Protein AF-A0A355U339-F1 (afdb_monomer_lite)

Radius of gyration: 47.37 Å; chains: 1; bounding box: 100×54×130 Å

Foldseek 3Di:
DQLVVVLVCLQVCQVVVVVVQPPDDLQRLLVVLLSLLPHVPSLVSLVSQQSHQRFQWPVRGTHGLPDQEADEDPVDDADQDDDRTYTRHDPDPDPSNVSSVVSSVSSPHYHDDLLSNLVVNQPDDPDDDLVNLLVSLVSLLVCVVVVHDSLSCLQTQSFWWAFLVGPVDIDRHGLQQEEAANLLCLQCVPPPSHTTYGPCVSVVVQPDPVSVVSSVVSSVSSNHRDFWDKDKDFADPVQPCPVVDDQPQADPVFKAGIAIDTHNLLCLQVDDLVSLVVNLLRVLVVLLPDQDLPNQWTWTDRGPVGDIDIDGGSNLVSQLPDQRFQFCVSGGGRQCVDAQVGGHPNRHHDPSSNSSVSSNRPHVVSRPPPPVVVCVVVVNDDDPVNVVQSPDDPVVVVVVVVVVVVVVVLVPDQDAPLRLQVVLFDDDDDDDPPDPPDDPPPDPPPPVVVVVVVVVVVVVVVDDDPPPPPDPPPPPPPADPLLVVLQCVFAVLQFQFPRDDFDADPVRGGDWDWDFSGPPSNHDPVLVVLCSLNLGIGTHHPVVRCQSPPWGWHCNCVLVLLQPDDQDPPDQFWDWDWIQTNNDTTIGTHGSSNSVSNSVSSVVSVVVVVVVVVD

pLDDT: mean 81.41, std 13.68, range [27.61, 97.25]

Structure (mmCIF, N/CA/C/O backbone):
data_AF-A0A355U339-F1
#
_entry.id   AF-A0A355U339-F1
#
loop_
_atom_site.group_PDB
_atom_site.id
_atom_site.type_symbol
_atom_site.label_atom_id
_atom_site.label_alt_id
_atom_site.label_comp_id
_atom_site.label_asym_id
_atom_site.label_entity_id
_atom_site.label_seq_id
_atom_site.pdbx_PDB_ins_code
_atom_site.Cartn_x
_atom_site.Cartn_y
_atom_site.Cartn_z
_atom_site.occupancy
_atom_site.B_iso_or_equiv
_atom_site.auth_seq_id
_atom_site.auth_comp_id
_atom_site.auth_asym_id
_atom_site.auth_atom_id
_atom_site.pdbx_PDB_model_num
ATOM 1 N N . PHE A 1 1 ? 1.734 -9.273 62.372 1.00 52.56 1 PHE A N 1
ATOM 2 C CA . PHE A 1 1 ? 1.775 -10.123 61.169 1.00 52.56 1 PHE A CA 1
ATOM 3 C C . PHE A 1 1 ? 2.425 -9.324 60.062 1.00 52.56 1 PHE A C 1
ATOM 5 O O . PHE A 1 1 ? 1.971 -8.215 59.807 1.00 52.56 1 PHE A O 1
ATOM 12 N N . ASP A 1 2 ? 3.502 -9.832 59.466 1.00 74.31 2 ASP A N 1
ATOM 13 C CA . ASP A 1 2 ? 4.046 -9.218 58.256 1.00 74.31 2 ASP A CA 1
ATOM 14 C C . ASP A 1 2 ? 2.982 -9.317 57.149 1.00 74.31 2 ASP A C 1
ATOM 16 O O . ASP A 1 2 ? 2.429 -10.388 56.882 1.00 74.31 2 ASP A O 1
ATOM 20 N N . ARG A 1 3 ? 2.650 -8.171 56.550 1.00 74.56 3 ARG A N 1
ATOM 21 C CA . ARG A 1 3 ? 1.631 -8.051 55.501 1.00 74.56 3 ARG A CA 1
ATOM 22 C C . ARG A 1 3 ? 1.999 -8.901 54.284 1.00 74.56 3 ARG A C 1
ATOM 24 O O . ARG A 1 3 ? 1.112 -9.435 53.626 1.00 74.56 3 ARG A O 1
ATOM 31 N N . LYS A 1 4 ? 3.295 -9.117 54.038 1.00 74.69 4 LYS A N 1
ATOM 32 C CA . LYS A 1 4 ? 3.792 -9.993 52.971 1.00 74.69 4 LYS A CA 1
ATOM 33 C C . LYS A 1 4 ? 3.485 -11.470 53.242 1.00 74.69 4 LYS A C 1
ATOM 35 O O . LYS A 1 4 ? 3.099 -12.192 52.327 1.00 74.69 4 LYS A O 1
ATOM 40 N N . THR A 1 5 ? 3.560 -11.909 54.500 1.00 80.75 5 THR A N 1
ATOM 41 C CA . THR A 1 5 ? 3.193 -13.278 54.907 1.00 80.75 5 THR A CA 1
ATOM 42 C C . THR A 1 5 ? 1.712 -13.576 54.662 1.00 80.75 5 THR A C 1
ATOM 44 O O . THR A 1 5 ? 1.375 -14.694 54.284 1.00 80.75 5 THR A O 1
ATOM 47 N N . ILE A 1 6 ? 0.826 -12.586 54.829 1.00 81.44 6 ILE A N 1
ATOM 48 C CA . ILE A 1 6 ? -0.614 -12.740 54.553 1.00 81.44 6 ILE A CA 1
ATOM 49 C C . ILE A 1 6 ? -0.844 -13.048 53.071 1.00 81.44 6 ILE A C 1
ATOM 51 O O . ILE A 1 6 ? -1.589 -13.969 52.743 1.00 81.44 6 ILE A O 1
ATOM 55 N N . VAL A 1 7 ? -0.183 -12.305 52.182 1.00 82.62 7 VAL A N 1
ATOM 56 C CA . VAL A 1 7 ? -0.333 -12.480 50.733 1.00 82.62 7 VAL A CA 1
ATOM 57 C C . VAL A 1 7 ? 0.268 -13.799 50.257 1.00 82.62 7 VAL A C 1
ATOM 59 O O . VAL A 1 7 ? -0.334 -14.485 49.431 1.00 82.62 7 VAL A O 1
ATOM 62 N N . GLU A 1 8 ? 1.413 -14.209 50.810 1.00 82.56 8 GLU A N 1
ATOM 63 C CA . GLU A 1 8 ? 1.957 -15.531 50.497 1.00 82.56 8 GLU A CA 1
ATOM 64 C C . GLU A 1 8 ? 1.066 -16.660 51.017 1.00 82.56 8 GLU A C 1
ATOM 66 O O . GLU A 1 8 ? 0.874 -17.650 50.314 1.00 82.56 8 GLU A O 1
ATOM 71 N N . GLY A 1 9 ? 0.431 -16.496 52.179 1.00 82.56 9 GLY A N 1
ATOM 72 C CA . GLY A 1 9 ? -0.585 -17.436 52.654 1.00 82.56 9 GLY A CA 1
ATOM 73 C C . GLY A 1 9 ? -1.748 -17.588 51.665 1.00 82.56 9 GLY A C 1
ATOM 74 O O . GLY A 1 9 ? -2.125 -18.713 51.332 1.00 82.56 9 GLY A O 1
ATOM 75 N N . MET A 1 10 ? -2.253 -16.478 51.114 1.00 85.12 10 MET A N 1
ATOM 76 C CA . MET A 1 10 ? -3.308 -16.491 50.088 1.00 85.12 10 MET A CA 1
ATOM 77 C C . MET A 1 10 ? -2.868 -17.185 48.804 1.00 85.12 10 MET A C 1
ATOM 79 O O . MET A 1 10 ? -3.661 -17.890 48.184 1.00 85.12 10 MET A O 1
ATOM 83 N N . ARG A 1 11 ? -1.602 -17.015 48.409 1.00 84.31 11 ARG A N 1
ATOM 84 C CA . ARG A 1 11 ? -1.044 -17.675 47.225 1.00 84.31 11 ARG A CA 1
ATOM 85 C C . ARG A 1 11 ? -0.997 -19.195 47.387 1.00 84.31 11 ARG A C 1
ATOM 87 O O . ARG A 1 11 ? -1.282 -19.904 46.426 1.00 84.31 11 ARG A O 1
ATOM 94 N N . HIS A 1 12 ? -0.638 -19.685 48.573 1.00 84.12 12 HIS A N 1
ATOM 95 C CA . HIS A 1 12 ? -0.460 -21.118 48.824 1.00 84.12 12 HIS A CA 1
ATOM 96 C C . HIS A 1 12 ? -1.770 -21.836 49.167 1.00 84.12 12 HIS A C 1
ATOM 98 O O . HIS A 1 12 ? -1.912 -23.014 48.847 1.00 84.12 12 HIS A O 1
ATOM 104 N N . ASN A 1 13 ? -2.725 -21.161 49.818 1.00 82.06 13 ASN A N 1
ATOM 105 C CA . ASN A 1 13 ? -3.987 -21.778 50.223 1.00 82.06 13 ASN A CA 1
ATOM 106 C C . ASN A 1 13 ? -5.168 -20.785 50.184 1.00 82.06 13 ASN A C 1
ATOM 108 O O . ASN A 1 13 ? -5.615 -20.320 51.234 1.00 82.06 13 ASN A O 1
ATOM 112 N N . PRO A 1 14 ? -5.702 -20.455 48.994 1.00 76.94 14 PRO A N 1
ATOM 113 C CA . PRO A 1 14 ? -6.769 -19.461 48.849 1.00 76.94 14 PRO A CA 1
ATOM 114 C C . PRO A 1 14 ? -8.059 -19.848 49.595 1.00 76.94 14 PRO A C 1
ATOM 116 O O . PRO A 1 14 ? -8.683 -18.990 50.211 1.00 76.94 14 PRO A O 1
ATOM 119 N N . ASN A 1 15 ? -8.399 -21.141 49.648 1.00 77.50 15 ASN A N 1
ATOM 120 C CA . ASN A 1 15 ? -9.627 -21.638 50.290 1.00 77.50 15 ASN A CA 1
ATOM 121 C C . ASN A 1 15 ? -9.559 -21.634 51.829 1.00 77.50 15 ASN A C 1
ATOM 123 O O . ASN A 1 15 ? -10.585 -21.736 52.499 1.00 77.50 15 ASN A O 1
ATOM 127 N N . PHE A 1 16 ? -8.364 -21.521 52.427 1.00 79.62 16 PHE A N 1
ATOM 128 C CA . PHE A 1 16 ? -8.234 -21.329 53.879 1.00 79.62 16 PHE A CA 1
ATOM 129 C C . PHE A 1 16 ? -8.943 -20.045 54.332 1.00 79.62 16 PHE A C 1
ATOM 131 O O . PHE A 1 16 ? -9.533 -19.994 55.413 1.00 79.62 16 PHE A O 1
ATOM 138 N N . TYR A 1 17 ? -8.916 -19.023 53.477 1.00 76.00 17 TYR A N 1
ATOM 139 C CA . TYR A 1 17 ? -9.468 -17.712 53.775 1.00 76.00 17 TYR A CA 1
ATOM 140 C C . TYR A 1 17 ? -10.997 -17.694 53.738 1.00 76.00 17 TYR A C 1
ATOM 142 O O . TYR A 1 17 ? -11.589 -16.907 54.469 1.00 76.00 17 TYR A O 1
ATOM 150 N N . ASP A 1 18 ? -11.641 -18.624 53.027 1.00 72.81 18 ASP A N 1
ATOM 151 C CA . ASP A 1 18 ? -13.104 -18.762 53.037 1.00 72.81 18 ASP A CA 1
ATOM 152 C C . ASP A 1 18 ? -13.638 -19.010 54.460 1.00 72.81 18 ASP A C 1
ATOM 154 O O . ASP A 1 18 ? -14.667 -18.465 54.845 1.00 72.81 18 ASP A O 1
ATOM 158 N N . LYS A 1 19 ? -12.901 -19.778 55.280 1.00 74.56 19 LYS A N 1
ATOM 159 C CA . LYS A 1 19 ? -13.228 -19.996 56.702 1.00 74.56 19 LYS A CA 1
ATOM 160 C C . LYS A 1 19 ? -12.852 -18.812 57.588 1.00 74.56 19 LYS A C 1
ATOM 162 O O . LYS A 1 19 ? -13.512 -18.566 58.590 1.00 74.56 19 LYS A O 1
ATOM 167 N N . LEU A 1 20 ? -11.769 -18.103 57.258 1.00 81.31 20 LEU A N 1
ATOM 168 C CA . LEU A 1 20 ? -11.314 -16.936 58.022 1.00 81.31 20 LEU A CA 1
ATOM 169 C C . LEU A 1 20 ? -12.318 -15.778 57.937 1.00 81.31 20 LEU A C 1
ATOM 171 O O . LEU A 1 20 ? -12.473 -15.014 58.890 1.00 81.31 20 LEU A O 1
ATOM 175 N N . PHE A 1 21 ? -12.956 -15.652 56.778 1.00 86.19 21 PHE A N 1
ATOM 176 C CA . PHE A 1 21 ? -13.880 -14.584 56.425 1.00 86.19 21 PHE A CA 1
ATOM 177 C C . PHE A 1 21 ? -15.325 -14.842 56.871 1.00 86.19 21 PHE A C 1
ATOM 179 O O . PHE A 1 21 ? -16.140 -13.920 56.841 1.00 86.19 21 PHE A O 1
ATOM 186 N N . ASP A 1 22 ? -15.634 -16.054 57.335 1.00 80.94 22 ASP A N 1
ATOM 187 C CA . ASP A 1 22 ? -16.965 -16.413 57.816 1.00 80.94 22 ASP A CA 1
ATOM 188 C C . ASP A 1 22 ? -17.360 -15.611 59.073 1.00 80.94 22 ASP A C 1
ATOM 190 O O . ASP A 1 22 ? -16.568 -15.422 60.004 1.00 80.94 22 ASP A O 1
ATOM 194 N N . GLY A 1 23 ? -18.591 -15.092 59.081 1.00 79.81 23 GLY A N 1
ATOM 195 C CA . GLY A 1 23 ? -19.158 -14.302 60.182 1.00 79.81 23 GLY A CA 1
ATOM 196 C C . GLY A 1 23 ? -18.507 -12.934 60.459 1.00 79.81 23 GLY A C 1
ATOM 197 O O . GLY A 1 23 ? -18.782 -12.339 61.503 1.00 79.81 23 GLY A O 1
ATOM 198 N N . LYS A 1 24 ? -17.633 -12.418 59.582 1.00 88.62 24 LYS A N 1
ATOM 199 C CA . LYS A 1 24 ? -16.996 -11.096 59.755 1.00 88.62 24 LYS A CA 1
ATOM 200 C C . LYS A 1 24 ? -17.925 -9.940 59.361 1.00 88.62 24 LYS A C 1
ATOM 202 O O . LYS A 1 24 ? -18.747 -10.064 58.460 1.00 88.62 24 LYS A O 1
ATOM 207 N N . THR A 1 25 ? -17.779 -8.797 60.038 1.00 89.25 25 THR A N 1
ATOM 208 C CA . THR A 1 25 ? -18.600 -7.593 59.811 1.00 89.25 25 THR A CA 1
ATOM 209 C C . THR A 1 25 ? -18.088 -6.752 58.637 1.00 89.25 25 THR A C 1
ATOM 211 O O . THR A 1 25 ? -16.929 -6.855 58.239 1.00 89.25 25 THR A O 1
ATOM 214 N N . ALA A 1 26 ? -18.931 -5.858 58.109 1.00 86.62 26 ALA A N 1
ATOM 215 C CA . ALA A 1 26 ? -18.546 -4.923 57.044 1.00 86.62 26 ALA A CA 1
ATOM 216 C C . ALA A 1 26 ? -17.365 -4.012 57.438 1.00 86.62 26 ALA A C 1
ATOM 218 O O . ALA A 1 26 ? -16.500 -3.721 56.617 1.00 86.62 26 ALA A O 1
ATOM 219 N N . GLU A 1 27 ? -17.293 -3.604 58.707 1.00 87.31 27 GLU A N 1
ATOM 220 C CA . GLU A 1 27 ? -16.174 -2.824 59.255 1.00 87.31 27 GLU A CA 1
ATOM 221 C C . GLU A 1 27 ? -14.865 -3.617 59.215 1.00 87.31 27 GLU A C 1
ATOM 223 O O . GLU A 1 27 ? -13.833 -3.084 58.815 1.00 87.31 27 GLU A O 1
ATOM 228 N N . TRP A 1 28 ? -14.922 -4.912 59.546 1.00 90.44 28 TRP A N 1
ATOM 229 C CA . TRP A 1 28 ? -13.765 -5.799 59.472 1.00 90.44 28 TRP A CA 1
ATOM 230 C C . TRP A 1 28 ? -13.255 -5.937 58.033 1.00 90.44 28 TRP A C 1
ATOM 232 O O . TRP A 1 28 ? -12.052 -5.852 57.800 1.00 90.44 28 TRP A O 1
ATOM 242 N N . PHE A 1 29 ? -14.158 -6.101 57.059 1.00 90.50 29 PHE A N 1
ATOM 243 C CA . PHE A 1 29 ? -13.779 -6.176 55.644 1.00 90.50 29 PHE A CA 1
ATOM 244 C C . PHE A 1 29 ? -13.223 -4.861 55.107 1.00 90.50 29 PHE A C 1
ATOM 246 O O . PHE A 1 29 ? -12.234 -4.886 54.380 1.00 90.50 29 PHE A O 1
ATOM 253 N N . ARG A 1 30 ? -13.793 -3.715 55.492 1.00 89.25 30 ARG A N 1
ATOM 254 C CA . ARG A 1 30 ? -13.223 -2.402 55.161 1.00 89.25 30 ARG A CA 1
ATOM 255 C C . ARG A 1 30 ? -11.775 -2.315 55.640 1.00 89.25 30 ARG A C 1
ATOM 257 O O . ARG A 1 30 ? -10.890 -2.016 54.842 1.00 89.25 30 ARG A O 1
ATOM 264 N N . ASP A 1 31 ? -11.526 -2.617 56.912 1.00 88.88 31 ASP A N 1
ATOM 265 C CA . ASP A 1 31 ? -10.181 -2.541 57.493 1.00 88.88 31 ASP A CA 1
ATOM 266 C C . ASP A 1 31 ? -9.233 -3.569 56.856 1.00 88.88 31 ASP A C 1
ATOM 268 O O . ASP A 1 31 ? -8.050 -3.291 56.658 1.00 88.88 31 ASP A O 1
ATOM 272 N N . TRP A 1 32 ? -9.759 -4.731 56.459 1.00 89.25 32 TRP A N 1
ATOM 273 C CA . TRP A 1 32 ? -9.032 -5.737 55.691 1.00 89.25 32 TRP A CA 1
ATOM 274 C C . TRP A 1 32 ? -8.601 -5.227 54.311 1.00 89.25 32 TRP A C 1
ATOM 276 O O . TRP A 1 32 ? -7.434 -5.369 53.947 1.00 89.25 32 TRP A O 1
ATOM 286 N N . TYR A 1 33 ? -9.497 -4.585 53.554 1.00 91.69 33 TYR A N 1
ATOM 287 C CA . TYR A 1 33 ? -9.168 -3.989 52.254 1.00 91.69 33 TYR A CA 1
ATOM 288 C C . TYR A 1 33 ? -8.128 -2.878 52.389 1.00 91.69 33 TYR A C 1
ATOM 290 O O . TYR A 1 33 ? -7.177 -2.837 51.609 1.00 91.69 33 TYR A O 1
ATOM 298 N N . VAL A 1 34 ? -8.252 -2.029 53.415 1.00 89.31 34 VAL A N 1
ATOM 299 C CA . VAL A 1 34 ? -7.245 -1.002 53.724 1.00 89.31 34 VAL A CA 1
ATOM 300 C C . VAL A 1 34 ? -5.897 -1.651 54.037 1.00 89.31 34 VAL A C 1
ATOM 302 O O . VAL A 1 34 ? -4.886 -1.278 53.445 1.00 89.31 34 VAL A O 1
ATOM 305 N N . LEU A 1 35 ? -5.866 -2.680 54.885 1.00 89.00 35 LEU A N 1
ATOM 306 C CA . LEU A 1 35 ? -4.633 -3.382 55.239 1.00 89.00 35 LEU A CA 1
ATOM 307 C C . LEU A 1 35 ? -3.943 -4.013 54.021 1.00 89.00 35 LEU A C 1
ATOM 309 O O . LEU A 1 35 ? -2.715 -3.961 53.921 1.00 89.00 35 LEU A O 1
ATOM 313 N N . LEU A 1 36 ? -4.714 -4.587 53.093 1.00 88.75 36 LEU A N 1
ATOM 314 C CA . LEU A 1 36 ? -4.181 -5.136 51.845 1.00 88.75 36 LEU A CA 1
ATOM 315 C C . LEU A 1 36 ? -3.696 -4.042 50.886 1.00 88.75 36 LEU A C 1
ATOM 317 O O . LEU A 1 36 ? -2.683 -4.236 50.214 1.00 88.75 36 LEU A O 1
ATOM 321 N N . SER A 1 37 ? -4.362 -2.884 50.856 1.00 87.75 37 SER A N 1
ATOM 322 C CA . SER A 1 37 ? -3.949 -1.731 50.043 1.00 87.75 37 SER A CA 1
ATOM 323 C C . SER A 1 37 ? -2.559 -1.206 50.421 1.00 87.75 37 SER A C 1
ATOM 325 O O . SER A 1 37 ? -1.821 -0.724 49.565 1.00 87.75 37 SER A O 1
ATOM 327 N N . GLU A 1 38 ? -2.163 -1.374 51.686 1.00 87.50 38 GLU A N 1
ATOM 328 C CA . GLU A 1 38 ? -0.877 -0.925 52.220 1.00 87.50 38 GLU A CA 1
ATOM 329 C C . GLU A 1 38 ? 0.248 -1.981 52.112 1.00 87.50 38 GLU A C 1
ATOM 331 O O . GLU A 1 38 ? 1.319 -1.822 52.710 1.00 87.50 38 GLU A O 1
ATOM 336 N N . VAL A 1 39 ? 0.032 -3.089 51.392 1.00 85.56 39 VAL A N 1
ATOM 337 C CA . VAL A 1 39 ? 1.089 -4.071 51.102 1.00 85.56 39 VAL A CA 1
ATOM 338 C C . VAL A 1 39 ? 2.100 -3.457 50.128 1.00 85.56 39 VAL A C 1
ATOM 340 O O . VAL A 1 39 ? 1.747 -2.979 49.050 1.00 85.56 39 VAL A O 1
ATOM 343 N N . GLN A 1 40 ? 3.393 -3.519 50.457 1.00 78.94 40 GLN A N 1
ATOM 344 C CA . GLN A 1 40 ? 4.434 -3.033 49.551 1.00 78.94 40 GLN A CA 1
ATOM 345 C C . GLN A 1 40 ? 4.429 -3.840 48.242 1.00 78.94 40 GLN A C 1
ATOM 347 O O . GLN A 1 40 ? 4.580 -5.063 48.247 1.00 78.94 40 GLN A O 1
ATOM 352 N N . GLY A 1 41 ? 4.256 -3.148 47.115 1.00 79.50 41 GLY A N 1
ATOM 353 C CA . GLY A 1 41 ? 4.122 -3.790 45.808 1.00 79.50 41 GLY A CA 1
ATOM 354 C C . GLY A 1 41 ? 2.778 -4.495 45.600 1.00 79.50 41 GLY A C 1
ATOM 355 O O . GLY A 1 41 ? 2.732 -5.440 44.821 1.00 79.50 41 GLY A O 1
ATOM 356 N N . VAL A 1 42 ? 1.698 -4.057 46.268 1.00 81.38 42 VAL A N 1
ATOM 357 C CA . VAL A 1 42 ? 0.339 -4.640 46.193 1.00 81.38 42 VAL A CA 1
ATOM 358 C C . VAL A 1 42 ? -0.108 -5.011 44.770 1.00 81.38 42 VAL A C 1
ATOM 360 O O . VAL A 1 42 ? -0.686 -6.078 44.567 1.00 81.38 42 VAL A O 1
ATOM 363 N N . GLY A 1 43 ? 0.232 -4.196 43.765 1.00 79.06 43 GLY A N 1
ATOM 364 C CA . GLY A 1 43 ? -0.104 -4.457 42.362 1.00 79.06 43 GLY A CA 1
ATOM 365 C C . GLY A 1 43 ? 0.478 -5.765 41.805 1.00 79.06 43 GLY A C 1
ATOM 366 O O . GLY A 1 43 ? -0.166 -6.407 40.980 1.00 79.06 43 GLY A O 1
ATOM 367 N N . LEU A 1 44 ? 1.635 -6.219 42.306 1.00 83.69 44 LEU A N 1
ATOM 368 C CA . LEU A 1 44 ? 2.273 -7.490 41.922 1.00 83.69 44 LEU A CA 1
ATOM 369 C C . LEU A 1 44 ? 1.489 -8.722 42.400 1.00 83.69 44 LEU A C 1
ATOM 371 O O . LEU A 1 44 ? 1.746 -9.836 41.950 1.00 83.69 44 LEU A O 1
ATOM 375 N N . TYR A 1 45 ? 0.543 -8.534 43.321 1.00 85.06 45 TYR A N 1
ATOM 376 C CA . TYR A 1 45 ? -0.241 -9.608 43.926 1.00 85.06 45 TYR A CA 1
ATOM 377 C C . TYR A 1 45 ? -1.711 -9.597 43.493 1.00 85.06 45 TYR A C 1
ATOM 379 O O . TYR A 1 45 ? -2.498 -10.406 43.985 1.00 85.06 45 TYR A O 1
ATOM 387 N N . LYS A 1 46 ? -2.089 -8.736 42.540 1.00 85.38 46 LYS A N 1
ATOM 388 C CA . LYS A 1 46 ? -3.463 -8.613 42.026 1.00 85.38 46 LYS A CA 1
ATOM 389 C C . LYS A 1 46 ? -4.067 -9.961 41.616 1.00 85.38 46 LYS A C 1
ATOM 391 O O . LYS A 1 46 ? -5.198 -10.265 41.985 1.00 85.38 46 LYS A O 1
ATOM 396 N N . ASP A 1 47 ? -3.299 -10.801 40.927 1.00 86.31 47 ASP A N 1
ATOM 397 C CA . ASP A 1 47 ? -3.767 -12.119 40.477 1.00 86.31 47 ASP A CA 1
ATOM 398 C C . ASP A 1 47 ? -3.921 -13.136 41.612 1.00 86.31 47 ASP A C 1
ATOM 400 O O . ASP A 1 47 ? -4.673 -14.099 41.477 1.00 86.31 47 ASP A O 1
ATOM 404 N N . VAL A 1 48 ? -3.227 -12.934 42.736 1.00 86.69 48 VAL A N 1
ATOM 405 C CA . VAL A 1 48 ? -3.434 -13.736 43.947 1.00 86.69 48 VAL A CA 1
ATOM 406 C C . VAL A 1 48 ? -4.766 -13.345 44.577 1.00 86.69 48 VAL A C 1
ATOM 408 O O . VAL A 1 48 ? -5.598 -14.209 44.831 1.00 86.69 48 VAL A O 1
ATOM 411 N N . PHE A 1 49 ? -5.007 -12.044 44.754 1.00 88.12 49 PHE A N 1
ATOM 412 C CA . PHE A 1 49 ? -6.236 -11.537 45.365 1.00 88.12 49 PHE A CA 1
ATOM 413 C C . PHE A 1 49 ? -7.491 -11.891 44.562 1.00 88.12 49 PHE A C 1
ATOM 415 O O . PHE A 1 49 ? -8.498 -12.274 45.150 1.00 88.12 49 PHE A O 1
ATOM 422 N N . LYS A 1 50 ? -7.422 -11.860 43.225 1.00 87.75 50 LYS A N 1
ATOM 423 C CA . LYS A 1 50 ? -8.535 -12.267 42.349 1.00 87.75 50 LYS A CA 1
ATOM 424 C C . LYS A 1 50 ? -8.979 -13.722 42.536 1.00 87.75 50 LYS A C 1
ATOM 426 O O . LYS A 1 50 ? -10.118 -14.039 42.216 1.00 87.75 50 LYS A O 1
ATOM 431 N N . LYS A 1 51 ? -8.106 -14.600 43.044 1.00 86.94 51 LYS A N 1
ATOM 432 C CA . LYS A 1 51 ? -8.397 -16.028 43.268 1.00 86.94 51 LYS A CA 1
ATOM 433 C C . LYS A 1 51 ? -9.008 -16.324 44.637 1.00 86.94 51 LYS A C 1
ATOM 435 O O . LYS A 1 51 ? -9.303 -17.481 44.920 1.00 86.94 51 LYS A O 1
ATOM 440 N N . VAL A 1 52 ? -9.171 -15.316 45.49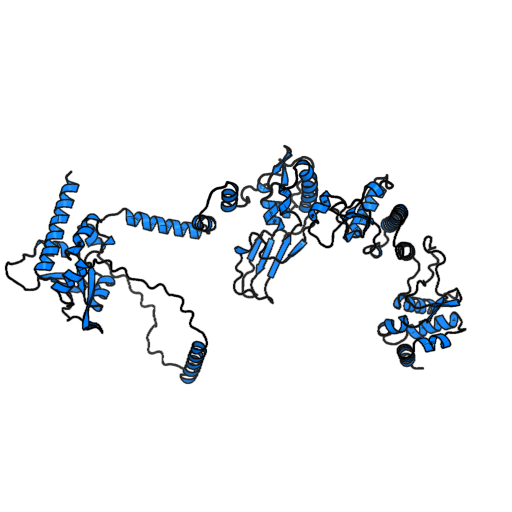2 1.00 88.12 52 VAL A N 1
ATOM 441 C CA . VAL A 1 52 ? -9.699 -15.479 46.849 1.00 88.12 52 VAL A CA 1
ATOM 442 C C . VAL A 1 52 ? -11.070 -14.816 46.944 1.00 88.12 52 VAL A C 1
ATOM 444 O O . VAL A 1 52 ? -11.262 -13.684 46.497 1.00 88.12 52 VAL A O 1
ATOM 447 N N . LYS A 1 53 ? -12.025 -15.510 47.565 1.00 89.38 53 LYS A N 1
ATOM 448 C CA . LYS A 1 53 ? -13.405 -15.054 47.734 1.00 89.38 53 LYS A CA 1
ATOM 449 C C . LYS A 1 53 ? -13.514 -14.094 48.926 1.00 89.38 53 LYS A C 1
ATOM 451 O O . LYS A 1 53 ? -13.940 -14.475 50.011 1.00 89.38 53 LYS A O 1
ATOM 456 N N . MET A 1 54 ? -13.043 -12.860 48.751 1.00 90.44 54 MET A N 1
ATOM 457 C CA . MET A 1 54 ? -12.839 -11.907 49.856 1.00 90.44 54 MET A CA 1
ATOM 458 C C . MET A 1 54 ? -13.705 -10.643 49.803 1.00 90.44 54 MET A C 1
ATOM 460 O O . MET A 1 54 ? -13.579 -9.788 50.680 1.00 90.44 54 MET A O 1
ATOM 464 N N . ILE A 1 55 ? -14.547 -10.479 48.782 1.00 91.88 55 ILE A N 1
ATOM 465 C CA . ILE A 1 55 ? -15.367 -9.274 48.623 1.00 91.88 55 ILE A CA 1
ATOM 466 C C . ILE A 1 55 ? -16.728 -9.498 49.270 1.00 91.88 55 ILE A C 1
ATOM 468 O O . ILE A 1 55 ? -17.484 -10.348 48.813 1.00 91.88 55 ILE A O 1
ATOM 472 N N . LEU A 1 56 ? -17.051 -8.744 50.320 1.00 92.44 56 LEU A N 1
ATOM 473 C CA . LEU A 1 56 ? -18.338 -8.844 51.001 1.00 92.44 56 LEU A CA 1
ATOM 474 C C . LEU A 1 56 ? -19.407 -8.035 50.255 1.00 92.44 56 LEU A C 1
ATOM 476 O O . LEU A 1 56 ? -19.296 -6.814 50.140 1.00 92.44 56 LEU A O 1
ATOM 480 N N . GLY A 1 57 ? -20.459 -8.705 49.790 1.00 91.50 57 GLY A N 1
ATOM 481 C CA . GLY A 1 57 ? -21.658 -8.084 49.234 1.00 91.50 57 GLY A CA 1
ATOM 482 C C . GLY A 1 57 ? -22.644 -7.623 50.313 1.00 91.50 57 GLY A C 1
ATOM 483 O O . GLY A 1 57 ? -22.640 -8.105 51.448 1.00 91.50 57 GLY A O 1
ATOM 484 N N . ARG A 1 58 ? -23.532 -6.683 49.969 1.00 90.12 58 ARG A N 1
ATOM 485 C CA . ARG A 1 58 ? -24.630 -6.224 50.848 1.00 90.12 58 ARG A CA 1
ATOM 486 C C . ARG A 1 58 ? -25.669 -7.300 51.154 1.00 90.12 58 ARG A C 1
ATOM 488 O O . ARG A 1 58 ? -26.397 -7.177 52.130 1.00 90.12 58 ARG A O 1
ATOM 495 N N . ASP A 1 59 ? -25.707 -8.358 50.355 1.00 89.06 59 ASP A N 1
ATOM 496 C CA . ASP A 1 59 ? -26.486 -9.571 50.608 1.00 89.06 59 ASP A CA 1
ATOM 497 C C . ASP A 1 59 ? -25.850 -10.490 51.672 1.00 89.06 59 ASP A C 1
ATOM 499 O O . ASP A 1 59 ? -26.398 -11.547 51.983 1.00 89.06 59 ASP A O 1
ATOM 503 N N . GLY A 1 60 ? -24.690 -10.103 52.218 1.00 86.88 60 GLY A N 1
ATOM 504 C CA . GLY A 1 60 ? -23.953 -10.842 53.239 1.00 86.88 60 GLY A CA 1
ATOM 505 C C . GLY A 1 60 ? -23.100 -11.987 52.694 1.00 86.88 60 GLY A C 1
ATOM 506 O O . GLY A 1 60 ? -22.515 -12.725 53.485 1.00 86.88 60 GLY A O 1
ATOM 507 N N . LYS A 1 61 ? -23.010 -12.161 51.369 1.00 90.06 61 LYS A N 1
ATOM 508 C CA . LYS A 1 61 ? -22.203 -13.219 50.748 1.00 90.06 61 LYS A CA 1
ATOM 509 C C . LYS A 1 61 ? -20.831 -12.703 50.335 1.00 90.06 61 LYS A C 1
ATOM 511 O O . LYS A 1 61 ? -20.632 -11.512 50.112 1.00 90.06 61 LYS A O 1
ATOM 516 N N . LEU A 1 62 ? -19.882 -13.628 50.216 1.00 90.38 62 LEU A N 1
ATOM 517 C CA . LEU A 1 62 ? -18.555 -13.341 49.680 1.00 90.38 62 LEU A CA 1
ATOM 518 C C . LEU A 1 62 ? -18.516 -13.573 48.170 1.00 90.38 62 LEU A C 1
ATOM 520 O O . LEU A 1 62 ? -19.179 -14.478 47.664 1.00 90.38 62 LEU A O 1
ATOM 524 N N . TYR A 1 63 ? -17.696 -12.789 47.483 1.00 91.00 63 TYR A N 1
ATOM 525 C CA . TYR A 1 63 ? -17.522 -12.791 46.036 1.00 91.00 63 TYR A CA 1
ATOM 526 C C . TYR A 1 63 ? -16.036 -12.710 45.672 1.00 91.00 63 TYR A C 1
ATOM 528 O O . TYR A 1 63 ? -15.203 -12.228 46.452 1.00 91.00 63 TYR A O 1
ATOM 536 N N . TYR A 1 64 ? -15.701 -13.195 44.482 1.00 90.31 64 TYR A N 1
ATOM 537 C CA . TYR A 1 64 ? -14.420 -12.939 43.834 1.00 90.31 64 TYR A CA 1
ATOM 538 C C . TYR A 1 64 ? -14.427 -11.556 43.180 1.00 90.31 64 TYR A C 1
ATOM 540 O O . TYR A 1 64 ? -15.468 -11.045 42.778 1.00 90.31 64 TYR A O 1
ATOM 548 N N . ALA A 1 65 ? -13.244 -10.971 42.982 1.00 87.38 65 ALA A N 1
ATOM 549 C CA . ALA A 1 65 ? -13.098 -9.716 42.230 1.00 87.38 65 ALA A CA 1
ATOM 550 C C . ALA A 1 65 ? -13.494 -9.826 40.748 1.00 87.38 65 ALA A C 1
ATOM 552 O O . ALA A 1 65 ? -13.603 -8.814 40.067 1.00 87.38 65 ALA A O 1
ATOM 553 N N . THR A 1 66 ? -13.663 -11.048 40.245 1.00 85.06 66 THR A N 1
ATOM 554 C CA . THR A 1 66 ? -14.123 -11.347 38.885 1.00 85.06 66 THR A CA 1
ATOM 555 C C . THR A 1 66 ? -15.626 -11.600 38.794 1.00 85.06 66 THR A C 1
ATOM 557 O O . THR A 1 66 ? -16.121 -11.787 37.686 1.00 85.06 66 THR A O 1
ATOM 560 N N . ASP A 1 67 ? -16.338 -11.654 39.923 1.00 87.38 67 ASP A N 1
ATOM 561 C CA . ASP A 1 67 ? -17.793 -11.811 39.933 1.00 87.38 67 ASP A CA 1
ATOM 562 C C . ASP A 1 67 ? -18.481 -10.474 39.598 1.00 87.38 67 ASP A C 1
ATOM 564 O O . ASP A 1 67 ? -17.879 -9.405 39.711 1.00 87.38 67 ASP A O 1
ATOM 568 N N . ASN A 1 68 ? -19.767 -10.522 39.232 1.00 86.06 68 ASN A N 1
ATOM 569 C CA . ASN A 1 68 ? -20.598 -9.340 38.957 1.00 86.06 68 ASN A CA 1
ATOM 570 C C . ASN A 1 68 ? -21.005 -8.617 40.259 1.00 86.06 68 ASN A C 1
ATOM 572 O O . ASN A 1 68 ? -22.181 -8.578 40.628 1.00 86.06 68 ASN A O 1
ATOM 576 N N . ILE A 1 69 ? -20.013 -8.083 40.972 1.00 90.56 69 ILE A N 1
ATOM 577 C CA . ILE A 1 69 ? -20.155 -7.254 42.172 1.00 90.56 69 ILE A CA 1
ATOM 578 C C . ILE A 1 69 ? -19.586 -5.857 41.905 1.00 90.56 69 ILE A C 1
ATOM 580 O O . ILE A 1 69 ? -18.569 -5.712 41.228 1.00 90.56 69 ILE A O 1
ATOM 584 N N . TYR A 1 70 ? -20.241 -4.827 42.442 1.00 91.06 70 TYR A N 1
ATOM 585 C CA . TYR A 1 70 ? -19.979 -3.434 42.073 1.00 91.06 70 TYR A CA 1
ATOM 586 C C . TYR A 1 70 ? -19.818 -2.526 43.291 1.00 91.06 70 TYR A C 1
ATOM 588 O O . TYR A 1 70 ? -20.396 -2.768 44.353 1.00 91.06 70 TYR A O 1
ATOM 596 N N . LEU A 1 71 ? -19.073 -1.435 43.136 1.00 90.19 71 LEU A N 1
ATOM 597 C CA . LEU A 1 71 ? -19.146 -0.319 44.081 1.00 90.19 71 LEU A CA 1
ATOM 598 C C . LEU A 1 71 ? -20.420 0.487 43.788 1.00 90.19 71 LEU A C 1
ATOM 600 O O . LEU A 1 71 ? -20.755 0.730 42.629 1.00 90.19 71 LEU A O 1
ATOM 604 N N . GLU A 1 72 ? -21.163 0.861 44.828 1.00 87.19 72 GLU A N 1
ATOM 605 C CA . GLU A 1 72 ? -22.383 1.654 44.656 1.00 87.19 72 GLU A CA 1
ATOM 606 C C . GLU A 1 72 ? -22.040 3.110 44.329 1.00 87.19 72 GLU A C 1
ATOM 608 O O . GLU A 1 72 ? -21.291 3.757 45.066 1.00 87.19 72 GLU A O 1
ATOM 613 N N . ASN A 1 73 ? -22.660 3.622 43.269 1.00 84.88 73 ASN A N 1
ATOM 614 C CA . ASN A 1 73 ? -22.676 5.036 42.935 1.00 84.88 73 ASN A CA 1
ATOM 615 C C . ASN A 1 73 ? -24.026 5.624 43.350 1.00 84.88 73 ASN A C 1
ATOM 617 O O . ASN A 1 73 ? -25.066 5.240 42.823 1.00 84.88 73 ASN A O 1
ATOM 621 N N . THR A 1 74 ? -24.028 6.561 44.293 1.00 79.25 74 THR A N 1
ATOM 622 C CA . THR A 1 74 ? -25.270 7.165 44.801 1.00 79.25 74 THR A CA 1
ATOM 623 C C . THR A 1 74 ? -25.920 8.135 43.815 1.00 79.25 74 THR A C 1
ATOM 625 O O . THR A 1 74 ? -27.080 8.496 44.004 1.00 79.25 74 THR A O 1
ATOM 628 N N . GLN A 1 75 ? -25.199 8.555 42.772 1.00 80.06 75 GLN A N 1
ATOM 629 C CA . GLN A 1 75 ? -25.686 9.479 41.745 1.00 80.06 75 GLN A CA 1
ATOM 630 C C . GLN A 1 75 ? -26.289 8.763 40.532 1.00 80.06 75 GLN A C 1
ATOM 632 O O . GLN A 1 75 ? -26.941 9.408 39.716 1.00 80.06 75 GLN A O 1
ATOM 637 N N . TYR A 1 76 ? -26.104 7.445 40.415 1.00 81.12 76 TYR A N 1
ATOM 638 C CA . TYR A 1 76 ? -26.594 6.659 39.289 1.00 81.12 76 TYR A CA 1
ATOM 639 C C . TYR A 1 76 ? -27.414 5.463 39.769 1.00 81.12 76 TYR A C 1
ATOM 641 O O . TYR A 1 76 ? -26.974 4.679 40.610 1.00 81.12 76 TYR A O 1
ATOM 649 N N . LYS A 1 77 ? -28.608 5.289 39.202 1.00 81.75 77 LYS A N 1
ATOM 650 C CA . LYS A 1 77 ? -29.467 4.138 39.479 1.00 81.75 77 LYS A CA 1
ATOM 651 C C . LYS A 1 77 ? -29.530 3.256 38.230 1.00 81.75 77 LYS A C 1
ATOM 653 O O . LYS A 1 77 ? -30.002 3.747 37.211 1.00 81.75 77 LYS A O 1
ATOM 658 N N . PRO A 1 78 ? -29.105 1.982 38.300 1.00 82.00 78 PRO A N 1
ATOM 659 C CA . PRO A 1 78 ? -29.119 1.113 37.134 1.00 82.00 78 PRO A CA 1
ATOM 660 C C . PRO A 1 78 ? -30.547 0.776 36.704 1.00 82.00 78 PRO A C 1
ATOM 662 O O . PRO A 1 78 ? -31.419 0.508 37.538 1.00 82.00 78 PRO A O 1
ATOM 665 N N . GLU A 1 79 ? -30.760 0.774 35.394 1.00 78.38 79 GLU A N 1
ATOM 666 C CA . GLU A 1 79 ? -32.028 0.448 34.744 1.00 78.38 79 GLU A CA 1
ATOM 667 C C . GLU A 1 79 ? -32.012 -0.951 34.122 1.00 78.38 79 GLU A C 1
ATOM 669 O O . GLU A 1 79 ? -33.047 -1.620 34.099 1.00 78.38 79 GLU A O 1
ATOM 674 N N . ASN A 1 80 ? -30.854 -1.404 33.620 1.00 72.38 80 ASN A N 1
ATOM 675 C CA . ASN A 1 80 ? -30.755 -2.649 32.853 1.00 72.38 80 ASN A CA 1
ATOM 676 C C . ASN A 1 80 ? -30.370 -3.833 33.745 1.00 72.38 80 ASN A C 1
ATOM 678 O O . ASN A 1 80 ? -30.961 -4.915 33.660 1.00 72.38 80 ASN A O 1
ATOM 682 N N . LEU A 1 81 ? -29.401 -3.632 34.638 1.00 76.06 81 LEU A N 1
ATOM 683 C CA . LEU A 1 81 ? -28.958 -4.660 35.565 1.00 76.06 81 LEU A CA 1
ATOM 684 C C . LEU A 1 81 ? -30.004 -4.865 36.672 1.00 76.06 81 LEU A C 1
ATOM 686 O O . LEU A 1 81 ? -30.107 -4.096 37.630 1.00 76.06 81 LEU A O 1
ATOM 690 N N . LYS A 1 82 ? -30.788 -5.941 36.557 1.00 71.25 82 LYS A N 1
ATOM 691 C CA . LYS A 1 82 ? -31.771 -6.323 37.578 1.00 71.25 82 LYS A CA 1
ATOM 692 C C . LYS A 1 82 ? -31.050 -6.832 38.828 1.00 71.25 82 LYS A C 1
ATOM 694 O O . LYS A 1 82 ? -30.375 -7.854 38.779 1.00 71.25 82 LYS A O 1
ATOM 699 N N . SER A 1 83 ? -31.245 -6.136 39.949 1.00 78.69 83 SER A N 1
ATOM 700 C CA . SER A 1 83 ? -30.700 -6.495 41.271 1.00 78.69 83 SER A CA 1
ATOM 701 C C . SER A 1 83 ? -29.159 -6.537 41.330 1.00 78.69 83 SER A C 1
ATOM 703 O O . SER A 1 83 ? -28.590 -7.593 41.608 1.00 78.69 83 SER A O 1
ATOM 705 N N . PRO A 1 84 ? -28.471 -5.397 41.112 1.00 84.81 84 PRO A N 1
ATOM 706 C CA . PRO A 1 84 ? -27.021 -5.288 41.283 1.00 84.81 84 PRO A CA 1
ATOM 707 C C . PRO A 1 84 ? -26.578 -5.727 42.681 1.00 84.81 84 PRO A C 1
ATOM 709 O O . PRO A 1 84 ? -27.176 -5.344 43.691 1.00 84.81 84 PRO A O 1
ATOM 712 N N . ILE A 1 85 ? -25.487 -6.486 42.744 1.00 89.44 85 ILE A N 1
ATOM 713 C CA . ILE A 1 85 ? -24.837 -6.832 44.007 1.00 89.44 85 ILE A CA 1
ATOM 714 C C . ILE A 1 85 ? -23.793 -5.757 44.294 1.00 89.44 85 ILE A C 1
ATOM 716 O O . ILE A 1 85 ? -22.830 -5.600 43.545 1.00 89.44 85 ILE A O 1
ATOM 720 N N . TYR A 1 86 ? -23.980 -5.018 45.385 1.00 90.69 86 TYR A N 1
ATOM 721 C CA . TYR A 1 86 ? -23.044 -3.977 45.801 1.00 90.69 86 TYR A CA 1
ATOM 722 C C . TYR A 1 86 ? -22.116 -4.450 46.913 1.00 90.69 86 TYR A C 1
ATOM 724 O O . TYR A 1 86 ? -22.541 -5.194 47.800 1.00 90.69 86 TYR A O 1
ATOM 732 N N . VAL A 1 87 ? -20.874 -3.965 46.908 1.00 91.31 87 VAL A N 1
ATOM 733 C CA . VAL A 1 87 ? -19.931 -4.164 48.014 1.00 91.31 87 VAL A CA 1
ATOM 734 C C . VAL A 1 87 ? -20.478 -3.514 49.287 1.00 91.31 87 VAL A C 1
ATOM 736 O O . VAL A 1 87 ? -20.943 -2.372 49.291 1.00 91.31 87 VAL A O 1
ATOM 739 N N . ASN A 1 88 ? -20.396 -4.239 50.397 1.00 90.06 88 ASN A N 1
ATOM 740 C CA . ASN A 1 88 ? -20.762 -3.745 51.714 1.00 90.06 88 ASN A CA 1
ATOM 741 C C . ASN A 1 88 ? -19.580 -3.016 52.367 1.00 90.06 88 ASN A C 1
ATOM 743 O O . ASN A 1 88 ? -18.824 -3.592 53.149 1.00 90.06 88 ASN A O 1
ATOM 747 N N . LEU A 1 89 ? -19.420 -1.737 52.030 1.00 82.88 89 LEU A N 1
ATOM 748 C CA . LEU A 1 89 ? -18.563 -0.813 52.769 1.00 82.88 89 LEU A CA 1
ATOM 749 C C . LEU A 1 89 ? -19.433 -0.102 53.813 1.00 82.88 89 LEU A C 1
ATOM 751 O O . LEU A 1 89 ? -20.455 0.482 53.463 1.00 82.88 89 LEU A O 1
ATOM 755 N N . SER A 1 90 ? -19.056 -0.175 55.092 1.00 72.44 90 SER A N 1
ATOM 756 C CA . SER A 1 90 ? -19.796 0.432 56.211 1.00 72.44 90 SER A CA 1
ATOM 757 C C . SER A 1 90 ? -20.214 1.888 55.930 1.00 72.44 90 SER A C 1
ATOM 759 O O . SER A 1 90 ? -19.412 2.651 55.388 1.00 72.44 90 SER A O 1
ATOM 761 N N . ASN A 1 91 ? -21.408 2.295 56.383 1.00 60.47 91 ASN A N 1
ATOM 762 C CA . ASN A 1 91 ? -22.047 3.596 56.094 1.00 60.47 91 ASN A CA 1
ATOM 763 C C . ASN A 1 91 ? -21.284 4.862 56.553 1.00 60.47 91 ASN A C 1
ATOM 765 O O . ASN A 1 91 ? -21.732 5.973 56.283 1.00 60.47 91 ASN A O 1
ATOM 769 N N . SER A 1 92 ? -20.154 4.747 57.251 1.00 58.81 92 SER A N 1
ATOM 770 C CA . SER A 1 92 ? -19.345 5.901 57.654 1.00 58.81 92 SER A CA 1
ATOM 771 C C . SER A 1 92 ? -18.479 6.395 56.489 1.00 58.81 92 SER A C 1
ATOM 773 O O . SER A 1 92 ? -17.531 5.712 56.112 1.00 58.81 92 SER A O 1
ATOM 775 N N . SER A 1 93 ? -18.747 7.584 55.941 1.00 58.91 93 SER A N 1
ATOM 776 C CA . SER A 1 93 ? -17.875 8.248 54.957 1.00 58.91 93 SER A CA 1
ATOM 777 C C . SER A 1 93 ? -16.533 8.640 55.598 1.00 58.91 93 SER A C 1
ATOM 779 O O . SER A 1 93 ? -16.373 9.744 56.117 1.00 58.91 93 SER A O 1
ATOM 781 N N . SER A 1 94 ? -15.576 7.714 55.618 1.00 66.62 94 SER A N 1
ATOM 782 C CA . SER A 1 94 ? -14.241 7.902 56.190 1.00 66.62 94 SER A CA 1
ATOM 783 C C . SER A 1 94 ? -13.159 7.791 55.113 1.00 66.62 94 SER A C 1
ATOM 785 O O . SER A 1 94 ? -13.349 7.142 54.085 1.00 66.62 94 SER A O 1
ATOM 787 N N . SER A 1 95 ? -11.982 8.372 55.361 1.00 72.31 95 SER A N 1
ATOM 788 C CA . SER A 1 95 ? -10.794 8.205 54.505 1.00 72.31 95 SER A CA 1
ATOM 789 C C . SER A 1 95 ? -10.399 6.733 54.296 1.00 72.31 95 SER A C 1
ATOM 791 O O . SER A 1 95 ? -9.788 6.388 53.288 1.00 72.31 95 SER A O 1
ATOM 793 N N . GLN A 1 96 ? -10.791 5.851 55.219 1.00 74.69 96 GLN A N 1
ATOM 794 C CA . GLN A 1 96 ? -10.604 4.403 55.119 1.00 74.69 96 GLN A CA 1
ATOM 795 C C . GLN A 1 96 ? -11.502 3.768 54.048 1.00 74.69 96 GLN A C 1
ATOM 797 O O . GLN A 1 96 ? -11.050 2.870 53.341 1.00 74.69 96 GLN A O 1
ATOM 802 N N . ASN A 1 97 ? -12.739 4.250 53.869 1.00 82.25 97 ASN A N 1
ATOM 803 C CA . ASN A 1 97 ? -13.604 3.787 52.778 1.00 82.25 97 ASN A CA 1
ATOM 804 C C . ASN A 1 97 ? -13.014 4.148 51.409 1.00 82.25 97 ASN A C 1
ATOM 806 O O . ASN A 1 97 ? -13.090 3.342 50.487 1.00 82.25 97 ASN A O 1
ATOM 810 N N . GLU A 1 98 ? -12.382 5.315 51.288 1.00 84.25 98 GLU A N 1
ATOM 811 C CA . GLU A 1 98 ? -11.733 5.753 50.048 1.00 84.25 98 GLU A CA 1
ATOM 812 C C . GLU A 1 98 ? -10.539 4.854 49.677 1.00 84.25 98 GLU A C 1
ATOM 814 O O . GLU A 1 98 ? -10.399 4.420 48.534 1.00 84.25 98 GLU A O 1
ATOM 819 N N . ALA A 1 99 ? -9.694 4.513 50.656 1.00 86.00 99 ALA A N 1
ATOM 820 C CA . ALA A 1 99 ? -8.577 3.588 50.454 1.00 86.00 99 ALA A CA 1
ATOM 821 C C . ALA A 1 99 ? -9.057 2.168 50.097 1.00 86.00 99 ALA A C 1
ATOM 823 O O . ALA A 1 99 ? -8.502 1.533 49.198 1.00 86.00 99 ALA A O 1
ATOM 824 N N . ALA A 1 100 ? -10.124 1.693 50.749 1.00 88.94 100 ALA A N 1
ATOM 825 C CA . ALA A 1 100 ? -10.752 0.415 50.427 1.00 88.94 100 ALA A CA 1
ATOM 826 C C . ALA A 1 100 ? -11.341 0.397 49.004 1.00 88.94 100 ALA A C 1
ATOM 828 O O . ALA A 1 100 ? -11.113 -0.567 48.273 1.00 88.94 100 ALA A O 1
ATOM 829 N N . LYS A 1 101 ? -12.039 1.464 48.581 1.00 89.06 101 LYS A N 1
ATOM 830 C CA . LYS A 1 101 ? -12.557 1.611 47.209 1.00 89.06 101 LYS A CA 1
ATOM 831 C C . LYS A 1 101 ? -11.435 1.517 46.176 1.00 89.06 101 LYS A C 1
ATOM 833 O O . LYS A 1 101 ? -11.494 0.649 45.311 1.00 89.06 101 LYS A O 1
ATOM 838 N N . LYS A 1 102 ? -10.364 2.303 46.338 1.00 88.56 102 LYS A N 1
ATOM 839 C CA . LYS A 1 102 ? -9.200 2.286 45.429 1.00 88.56 102 LYS A CA 1
ATOM 840 C C . LYS A 1 102 ? -8.551 0.908 45.318 1.00 88.56 102 LYS A C 1
ATOM 842 O O . LYS A 1 102 ? -8.105 0.506 44.244 1.00 88.56 102 LYS A O 1
ATOM 847 N N . PHE A 1 103 ? -8.489 0.163 46.420 1.00 91.44 103 PHE A N 1
ATOM 848 C CA . PHE A 1 103 ? -8.001 -1.214 46.398 1.00 91.44 103 PHE A CA 1
ATOM 849 C C . PHE A 1 103 ? -8.925 -2.142 45.599 1.00 91.44 103 PHE A C 1
ATOM 851 O O . PHE A 1 103 ? -8.444 -2.912 44.770 1.00 91.44 103 PHE A O 1
ATOM 858 N N . LEU A 1 104 ? -10.239 -2.059 45.808 1.00 92.00 104 LEU A N 1
ATOM 859 C CA . LEU A 1 104 ? -11.224 -2.875 45.090 1.00 92.00 104 LEU A CA 1
ATOM 860 C C . LEU A 1 104 ? -11.246 -2.561 43.584 1.00 92.00 104 LEU A C 1
ATOM 862 O O . LEU A 1 104 ? -11.243 -3.485 42.768 1.00 92.00 104 LEU A O 1
ATOM 866 N N . GLU A 1 105 ? -11.152 -1.286 43.209 1.00 90.69 105 GLU A N 1
ATOM 867 C CA . GLU A 1 105 ? -10.966 -0.849 41.818 1.00 90.69 105 GLU A CA 1
ATOM 868 C C . GLU A 1 105 ? -9.677 -1.419 41.221 1.00 90.69 105 GLU A C 1
ATOM 870 O O . GLU A 1 105 ? -9.678 -1.967 40.115 1.00 90.69 105 GLU A O 1
ATOM 875 N N . MET A 1 106 ? -8.573 -1.386 41.980 1.00 89.25 106 MET A N 1
ATOM 876 C CA . MET A 1 106 ? -7.311 -2.002 41.572 1.00 89.25 106 MET A CA 1
ATOM 877 C C . MET A 1 106 ? -7.476 -3.502 41.316 1.00 89.25 106 MET A C 1
ATOM 879 O O . MET A 1 106 ? -6.875 -4.008 40.366 1.00 89.25 106 MET A O 1
ATOM 883 N N . LEU A 1 107 ? -8.317 -4.213 42.073 1.00 88.69 107 LEU A N 1
ATOM 884 C CA . LEU A 1 107 ? -8.628 -5.623 41.815 1.00 88.69 107 LEU A CA 1
ATOM 885 C C . LEU A 1 107 ? -9.498 -5.839 40.568 1.00 88.69 107 LEU A C 1
ATOM 887 O O . LEU A 1 107 ? -9.401 -6.905 39.957 1.00 88.69 107 LEU A O 1
ATOM 891 N N . GLY A 1 108 ? -10.247 -4.827 40.128 1.00 86.88 108 GLY A N 1
ATOM 892 C CA . GLY A 1 108 ? -11.120 -4.866 38.951 1.00 86.88 108 GLY A CA 1
ATOM 893 C C . GLY A 1 108 ? -12.614 -4.766 39.263 1.00 86.88 108 GLY A C 1
ATOM 894 O O . GLY A 1 108 ? -13.415 -4.907 38.342 1.00 86.88 108 GLY A O 1
ATOM 895 N N . VAL A 1 109 ? -12.987 -4.515 40.522 1.00 90.25 109 VAL A N 1
ATOM 896 C CA . VAL A 1 109 ? -14.374 -4.221 40.909 1.00 90.25 109 VAL A CA 1
ATOM 897 C C . VAL A 1 109 ? -14.733 -2.847 40.360 1.00 90.25 109 VAL A C 1
ATOM 899 O O . VAL A 1 109 ? -14.080 -1.861 40.694 1.00 90.25 109 VAL A O 1
ATOM 902 N N . LYS A 1 110 ? -15.752 -2.777 39.506 1.00 88.88 110 LYS A N 1
ATOM 903 C CA . LYS A 1 110 ? -16.168 -1.518 38.883 1.00 88.88 110 LYS A CA 1
ATOM 904 C C . LYS A 1 110 ? -17.170 -0.776 39.764 1.00 88.88 110 LYS A C 1
ATOM 906 O O . LYS A 1 110 ? -18.016 -1.399 40.407 1.00 88.88 110 LYS A O 1
ATOM 911 N N . GLU A 1 111 ? -17.102 0.549 39.772 1.00 88.81 111 GLU A N 1
ATOM 912 C CA . GLU A 1 111 ? -18.188 1.382 40.291 1.00 88.81 111 GLU A CA 1
ATOM 913 C C . GLU A 1 111 ? -19.357 1.396 39.303 1.00 88.81 111 GLU A C 1
ATOM 915 O O . GLU A 1 111 ? -19.155 1.357 38.090 1.00 88.81 111 GLU A O 1
ATOM 920 N N . MET A 1 112 ? -20.586 1.382 39.821 1.00 88.44 112 MET A N 1
ATOM 921 C CA . MET A 1 112 ? -21.779 1.379 38.983 1.00 88.44 112 MET A CA 1
ATOM 922 C C . MET A 1 112 ? -21.909 2.709 38.234 1.00 88.44 112 MET A C 1
ATOM 924 O O . MET A 1 112 ? -21.939 3.782 38.833 1.00 88.44 112 MET A O 1
ATOM 928 N N . SER A 1 113 ? -22.015 2.632 36.915 1.00 86.12 113 SER A N 1
ATOM 929 C CA . SER A 1 113 ? -22.160 3.777 36.017 1.00 86.12 113 SER A CA 1
ATOM 930 C C . SER A 1 113 ? -23.084 3.414 34.855 1.00 86.12 113 SER A C 1
ATOM 932 O O . SER A 1 113 ? -23.399 2.234 34.664 1.00 86.12 113 SER A O 1
ATOM 934 N N . ALA A 1 114 ? -23.477 4.412 34.057 1.00 80.38 114 ALA A N 1
ATOM 935 C CA . ALA A 1 114 ? -24.208 4.189 32.809 1.00 80.38 114 ALA A CA 1
ATOM 936 C C . ALA A 1 114 ? -23.480 3.187 31.898 1.00 80.38 114 ALA A C 1
ATOM 938 O O . ALA A 1 114 ? -24.091 2.237 31.412 1.00 80.38 114 ALA A O 1
ATOM 939 N N . GLU A 1 115 ? -22.154 3.318 31.766 1.00 81.12 115 GLU A N 1
ATOM 940 C CA . GLU A 1 115 ? -21.314 2.374 31.022 1.00 81.12 115 GLU A CA 1
ATOM 941 C C . GLU A 1 115 ? -21.466 0.938 31.544 1.00 81.12 115 GLU A C 1
ATOM 943 O O . GLU A 1 115 ? -21.759 0.021 30.778 1.00 81.12 115 GLU A O 1
ATOM 948 N N . VAL A 1 116 ? -21.284 0.725 32.851 1.00 82.81 116 VAL A N 1
ATOM 949 C CA . VAL A 1 116 ? -21.323 -0.615 33.460 1.00 82.81 116 VAL A CA 1
ATOM 950 C C . VAL A 1 116 ? -22.704 -1.255 33.332 1.00 82.81 116 VAL A C 1
ATOM 952 O O . VAL A 1 116 ? -22.808 -2.461 33.086 1.00 82.81 116 VAL A O 1
ATOM 955 N N . ASP A 1 117 ? -23.758 -0.458 33.466 1.00 81.50 117 ASP A N 1
ATOM 956 C CA . ASP A 1 117 ? -25.141 -0.905 33.348 1.00 81.50 117 ASP A CA 1
ATOM 957 C C . ASP A 1 117 ? -25.484 -1.320 31.906 1.00 81.50 117 ASP A C 1
ATOM 959 O O . ASP A 1 117 ? -25.993 -2.419 31.685 1.00 81.50 117 ASP A O 1
ATOM 963 N N . ILE A 1 118 ? -25.115 -0.508 30.908 1.00 78.56 118 ILE A N 1
ATOM 964 C CA . ILE A 1 118 ? -25.306 -0.833 29.482 1.00 78.56 118 ILE A CA 1
ATOM 965 C C . ILE A 1 118 ? -24.471 -2.064 29.088 1.00 78.56 118 ILE A C 1
ATOM 967 O O . ILE A 1 118 ? -24.970 -2.986 28.443 1.00 78.56 118 ILE A O 1
ATOM 971 N N . MET A 1 119 ? -23.209 -2.136 29.520 1.00 76.62 119 MET A N 1
ATOM 972 C CA . MET A 1 119 ? -22.318 -3.277 29.256 1.00 76.62 119 MET A CA 1
ATOM 973 C C . MET A 1 119 ? -22.850 -4.597 29.828 1.00 76.62 119 MET A C 1
ATOM 975 O O . MET A 1 119 ? -22.627 -5.669 29.252 1.00 76.62 119 MET A O 1
ATOM 979 N N . SER A 1 120 ? -23.565 -4.534 30.949 1.00 71.44 120 SER A N 1
ATOM 980 C CA . SER A 1 120 ? -24.191 -5.706 31.563 1.00 71.44 120 SER A CA 1
ATOM 981 C C . SER A 1 120 ? -25.386 -6.227 30.757 1.00 71.44 120 SER A C 1
ATOM 983 O O . SER A 1 120 ? -25.647 -7.425 30.785 1.00 71.44 120 SER A O 1
ATOM 985 N N . ASP A 1 121 ? -26.077 -5.370 30.000 1.00 70.69 121 ASP A N 1
ATOM 986 C CA . ASP A 1 121 ? -27.145 -5.800 29.085 1.00 70.69 121 ASP A CA 1
ATOM 987 C C . ASP A 1 121 ? -26.597 -6.417 27.786 1.00 70.69 121 ASP A C 1
ATOM 989 O O . ASP A 1 121 ? -27.166 -7.362 27.232 1.00 70.69 121 ASP A O 1
ATOM 993 N N . ILE A 1 122 ? -25.446 -5.920 27.321 1.00 69.94 122 ILE A N 1
ATOM 994 C CA . ILE A 1 122 ? -24.766 -6.416 26.116 1.00 69.94 122 ILE A CA 1
ATOM 995 C C . ILE A 1 122 ? -24.126 -7.794 26.356 1.00 69.94 122 ILE A C 1
ATOM 997 O O . ILE A 1 122 ? -24.132 -8.647 25.461 1.00 69.94 122 ILE A O 1
ATOM 1001 N N . SER A 1 123 ? -23.555 -8.023 27.542 1.00 61.25 123 SER A N 1
ATOM 1002 C CA . SER A 1 123 ? -22.804 -9.240 27.867 1.00 61.25 123 SER A CA 1
ATOM 1003 C C . SER A 1 123 ? -23.718 -10.408 28.279 1.00 61.25 123 SER A C 1
ATOM 1005 O O . SER A 1 123 ? -24.440 -10.350 29.265 1.00 61.25 123 SER A O 1
ATOM 1007 N N . GLY A 1 124 ? -23.673 -11.518 27.529 1.00 55.88 124 GLY A N 1
ATOM 1008 C CA . GLY A 1 124 ? -24.289 -12.797 27.932 1.00 55.88 124 GLY A CA 1
ATOM 1009 C C . GLY A 1 124 ? -25.548 -13.244 27.177 1.00 55.88 124 GLY A C 1
ATOM 1010 O O . GLY A 1 124 ? -26.047 -14.336 27.445 1.00 55.88 124 GLY A O 1
ATOM 1011 N N . LYS A 1 125 ? -26.042 -12.481 26.195 1.00 57.06 125 LYS A N 1
ATOM 1012 C CA . LYS A 1 125 ? -27.182 -12.891 25.356 1.00 57.06 125 LYS A CA 1
ATOM 1013 C C . LYS A 1 125 ? -26.708 -13.375 23.973 1.00 57.06 125 LYS A C 1
ATOM 1015 O O . LYS A 1 125 ? -26.173 -12.594 23.193 1.00 57.06 125 LYS A O 1
ATOM 1020 N N . GLN A 1 126 ? -26.903 -14.663 23.659 1.00 50.78 126 GLN A N 1
ATOM 1021 C CA . GLN A 1 126 ? -26.525 -15.248 22.354 1.00 50.78 126 GLN A CA 1
ATOM 1022 C C . GLN A 1 126 ? -27.487 -14.873 21.209 1.00 50.78 126 GLN A C 1
ATOM 1024 O O . GLN A 1 126 ? -27.049 -14.784 20.068 1.00 50.78 126 GLN A O 1
ATOM 1029 N N . ASN A 1 127 ? -28.763 -14.614 21.517 1.00 56.34 127 ASN A N 1
ATOM 1030 C CA . ASN A 1 127 ? -29.788 -14.131 20.587 1.00 56.34 127 ASN A CA 1
ATOM 1031 C C . ASN A 1 127 ? -30.419 -12.872 21.190 1.00 56.34 127 ASN A C 1
ATOM 1033 O O . ASN A 1 127 ? -31.226 -12.982 22.111 1.00 56.34 127 ASN A O 1
ATOM 1037 N N . VAL A 1 128 ? -30.017 -11.693 20.722 1.00 61.28 128 VAL A N 1
ATOM 1038 C CA . VAL A 1 128 ? -30.606 -10.414 21.146 1.00 61.28 128 VAL A CA 1
ATOM 1039 C C . VAL A 1 128 ? -31.549 -9.922 20.059 1.00 61.28 128 VAL A C 1
ATOM 1041 O O . VAL A 1 128 ? -31.200 -9.988 18.880 1.00 61.28 128 VAL A O 1
ATOM 1044 N N . ASP A 1 129 ? -32.731 -9.461 20.463 1.00 75.50 129 ASP A N 1
ATOM 1045 C CA . ASP A 1 129 ? -33.725 -8.853 19.579 1.00 75.50 129 ASP A CA 1
ATOM 1046 C C . ASP A 1 129 ? -33.166 -7.565 18.945 1.00 75.50 129 ASP A C 1
ATOM 1048 O O . ASP A 1 129 ? -32.358 -6.859 19.551 1.00 75.50 129 ASP A O 1
ATOM 1052 N N . LYS A 1 130 ? -33.589 -7.236 17.722 1.00 79.25 130 LYS A N 1
ATOM 1053 C CA . LYS A 1 130 ? -33.182 -6.004 17.025 1.00 79.25 130 LYS A CA 1
ATOM 1054 C C . LYS A 1 130 ? -33.525 -4.755 17.850 1.00 79.25 130 LYS A C 1
ATOM 1056 O O . LYS A 1 130 ? -32.724 -3.823 17.892 1.00 79.25 130 LYS A O 1
ATOM 1061 N N . ASP A 1 131 ? -34.656 -4.779 18.554 1.00 80.81 131 ASP A N 1
ATOM 1062 C CA . ASP A 1 131 ? -35.153 -3.649 19.341 1.00 80.81 131 ASP A CA 1
ATOM 1063 C C . ASP A 1 131 ? -34.254 -3.387 20.563 1.00 80.81 131 ASP A C 1
ATOM 1065 O O . ASP A 1 131 ? -33.923 -2.240 20.858 1.00 80.81 131 ASP A O 1
ATOM 1069 N N . ASP A 1 132 ? -33.733 -4.441 21.200 1.00 78.44 132 ASP A N 1
ATOM 1070 C CA . ASP A 1 132 ? -32.758 -4.332 22.295 1.00 78.44 132 ASP A CA 1
ATOM 1071 C C . ASP A 1 132 ? -31.439 -3.690 21.822 1.00 78.44 132 ASP A C 1
ATOM 1073 O O . ASP A 1 132 ? -30.819 -2.904 22.546 1.00 78.44 132 ASP A O 1
ATOM 1077 N N . VAL A 1 133 ? -30.995 -3.994 20.593 1.00 83.69 133 VAL A N 1
ATOM 1078 C CA . VAL A 1 133 ? -29.787 -3.374 20.015 1.00 83.69 133 VAL A CA 1
ATOM 1079 C C . VAL A 1 133 ? -29.999 -1.880 19.795 1.00 83.69 133 VAL A C 1
ATOM 1081 O O . VAL A 1 133 ? -29.127 -1.081 20.133 1.00 83.69 133 VAL A O 1
ATOM 1084 N N . ILE A 1 134 ? -31.166 -1.502 19.275 1.00 86.56 134 ILE A N 1
ATOM 1085 C CA . ILE A 1 134 ? -31.543 -0.103 19.056 1.00 86.56 134 ILE A CA 1
ATOM 1086 C C . ILE A 1 134 ? -31.605 0.650 20.390 1.00 86.56 134 ILE A C 1
ATOM 1088 O O . ILE A 1 134 ? -31.023 1.726 20.505 1.00 86.56 134 ILE A O 1
ATOM 1092 N N . LEU A 1 135 ? -32.234 0.072 21.418 1.00 83.62 135 LEU A N 1
ATOM 1093 C CA . LEU A 1 135 ? -32.305 0.673 22.754 1.00 83.62 135 LEU A CA 1
ATOM 1094 C C . LEU A 1 135 ? -30.916 0.862 23.375 1.00 83.62 135 LEU A C 1
ATOM 1096 O O . LEU A 1 135 ? -30.634 1.914 23.946 1.00 83.62 135 LEU A O 1
ATOM 1100 N N . THR A 1 136 ? -30.034 -0.130 23.232 1.00 85.00 136 THR A N 1
ATOM 1101 C CA . THR A 1 136 ? -28.635 -0.031 23.677 1.00 85.00 136 THR A CA 1
ATOM 1102 C C . THR A 1 136 ? -27.936 1.145 22.995 1.00 85.00 136 THR A C 1
ATOM 1104 O O . THR A 1 136 ? -27.311 1.976 23.650 1.00 85.00 136 THR A O 1
ATOM 1107 N N . LEU A 1 137 ? -28.069 1.234 21.673 1.00 88.94 137 LEU A N 1
ATOM 1108 C CA . LEU A 1 137 ? -27.455 2.271 20.857 1.00 88.94 137 LEU A CA 1
ATOM 1109 C C . LEU A 1 137 ? -27.978 3.674 21.203 1.00 88.94 137 LEU A C 1
ATOM 1111 O O . LEU A 1 137 ? -27.173 4.592 21.315 1.00 88.94 137 LEU A O 1
ATOM 1115 N N . MET A 1 138 ? -29.283 3.833 21.452 1.00 88.56 138 MET A N 1
ATOM 1116 C CA . MET A 1 138 ? -29.870 5.102 21.910 1.00 88.56 138 MET A CA 1
ATOM 1117 C C . MET A 1 138 ? -29.223 5.602 23.205 1.00 88.56 138 MET A C 1
ATOM 1119 O O . MET A 1 138 ? -28.935 6.789 23.329 1.00 88.56 138 MET A O 1
ATOM 1123 N N . LYS A 1 139 ? -28.946 4.702 24.157 1.00 86.94 139 LYS A N 1
ATOM 1124 C CA . LYS A 1 139 ? -28.269 5.063 25.412 1.00 86.94 139 LYS A CA 1
ATOM 1125 C C . LYS A 1 139 ? -26.817 5.479 25.170 1.00 86.94 139 LYS A C 1
ATOM 1127 O O . LYS A 1 139 ? -26.368 6.472 25.731 1.00 86.94 139 LYS A O 1
ATOM 1132 N N . VAL A 1 140 ? -26.099 4.772 24.292 1.00 90.06 140 VAL A N 1
ATOM 1133 C CA . VAL A 1 140 ? -24.724 5.143 23.904 1.00 90.06 140 VAL A CA 1
ATOM 1134 C C . VAL A 1 140 ? -24.691 6.499 23.185 1.00 90.06 140 VAL A C 1
ATOM 1136 O O . VAL A 1 140 ? -23.788 7.293 23.431 1.00 90.06 140 VAL A O 1
ATOM 1139 N N . MET A 1 141 ? -25.686 6.797 22.344 1.00 91.50 141 MET A N 1
ATOM 1140 C CA . MET A 1 141 ? -25.850 8.113 21.711 1.00 91.50 141 MET A CA 1
ATOM 1141 C C . MET A 1 141 ? -26.068 9.212 22.752 1.00 91.50 141 MET A C 1
ATOM 1143 O O . MET A 1 141 ? -25.333 10.191 22.747 1.00 91.50 141 MET A O 1
ATOM 1147 N N . GLN A 1 142 ? -26.979 9.007 23.709 1.00 89.31 142 GLN A N 1
ATOM 1148 C CA . GLN A 1 142 ? -27.212 9.959 24.803 1.00 89.31 142 GLN A CA 1
ATOM 1149 C C . GLN A 1 142 ? -25.948 10.229 25.631 1.00 89.31 142 GLN A C 1
ATOM 1151 O O . GLN A 1 142 ? -25.672 11.382 25.953 1.00 89.31 142 GLN A O 1
ATOM 1156 N N . MET A 1 143 ? -25.156 9.193 25.934 1.00 88.56 143 MET A N 1
ATOM 1157 C CA . MET A 1 143 ? -23.862 9.350 26.612 1.00 88.56 143 MET A CA 1
ATOM 1158 C C . MET A 1 143 ? -22.884 10.193 25.781 1.00 88.56 143 MET A C 1
ATOM 1160 O O . MET A 1 143 ? -22.262 11.116 26.305 1.00 88.56 143 MET A O 1
ATOM 1164 N N . ASN A 1 144 ? -22.764 9.913 24.479 1.00 90.94 144 ASN A N 1
ATOM 1165 C CA . ASN A 1 144 ? -21.881 10.670 23.589 1.00 90.94 144 ASN A CA 1
ATOM 1166 C C . ASN A 1 144 ? -22.313 12.140 23.458 1.00 90.94 144 ASN A C 1
ATOM 1168 O O . ASN A 1 144 ? -21.474 13.042 23.456 1.00 90.94 144 ASN A O 1
ATOM 1172 N N . ASP A 1 145 ? -23.621 12.389 23.380 1.00 89.06 145 ASP A N 1
ATOM 1173 C CA . ASP A 1 145 ? -24.200 13.731 23.281 1.00 89.06 145 ASP A CA 1
ATOM 1174 C C . ASP A 1 145 ? -24.043 14.520 24.592 1.00 89.06 145 ASP A C 1
ATOM 1176 O O . ASP A 1 145 ? -23.867 15.739 24.565 1.00 89.06 145 ASP A O 1
ATOM 1180 N N . ALA A 1 146 ? -24.003 13.829 25.737 1.00 88.75 146 ALA A N 1
ATOM 1181 C CA . ALA A 1 146 ? -23.640 14.398 27.036 1.00 88.75 146 ALA A CA 1
ATOM 1182 C C . ALA A 1 146 ? -22.124 14.659 27.198 1.00 88.75 146 ALA A C 1
ATOM 1184 O O . ALA A 1 146 ? -21.706 15.255 28.194 1.00 88.75 146 ALA A O 1
ATOM 1185 N N . GLY A 1 147 ? -21.296 14.255 26.226 1.00 86.69 147 GLY A N 1
ATOM 1186 C CA . GLY A 1 147 ? -19.840 14.421 26.249 1.00 86.69 147 GLY A CA 1
ATOM 1187 C C . GLY A 1 147 ? -19.091 13.359 27.061 1.00 86.69 147 GLY A C 1
ATOM 1188 O O . GLY A 1 147 ? -17.935 13.581 27.425 1.00 86.69 147 GLY A O 1
ATOM 1189 N N . GLU A 1 148 ? -19.729 12.226 27.361 1.00 87.75 148 GLU A N 1
ATOM 1190 C CA . GLU A 1 148 ? -19.099 11.092 28.042 1.00 87.75 148 GLU A CA 1
ATOM 1191 C C . GLU A 1 148 ? -18.221 10.265 27.082 1.00 87.75 148 GLU A C 1
ATOM 1193 O O . GLU A 1 148 ? -18.439 10.233 25.870 1.00 87.75 148 GLU A O 1
ATOM 1198 N N . ASP A 1 149 ? -17.211 9.569 27.620 1.00 86.25 149 ASP A N 1
ATOM 1199 C CA . ASP A 1 149 ? -16.332 8.706 26.822 1.00 86.25 149 ASP A CA 1
ATOM 1200 C C . ASP A 1 149 ? -17.019 7.374 26.481 1.00 86.25 149 ASP A C 1
ATOM 1202 O O . ASP A 1 149 ? -17.309 6.557 27.355 1.00 86.25 149 ASP A O 1
ATOM 1206 N N . ILE A 1 150 ? -17.225 7.124 25.188 1.00 90.94 150 ILE A N 1
ATOM 1207 C CA . ILE A 1 150 ? -17.842 5.894 24.678 1.00 90.94 150 ILE A CA 1
ATOM 1208 C C . ILE A 1 150 ? -16.824 4.814 24.270 1.00 90.94 150 ILE A C 1
ATOM 1210 O O . ILE A 1 150 ? -17.216 3.744 23.798 1.00 90.94 150 ILE A O 1
ATOM 1214 N N . ASN A 1 151 ? -15.514 5.029 24.454 1.00 89.06 151 ASN A N 1
ATOM 1215 C CA . ASN A 1 151 ? -14.473 4.084 24.016 1.00 89.06 151 ASN A CA 1
ATOM 1216 C C . ASN A 1 151 ? -14.616 2.671 24.605 1.00 89.06 151 ASN A C 1
ATOM 1218 O O . ASN A 1 151 ? -14.183 1.699 23.977 1.00 89.06 151 ASN A O 1
ATOM 1222 N N . ALA A 1 152 ? -15.247 2.528 25.773 1.00 85.00 152 ALA A N 1
ATOM 1223 C CA . ALA A 1 152 ? -15.550 1.232 26.378 1.00 85.00 152 ALA A CA 1
ATOM 1224 C C . ALA A 1 152 ? -16.379 0.311 25.456 1.00 85.00 152 ALA A C 1
ATOM 1226 O O . ALA A 1 152 ? -16.231 -0.915 25.497 1.00 85.00 152 ALA A O 1
ATOM 1227 N N . PHE A 1 153 ? -17.189 0.892 24.563 1.00 88.69 153 PHE A N 1
ATOM 1228 C CA . PHE A 1 153 ? -18.063 0.169 23.638 1.00 88.69 153 PHE A CA 1
ATOM 1229 C C . PHE A 1 153 ? -17.391 -0.230 22.318 1.00 88.69 153 PHE A C 1
ATOM 1231 O O . PHE A 1 153 ? -17.987 -0.945 21.515 1.00 88.69 153 PHE A O 1
ATOM 1238 N N . LYS A 1 154 ? -16.135 0.165 22.081 1.00 88.94 154 LYS A N 1
ATOM 1239 C CA . LYS A 1 154 ? -15.436 -0.026 20.796 1.00 88.94 154 LYS A CA 1
ATOM 1240 C C . LYS A 1 154 ? -15.381 -1.478 20.311 1.00 88.94 154 LYS A C 1
ATOM 1242 O O . LYS A 1 154 ? -15.457 -1.740 19.114 1.00 88.94 154 LYS A O 1
ATOM 1247 N N . ASN A 1 155 ? -15.264 -2.418 21.246 1.00 87.62 155 ASN A N 1
ATOM 1248 C CA . ASN A 1 155 ? -15.195 -3.855 20.961 1.00 87.62 155 ASN A CA 1
ATOM 1249 C C . ASN A 1 155 ? -16.529 -4.576 21.207 1.00 87.62 155 ASN A C 1
ATOM 1251 O O . ASN A 1 155 ? -16.555 -5.801 21.290 1.00 87.62 155 ASN A O 1
ATOM 1255 N N . GLN A 1 156 ? -17.623 -3.832 21.377 1.00 87.12 156 GLN A N 1
ATOM 1256 C CA . GLN A 1 156 ? -18.941 -4.392 21.644 1.00 87.12 156 GLN A CA 1
ATOM 1257 C C . GLN A 1 156 ? -19.783 -4.441 20.375 1.00 87.12 156 GLN A C 1
ATOM 1259 O O . GLN A 1 156 ? -19.804 -3.506 19.573 1.00 87.12 156 GLN A O 1
ATOM 1264 N N . ALA A 1 157 ? -20.494 -5.552 20.198 1.00 88.50 157 ALA A N 1
ATOM 1265 C CA . ALA A 1 157 ? -21.344 -5.788 19.041 1.00 88.50 157 ALA A CA 1
ATOM 1266 C C . ALA A 1 157 ? -22.717 -5.113 19.220 1.00 88.50 157 ALA A C 1
ATOM 1268 O O . ALA A 1 157 ? -23.731 -5.779 19.438 1.00 88.50 157 ALA A O 1
ATOM 1269 N N . ILE A 1 158 ? -22.720 -3.777 19.193 1.00 89.56 158 ILE A N 1
ATOM 1270 C CA . ILE A 1 158 ? -23.900 -2.925 19.424 1.00 89.56 158 ILE A CA 1
ATOM 1271 C C . ILE A 1 158 ? -24.532 -2.386 18.131 1.00 89.56 158 ILE A C 1
ATOM 1273 O O . ILE A 1 158 ? -25.444 -1.568 18.189 1.00 89.56 158 ILE A O 1
ATOM 1277 N N . PHE A 1 159 ? -24.068 -2.846 16.966 1.00 91.81 159 PHE A N 1
ATOM 1278 C CA . PHE A 1 159 ? -24.640 -2.506 15.664 1.00 91.81 159 PHE A CA 1
ATOM 1279 C C . PHE A 1 159 ? -25.210 -3.745 14.970 1.00 91.81 159 PHE A C 1
ATOM 1281 O O . PHE A 1 159 ? -24.882 -4.879 15.317 1.00 91.81 159 PHE A O 1
ATOM 1288 N N . LEU A 1 160 ? -26.061 -3.516 13.977 1.00 91.00 160 LEU A N 1
ATOM 1289 C CA . LEU A 1 160 ? -26.721 -4.511 13.149 1.00 91.00 160 LEU A CA 1
ATOM 1290 C C . LEU A 1 160 ? -26.177 -4.403 11.728 1.00 91.00 160 LEU A C 1
ATOM 1292 O O . LEU A 1 160 ? -26.243 -3.344 11.098 1.00 91.00 160 LEU A O 1
ATOM 1296 N N . GLY A 1 161 ? -25.639 -5.505 11.221 1.00 91.94 161 GLY A N 1
ATOM 1297 C CA . GLY A 1 161 ? -25.054 -5.561 9.891 1.00 91.94 161 GLY A CA 1
ATOM 1298 C C . GLY A 1 161 ? -25.321 -6.879 9.182 1.00 91.94 161 GLY A C 1
ATOM 1299 O O . GLY A 1 161 ? -25.694 -7.878 9.794 1.00 91.94 161 GLY A O 1
ATOM 1300 N N . ARG A 1 162 ? -25.087 -6.873 7.873 1.00 92.44 162 ARG A N 1
ATOM 1301 C CA . ARG A 1 162 ? -25.134 -8.046 6.994 1.00 92.44 162 ARG A CA 1
ATOM 1302 C C . ARG A 1 162 ? -23.777 -8.280 6.359 1.00 92.44 162 ARG A C 1
ATOM 1304 O O . ARG A 1 162 ? -22.962 -7.364 6.272 1.00 92.44 162 ARG A O 1
ATOM 1311 N N . THR A 1 163 ? -23.520 -9.500 5.909 1.00 91.19 163 THR A N 1
ATOM 1312 C CA . THR A 1 163 ? -22.274 -9.831 5.203 1.00 91.19 163 THR A CA 1
ATOM 1313 C C . THR A 1 163 ? -22.212 -9.169 3.819 1.00 91.19 163 THR A C 1
ATOM 1315 O O . THR A 1 163 ? -23.243 -8.843 3.229 1.00 91.19 163 THR A O 1
ATOM 1318 N N . PHE A 1 164 ? -21.009 -8.994 3.252 1.00 86.38 164 PHE A N 1
ATOM 1319 C CA . PHE A 1 164 ? -20.851 -8.441 1.892 1.00 86.38 164 PHE A CA 1
ATOM 1320 C C . PHE A 1 164 ? -21.540 -9.257 0.791 1.00 86.38 164 PHE A C 1
ATOM 1322 O O . PHE A 1 164 ? -21.918 -8.697 -0.235 1.00 86.38 164 PHE A O 1
ATOM 1329 N N . SER A 1 165 ? -21.658 -10.573 0.975 1.00 79.94 165 SER A N 1
ATOM 1330 C CA . SER A 1 165 ? -22.351 -11.474 0.048 1.00 79.94 165 SER A CA 1
ATOM 1331 C C . SER A 1 165 ? -23.868 -11.473 0.219 1.00 79.94 165 SER A C 1
ATOM 1333 O O . SER A 1 165 ? -24.540 -12.075 -0.609 1.00 79.94 165 SER A O 1
ATOM 1335 N N . ASP A 1 166 ? -24.367 -10.835 1.282 1.00 78.00 166 ASP A N 1
ATOM 1336 C CA . ASP A 1 166 ? -25.761 -10.843 1.717 1.00 78.00 166 ASP A CA 1
ATOM 1337 C C . ASP A 1 166 ? -26.361 -12.256 1.770 1.00 78.00 166 ASP A C 1
ATOM 1339 O O . ASP A 1 166 ? -27.078 -12.719 0.887 1.00 78.00 166 ASP A O 1
ATOM 1343 N N . ASP A 1 167 ? -26.040 -12.974 2.843 1.00 82.94 167 ASP A N 1
ATOM 1344 C CA . ASP A 1 167 ? -26.592 -14.295 3.141 1.00 82.94 167 ASP A CA 1
ATOM 1345 C C . ASP A 1 167 ? -28.030 -14.246 3.696 1.00 82.94 167 ASP A C 1
ATOM 1347 O O . ASP A 1 167 ? -28.531 -15.260 4.190 1.00 82.94 167 ASP A O 1
ATOM 1351 N N . GLY A 1 168 ? 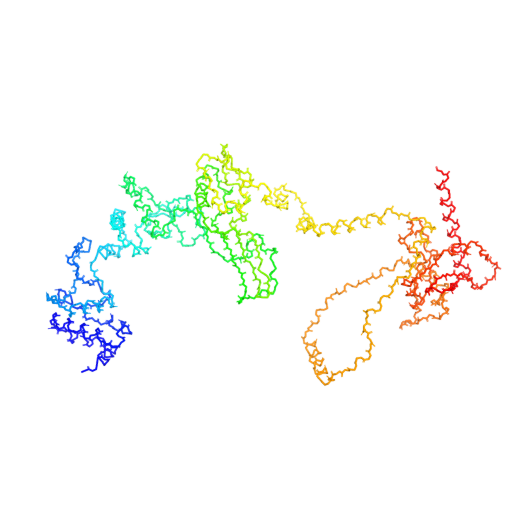-28.689 -13.080 3.638 1.00 80.06 168 GLY A N 1
ATOM 1352 C CA . GLY A 1 168 ? -30.039 -12.850 4.150 1.00 80.06 168 GLY A CA 1
ATOM 1353 C C . GLY A 1 168 ? -30.140 -12.906 5.676 1.00 80.06 168 GLY A C 1
ATOM 1354 O O . GLY A 1 168 ? -31.243 -13.001 6.217 1.00 80.06 168 GLY A O 1
ATOM 1355 N N . LYS A 1 169 ? -29.002 -12.892 6.381 1.00 84.31 169 LYS A N 1
ATOM 1356 C CA . LYS A 1 169 ? -28.932 -12.963 7.842 1.00 84.31 169 LYS A CA 1
ATOM 1357 C C . LYS A 1 169 ? -28.493 -11.634 8.433 1.00 84.31 169 LYS A C 1
ATOM 1359 O O . LYS A 1 169 ? -27.615 -10.952 7.910 1.00 84.31 169 LYS A O 1
ATOM 1364 N N . LEU A 1 170 ? -29.082 -11.329 9.583 1.00 86.94 170 LEU A N 1
ATOM 1365 C CA . LEU A 1 170 ? -28.749 -10.166 10.384 1.00 86.94 170 LEU A CA 1
ATOM 1366 C C . LEU A 1 170 ? -27.773 -10.560 11.493 1.00 86.94 170 LEU A C 1
ATOM 1368 O O . LEU A 1 170 ? -28.008 -11.523 12.225 1.00 86.94 170 LEU A O 1
ATOM 1372 N N . TYR A 1 171 ? -26.693 -9.800 11.626 1.00 87.19 171 TYR A N 1
ATOM 1373 C CA . TYR A 1 171 ? -25.637 -10.035 12.601 1.00 87.19 171 TYR A CA 1
ATOM 1374 C C . TYR A 1 171 ? -25.504 -8.854 13.552 1.00 87.19 171 TYR A C 1
ATOM 1376 O O . TYR A 1 171 ? -25.615 -7.698 13.145 1.00 87.19 171 TYR A O 1
ATOM 1384 N N . ARG A 1 172 ? -25.179 -9.153 14.813 1.00 87.31 172 ARG A N 1
ATOM 1385 C CA . ARG A 1 172 ? -24.611 -8.155 15.718 1.00 87.31 172 ARG A CA 1
ATOM 1386 C C . ARG A 1 172 ? -23.139 -7.975 15.386 1.00 87.31 172 ARG A C 1
ATOM 1388 O O . ARG A 1 172 ? -22.395 -8.953 15.329 1.00 87.31 172 ARG A O 1
ATOM 1395 N N . VAL A 1 173 ? -22.731 -6.732 15.178 1.00 90.12 173 VAL A N 1
ATOM 1396 C CA . VAL A 1 173 ? -21.394 -6.382 14.699 1.00 90.12 173 VAL A CA 1
ATOM 1397 C C . VAL A 1 173 ? -20.823 -5.237 15.518 1.00 90.12 173 VAL A C 1
ATOM 1399 O O . VAL A 1 173 ? -21.553 -4.395 16.049 1.00 90.12 173 VAL A O 1
ATOM 1402 N N . THR A 1 174 ? -19.501 -5.213 15.638 1.00 92.56 174 THR A N 1
ATOM 1403 C CA . THR A 1 174 ? -18.796 -4.037 16.151 1.00 92.56 174 THR A CA 1
ATOM 1404 C C . THR A 1 174 ? -18.762 -2.953 15.072 1.00 92.56 174 THR A C 1
ATOM 1406 O O . THR A 1 174 ? -18.831 -3.258 13.878 1.00 92.56 174 THR A O 1
ATOM 1409 N N . ALA A 1 175 ? -18.613 -1.683 15.462 1.00 94.50 175 ALA A N 1
ATOM 1410 C CA . ALA A 1 175 ? -18.460 -0.613 14.474 1.00 94.50 175 ALA A CA 1
ATOM 1411 C C . ALA A 1 175 ? -17.218 -0.862 13.596 1.00 94.50 175 ALA A C 1
ATOM 1413 O O . ALA A 1 175 ? -17.280 -0.777 12.374 1.00 94.50 175 ALA A O 1
ATOM 1414 N N . ALA A 1 176 ? -16.098 -1.264 14.208 1.00 93.81 176 ALA A N 1
ATOM 1415 C CA . ALA A 1 176 ? -14.813 -1.448 13.535 1.00 93.81 176 ALA A CA 1
ATOM 1416 C C . ALA A 1 176 ? -14.820 -2.468 12.378 1.00 93.81 176 ALA A C 1
ATOM 1418 O O . ALA A 1 176 ? -14.048 -2.298 11.426 1.00 93.81 176 ALA A O 1
ATOM 1419 N N . GLU A 1 177 ? -15.675 -3.490 12.456 1.00 94.19 177 GLU A N 1
ATOM 1420 C CA . GLU A 1 177 ? -15.827 -4.556 11.455 1.00 94.19 177 GLU A CA 1
ATOM 1421 C C . GLU A 1 177 ? -16.851 -4.218 10.356 1.00 94.19 177 GLU A C 1
ATOM 1423 O O . GLU A 1 177 ? -17.064 -5.024 9.440 1.00 94.19 177 GLU A O 1
ATOM 1428 N N . CYS A 1 178 ? -17.492 -3.048 10.442 1.00 94.69 178 CYS A N 1
ATOM 1429 C CA . CYS A 1 178 ? -18.655 -2.685 9.645 1.00 94.69 178 CYS A CA 1
ATOM 1430 C C . CYS A 1 178 ? -18.423 -1.431 8.785 1.00 94.69 178 CYS A C 1
ATOM 1432 O O . CYS A 1 178 ? -17.856 -0.425 9.224 1.00 94.69 178 CYS A O 1
ATOM 1434 N N . CYS A 1 179 ? -18.912 -1.478 7.547 1.00 95.12 179 CYS A N 1
ATOM 1435 C CA . CYS A 1 179 ? -19.016 -0.337 6.643 1.00 95.12 179 CYS A CA 1
ATOM 1436 C C . CYS A 1 179 ? -20.393 0.317 6.737 1.00 95.12 179 CYS A C 1
ATOM 1438 O O . CYS A 1 179 ? -21.395 -0.365 6.936 1.00 95.12 179 CYS A O 1
ATOM 1440 N N . TYR A 1 180 ? -20.441 1.636 6.557 1.00 93.31 180 TYR A N 1
ATOM 1441 C CA . TYR A 1 180 ? -21.674 2.415 6.631 1.00 93.31 180 TYR A CA 1
ATOM 1442 C C . TYR A 1 180 ? -22.637 2.117 5.468 1.00 93.31 180 TYR A C 1
ATOM 1444 O O . TYR A 1 180 ? -23.846 2.040 5.672 1.00 93.31 180 TYR A O 1
ATOM 1452 N N . THR A 1 181 ? -22.105 1.907 4.259 1.00 92.19 181 THR A N 1
ATOM 1453 C CA . THR A 1 181 ? -22.874 1.519 3.062 1.00 92.19 181 THR A CA 1
ATOM 1454 C C . THR A 1 181 ? -22.101 0.539 2.176 1.00 92.19 181 THR A C 1
ATOM 1456 O O . THR A 1 181 ? -20.904 0.309 2.384 1.00 92.19 181 THR A O 1
ATOM 1459 N N . ASP A 1 182 ? -22.767 -0.021 1.159 1.00 89.75 182 ASP A N 1
ATOM 1460 C CA . ASP A 1 182 ? -22.134 -0.885 0.153 1.00 89.75 182 ASP A CA 1
ATOM 1461 C C . ASP A 1 182 ? -21.073 -0.140 -0.676 1.00 89.75 182 ASP A C 1
ATOM 1463 O O . ASP A 1 182 ? -20.064 -0.724 -1.082 1.00 89.75 182 ASP A O 1
ATOM 1467 N N . GLU A 1 183 ? -21.261 1.160 -0.915 1.00 90.38 183 GLU A N 1
ATOM 1468 C CA . GLU A 1 183 ? -20.297 1.992 -1.639 1.00 90.38 183 GLU A CA 1
ATOM 1469 C C . GLU A 1 183 ? -19.023 2.202 -0.830 1.00 90.38 183 GLU A C 1
ATOM 1471 O O . GLU A 1 183 ? -17.931 2.149 -1.393 1.00 90.38 183 GLU A O 1
ATOM 1476 N N . VAL A 1 184 ? -19.138 2.350 0.493 1.00 92.00 184 VAL A N 1
ATOM 1477 C CA . VAL A 1 184 ? -17.965 2.339 1.373 1.00 92.00 184 VAL A CA 1
ATOM 1478 C C . VAL A 1 184 ? -17.339 0.947 1.400 1.00 92.00 184 VAL A C 1
ATOM 1480 O O . VAL A 1 184 ? -16.120 0.828 1.299 1.00 92.00 184 VAL A O 1
ATOM 1483 N N . ALA A 1 185 ? -18.153 -0.112 1.473 1.00 91.44 185 ALA A N 1
ATOM 1484 C CA . ALA A 1 185 ? -17.684 -1.497 1.521 1.00 91.44 185 ALA A CA 1
ATOM 1485 C C . ALA A 1 185 ? -16.793 -1.882 0.334 1.00 91.44 185 ALA A C 1
ATOM 1487 O O . ALA A 1 185 ? -15.866 -2.676 0.505 1.00 91.44 185 ALA A O 1
ATOM 1488 N N . PHE A 1 186 ? -17.001 -1.283 -0.845 1.00 91.00 186 PHE A N 1
ATOM 1489 C CA . PHE A 1 186 ? -16.106 -1.428 -1.998 1.00 91.00 186 PHE A CA 1
ATOM 1490 C C . PHE A 1 186 ? -14.626 -1.210 -1.627 1.00 91.00 186 PHE A C 1
ATOM 1492 O O . PHE A 1 186 ? -13.776 -2.018 -2.006 1.00 91.00 186 PHE A O 1
ATOM 1499 N N . PHE A 1 187 ? -14.336 -0.200 -0.804 1.00 91.69 187 PHE A N 1
ATOM 1500 C CA . PHE A 1 187 ? -12.987 0.150 -0.348 1.00 91.69 187 PHE A CA 1
ATOM 1501 C C . PHE A 1 187 ? -12.464 -0.723 0.803 1.00 91.69 187 PHE A C 1
ATOM 1503 O O . PHE A 1 187 ? -11.434 -0.408 1.396 1.00 91.69 187 PHE A O 1
ATOM 1510 N N . TYR A 1 188 ? -13.158 -1.812 1.147 1.00 91.00 188 TYR A N 1
ATOM 1511 C CA . TYR A 1 188 ? -12.765 -2.727 2.222 1.00 91.00 188 TYR A CA 1
ATOM 1512 C C . TYR A 1 188 ? -12.973 -4.210 1.882 1.00 91.00 188 TYR A C 1
ATOM 1514 O O . TYR A 1 188 ? -12.637 -5.051 2.707 1.00 91.00 188 TYR A O 1
ATOM 1522 N N . LYS A 1 189 ? -13.439 -4.574 0.675 1.00 81.81 189 LYS A N 1
ATOM 1523 C CA . LYS A 1 189 ? -13.776 -5.971 0.309 1.00 81.81 189 LYS A CA 1
ATOM 1524 C C . LYS A 1 189 ? -12.668 -7.008 0.545 1.00 81.81 189 LYS A C 1
ATOM 1526 O O . LYS A 1 189 ? -12.976 -8.162 0.815 1.00 81.81 189 LYS A O 1
ATOM 1531 N N . ASN A 1 190 ? -11.395 -6.613 0.462 1.00 76.94 190 ASN A N 1
ATOM 1532 C CA . ASN A 1 190 ? -10.250 -7.507 0.697 1.00 76.94 190 ASN A CA 1
ATOM 1533 C C . ASN A 1 190 ? -9.659 -7.379 2.111 1.00 76.94 190 ASN A C 1
ATOM 1535 O O . ASN A 1 190 ? -8.602 -7.940 2.397 1.00 76.94 190 ASN A O 1
ATOM 1539 N N . ASN A 1 191 ? -10.303 -6.619 2.996 1.00 83.38 191 ASN A N 1
ATOM 1540 C CA . ASN A 1 191 ? -9.871 -6.455 4.372 1.00 83.38 191 ASN A CA 1
ATOM 1541 C C . ASN A 1 191 ? -10.461 -7.578 5.233 1.00 83.38 191 ASN A C 1
ATOM 1543 O O . ASN A 1 191 ? -11.663 -7.628 5.466 1.00 83.38 191 ASN A O 1
ATOM 1547 N N . ALA A 1 192 ? -9.608 -8.459 5.759 1.00 84.12 192 ALA A N 1
ATOM 1548 C CA . ALA A 1 192 ? -10.042 -9.594 6.574 1.00 84.12 192 ALA A CA 1
ATOM 1549 C C . ALA A 1 192 ? -10.766 -9.200 7.878 1.00 84.12 192 ALA A C 1
ATOM 1551 O O . ALA A 1 192 ? -11.447 -10.040 8.467 1.00 84.12 192 ALA A O 1
ATOM 1552 N N . LEU A 1 193 ? -10.612 -7.954 8.339 1.00 86.56 193 LEU A N 1
ATOM 1553 C CA . LEU A 1 193 ? -11.220 -7.439 9.567 1.00 86.56 193 LEU A CA 1
ATOM 1554 C C . LEU A 1 193 ? -12.554 -6.723 9.325 1.00 86.56 193 LEU A C 1
ATOM 1556 O O . LEU A 1 193 ? -13.300 -6.528 10.273 1.00 86.56 193 LEU A O 1
ATOM 1560 N N . VAL A 1 194 ? -12.868 -6.328 8.089 1.00 91.12 194 VAL A N 1
ATOM 1561 C CA . VAL A 1 194 ? -14.108 -5.609 7.766 1.00 91.12 194 VAL A CA 1
ATOM 1562 C C . VAL A 1 194 ? -14.960 -6.522 6.901 1.00 91.12 194 VAL A C 1
ATOM 1564 O O . VAL A 1 194 ? -14.601 -6.803 5.763 1.00 91.12 194 VAL A O 1
ATOM 1567 N N . LYS A 1 195 ? -16.055 -7.036 7.461 1.00 91.31 195 LYS A N 1
ATOM 1568 C CA . LYS A 1 195 ? -16.842 -8.127 6.854 1.00 91.31 195 LYS A CA 1
ATOM 1569 C C . LYS A 1 195 ? -18.305 -7.771 6.626 1.00 91.31 195 LYS A C 1
ATOM 1571 O O . LYS A 1 195 ? -19.008 -8.517 5.940 1.00 91.31 195 LYS A O 1
ATOM 1576 N N . TYR A 1 196 ? -18.755 -6.673 7.227 1.00 93.94 196 TYR A N 1
ATOM 1577 C CA . TYR A 1 196 ? -20.167 -6.343 7.322 1.00 93.94 196 TYR A CA 1
ATOM 1578 C C . TYR A 1 196 ? -20.492 -4.975 6.725 1.00 93.94 196 TYR A C 1
ATOM 1580 O O . TYR A 1 196 ? -19.645 -4.081 6.668 1.00 93.94 196 TYR A O 1
ATOM 1588 N N . VAL A 1 197 ? -21.745 -4.816 6.314 1.00 94.38 197 VAL A N 1
ATOM 1589 C CA . VAL A 1 197 ? -22.374 -3.545 5.941 1.00 94.38 197 VAL A CA 1
ATOM 1590 C C . VAL A 1 197 ? -23.532 -3.293 6.889 1.00 94.38 197 VAL A C 1
ATOM 1592 O O . VAL A 1 197 ? -24.299 -4.208 7.193 1.00 94.38 197 VAL A O 1
ATOM 1595 N N . LEU A 1 198 ? -23.653 -2.057 7.353 1.00 94.06 198 LEU A N 1
ATOM 1596 C CA . LEU A 1 198 ? -24.689 -1.629 8.277 1.00 94.06 198 LEU A CA 1
ATOM 1597 C C . LEU A 1 198 ? -26.078 -1.777 7.631 1.00 94.06 198 LEU A C 1
ATOM 1599 O O . LEU A 1 198 ? -26.309 -1.285 6.526 1.00 94.06 198 LEU A O 1
ATOM 1603 N N . CYS A 1 199 ? -27.013 -2.428 8.324 1.00 91.06 199 CYS A N 1
ATOM 1604 C CA . CYS A 1 199 ? -28.398 -2.598 7.862 1.00 91.06 199 CYS A CA 1
ATOM 1605 C C . CYS A 1 199 ? -29.236 -1.373 8.247 1.00 91.06 199 CYS A C 1
ATOM 1607 O O . CYS A 1 199 ? -29.939 -1.361 9.260 1.00 91.06 199 CYS A O 1
ATOM 1609 N N . ARG A 1 200 ? -29.099 -0.299 7.463 1.00 87.62 200 ARG A N 1
ATOM 1610 C CA . ARG A 1 200 ? -29.691 1.024 7.732 1.00 87.62 200 ARG A CA 1
ATOM 1611 C C . ARG A 1 200 ? -31.213 1.004 7.865 1.00 87.62 200 ARG A C 1
ATOM 1613 O O . ARG A 1 200 ? -31.767 1.804 8.611 1.00 87.62 200 ARG A O 1
ATOM 1620 N N . GLU A 1 201 ? -31.878 0.075 7.196 1.00 86.12 201 GLU A N 1
ATOM 1621 C CA . GLU A 1 201 ? -33.319 -0.158 7.262 1.00 86.12 201 GLU A CA 1
ATOM 1622 C C . GLU A 1 201 ? -33.826 -0.459 8.679 1.00 86.12 201 GLU A C 1
ATOM 1624 O O . GLU A 1 201 ? -34.976 -0.164 8.992 1.00 86.12 201 GLU A O 1
ATOM 1629 N N . HIS A 1 202 ? -32.975 -0.992 9.562 1.00 87.12 202 HIS A N 1
ATOM 1630 C CA . HIS A 1 202 ? -33.331 -1.251 10.958 1.00 87.12 202 HIS A CA 1
ATOM 1631 C C . HIS A 1 202 ? -33.187 -0.022 11.862 1.00 87.12 202 HIS A C 1
ATOM 1633 O O . HIS A 1 202 ? -33.630 -0.056 13.005 1.00 87.12 202 HIS A O 1
ATOM 1639 N N . TYR A 1 203 ? -32.622 1.072 11.353 1.00 87.56 203 TYR A N 1
ATOM 1640 C CA . TYR A 1 203 ? -32.384 2.308 12.100 1.00 87.56 203 TYR A CA 1
ATOM 1641 C C . TYR A 1 203 ? -33.332 3.442 11.704 1.00 87.56 203 TYR A C 1
ATOM 1643 O O . TYR A 1 203 ? -33.124 4.586 12.092 1.00 87.56 203 TYR A O 1
ATOM 1651 N N . SER A 1 204 ? -34.417 3.131 10.988 1.00 82.06 204 SER A N 1
ATOM 1652 C CA . SER A 1 204 ? -35.444 4.103 10.588 1.00 82.06 204 SER A CA 1
ATOM 1653 C C . SER A 1 204 ? -36.196 4.747 11.761 1.00 82.06 204 SER A C 1
ATOM 1655 O O . SER A 1 204 ? -37.007 5.642 11.546 1.00 82.06 204 SER A O 1
ATOM 1657 N N . VAL A 1 205 ? -35.974 4.266 12.988 1.00 84.56 205 VAL A N 1
ATOM 1658 C CA . VAL A 1 205 ? -36.491 4.869 14.224 1.00 84.56 205 VAL A CA 1
ATOM 1659 C C . VAL A 1 205 ? -35.884 6.250 14.491 1.00 84.56 205 VAL A C 1
ATOM 1661 O O . VAL A 1 205 ? -36.544 7.090 15.094 1.00 84.56 205 VAL A O 1
ATOM 1664 N N . PHE A 1 206 ? -34.662 6.503 14.011 1.00 86.31 206 PHE A N 1
ATOM 1665 C CA . PHE A 1 206 ? -34.026 7.816 14.061 1.00 86.31 206 PHE A CA 1
ATOM 1666 C C . PHE A 1 206 ? -34.588 8.657 12.918 1.00 86.31 206 PHE A C 1
ATOM 1668 O O . PHE A 1 206 ? -34.234 8.470 11.753 1.00 86.31 206 PHE A O 1
ATOM 1675 N N . THR A 1 207 ? -35.537 9.531 13.244 1.00 83.75 207 THR A N 1
ATOM 1676 C CA . THR A 1 207 ? -36.316 10.274 12.238 1.00 83.75 207 THR A CA 1
ATOM 1677 C C . THR A 1 207 ? -35.842 11.710 12.078 1.00 83.75 207 THR A C 1
ATOM 1679 O O . THR A 1 207 ? -36.079 12.317 11.033 1.00 83.75 207 THR A O 1
ATOM 1682 N N . THR A 1 208 ? -35.158 12.250 13.087 1.00 88.44 208 THR A N 1
ATOM 1683 C CA . THR A 1 208 ? -34.626 13.613 13.058 1.00 88.44 208 THR A CA 1
ATOM 1684 C C . THR A 1 208 ? -33.201 13.649 12.509 1.00 88.44 208 THR A C 1
ATOM 1686 O O . THR A 1 208 ? -32.441 12.680 12.596 1.00 88.44 208 THR A O 1
ATOM 1689 N N . GLU A 1 209 ? -32.820 14.792 11.936 1.00 87.25 209 GLU A N 1
ATOM 1690 C CA . GLU A 1 209 ? -31.462 14.998 11.429 1.00 87.25 209 GLU A CA 1
ATOM 1691 C C . GLU A 1 209 ? -30.421 14.951 12.560 1.00 87.25 209 GLU A C 1
ATOM 1693 O O . GLU A 1 209 ? -29.358 14.359 12.385 1.00 87.25 209 GLU A O 1
ATOM 1698 N N . GLU A 1 210 ? -30.755 15.487 13.738 1.00 88.25 210 GLU A N 1
ATOM 1699 C CA . GLU A 1 210 ? -29.894 15.475 14.928 1.00 88.25 210 GLU A CA 1
ATOM 1700 C C . GLU A 1 210 ? -29.610 14.046 15.421 1.00 88.25 210 GLU A C 1
ATOM 1702 O O . GLU A 1 210 ? -28.451 13.689 15.639 1.00 88.25 210 GLU A O 1
ATOM 1707 N N . GLU A 1 211 ? -30.633 13.188 15.514 1.00 88.75 211 GLU A N 1
ATOM 1708 C CA . GLU A 1 211 ? -30.459 11.778 15.898 1.00 88.75 211 GLU A CA 1
ATOM 1709 C C . GLU A 1 211 ? -29.568 11.028 14.903 1.00 88.75 211 GLU A C 1
ATOM 1711 O O . GLU A 1 211 ? -28.680 10.273 15.300 1.00 88.75 211 GLU A O 1
ATOM 1716 N N . MET A 1 212 ? -29.765 11.257 13.602 1.00 88.75 212 MET A N 1
ATOM 1717 C CA . MET A 1 212 ? -28.946 10.631 12.563 1.00 88.75 212 MET A CA 1
ATOM 1718 C C . MET A 1 212 ? -27.497 11.128 12.583 1.00 88.75 212 MET A C 1
ATOM 1720 O O . MET A 1 212 ? -26.578 10.338 12.352 1.00 88.75 212 MET A O 1
ATOM 1724 N N . GLN A 1 213 ? -27.265 12.410 12.877 1.00 89.44 213 GLN A N 1
ATOM 1725 C CA . GLN A 1 213 ? -25.919 12.954 13.062 1.00 89.44 213 GLN A CA 1
ATOM 1726 C C . GLN A 1 213 ? -25.230 12.332 14.284 1.00 89.44 213 GLN A C 1
ATOM 1728 O O . GLN A 1 213 ? -24.087 11.886 14.163 1.00 89.44 213 GLN A O 1
ATOM 1733 N N . SER A 1 214 ? -25.930 12.231 15.419 1.00 91.94 214 SER A N 1
ATOM 1734 C CA . SER A 1 214 ? -25.423 11.571 16.631 1.00 91.94 214 SER A CA 1
ATOM 1735 C C . SER A 1 214 ? -25.094 10.097 16.368 1.00 91.94 214 SER A C 1
ATOM 1737 O O . SER A 1 214 ? -23.983 9.645 16.652 1.00 91.94 214 SER A O 1
ATOM 1739 N N . PHE A 1 215 ? -25.987 9.364 15.694 1.00 93.62 215 PHE A N 1
ATOM 1740 C CA . PHE A 1 215 ? -25.757 7.973 15.299 1.00 93.62 215 PHE A CA 1
ATOM 1741 C C . PHE A 1 215 ? -24.505 7.812 14.425 1.00 93.62 215 PHE A C 1
ATOM 1743 O O . PHE A 1 215 ? -23.644 6.974 14.707 1.00 93.62 215 PHE A O 1
ATOM 1750 N N . ASN A 1 216 ? -24.378 8.628 13.373 1.00 91.94 216 ASN A N 1
ATOM 1751 C CA . ASN A 1 216 ? -23.235 8.580 12.461 1.00 91.94 216 ASN A CA 1
ATOM 1752 C C . ASN A 1 216 ? -21.924 8.900 13.184 1.00 91.94 216 ASN A C 1
ATOM 1754 O O . ASN A 1 216 ? -20.907 8.253 12.924 1.00 91.94 216 ASN A O 1
ATOM 1758 N N . LYS A 1 217 ? -21.959 9.868 14.107 1.00 93.00 217 LYS A N 1
ATOM 1759 C CA . LYS A 1 217 ? -20.821 10.243 14.942 1.00 93.00 217 LYS A CA 1
ATOM 1760 C C . LYS A 1 217 ? -20.405 9.090 15.854 1.00 93.00 217 LYS A C 1
ATOM 1762 O O . LYS A 1 217 ? -19.251 8.686 15.801 1.00 93.00 217 LYS A O 1
ATOM 1767 N N . VAL A 1 218 ? -21.338 8.487 16.594 1.00 94.75 218 VAL A N 1
ATOM 1768 C CA . VAL A 1 218 ? -21.066 7.311 17.443 1.00 94.75 218 VAL A CA 1
ATOM 1769 C C . VAL A 1 218 ? -20.495 6.156 16.620 1.00 94.75 218 VAL A C 1
ATOM 1771 O O . VAL A 1 218 ? -19.497 5.548 17.009 1.00 94.75 218 VAL A O 1
ATOM 1774 N N . PHE A 1 219 ? -21.082 5.855 15.458 1.00 95.44 219 PHE A N 1
ATOM 1775 C CA . PHE A 1 219 ? -20.576 4.805 14.573 1.00 95.44 219 PHE A CA 1
ATOM 1776 C C . PHE A 1 219 ? -19.131 5.082 14.130 1.00 95.44 219 PHE A C 1
ATOM 1778 O O . PHE A 1 219 ? -18.291 4.181 14.181 1.00 95.44 219 PHE A O 1
ATOM 1785 N N . ALA A 1 220 ? -18.822 6.320 13.733 1.00 94.25 220 ALA A N 1
ATOM 1786 C CA . ALA A 1 220 ? -17.481 6.729 13.323 1.00 94.25 220 ALA A CA 1
ATOM 1787 C C . ALA A 1 220 ? -16.470 6.711 14.486 1.00 94.25 220 ALA A C 1
ATOM 1789 O O . ALA A 1 220 ? -15.386 6.139 14.333 1.00 94.25 220 ALA A O 1
ATOM 1790 N N . ASP A 1 221 ? -16.833 7.257 15.650 1.00 93.88 221 ASP A N 1
ATOM 1791 C CA . ASP A 1 221 ? -15.986 7.348 16.850 1.00 93.88 221 ASP A CA 1
ATOM 1792 C C . ASP A 1 221 ? -15.609 5.954 17.381 1.00 93.88 221 ASP A C 1
ATOM 1794 O O . ASP A 1 221 ? -14.463 5.700 17.767 1.00 93.88 221 ASP A O 1
ATOM 1798 N N . LEU A 1 222 ? -16.534 4.991 17.290 1.00 94.69 222 LEU A N 1
ATOM 1799 C CA . LEU A 1 222 ? -16.282 3.586 17.627 1.00 94.69 222 LEU A CA 1
ATOM 1800 C C . LEU A 1 222 ? -15.505 2.819 16.536 1.00 94.69 222 LEU A C 1
ATOM 1802 O O . LEU A 1 222 ? -15.161 1.648 16.718 1.00 94.69 222 LEU A O 1
ATOM 1806 N N . GLY A 1 223 ? -15.156 3.466 15.420 1.00 93.62 223 GLY A N 1
ATOM 1807 C CA . GLY A 1 223 ? -14.266 2.933 14.385 1.00 93.62 223 GLY A CA 1
ATOM 1808 C C . GLY A 1 223 ? -14.954 2.406 13.124 1.00 93.62 223 GLY A C 1
ATOM 1809 O O . GLY A 1 223 ? -14.284 1.756 12.308 1.00 93.62 223 GLY A O 1
ATOM 1810 N N . GLY A 1 224 ? -16.247 2.683 12.956 1.00 94.94 224 GLY A N 1
ATOM 1811 C CA . GLY A 1 224 ? -17.027 2.401 11.754 1.00 94.94 224 GLY A CA 1
ATOM 1812 C C . GLY A 1 224 ? -16.429 3.000 10.488 1.00 94.94 224 GLY A C 1
ATOM 1813 O O . GLY A 1 224 ? -15.836 4.081 10.503 1.00 94.94 224 GLY A O 1
ATOM 1814 N N . LYS A 1 225 ? -16.534 2.280 9.364 1.00 94.56 225 LYS A N 1
ATOM 1815 C CA . LYS A 1 225 ? -16.012 2.779 8.082 1.00 94.56 225 LYS A CA 1
ATOM 1816 C C . LYS A 1 225 ? -17.075 3.628 7.402 1.00 94.56 225 LYS A C 1
ATOM 1818 O O . LYS A 1 225 ? -18.049 3.085 6.891 1.00 94.56 225 LYS A O 1
ATOM 1823 N N . ILE A 1 226 ? -16.866 4.942 7.380 1.00 92.50 226 ILE A N 1
ATOM 1824 C CA . ILE A 1 226 ? -17.759 5.918 6.728 1.00 92.50 226 ILE A CA 1
ATOM 1825 C C . ILE A 1 226 ? -17.264 6.374 5.346 1.00 92.50 226 ILE A C 1
ATOM 1827 O O . ILE A 1 226 ? -18.009 6.994 4.601 1.00 92.50 226 ILE A O 1
ATOM 1831 N N . GLY A 1 227 ? -16.026 6.034 4.981 1.00 91.62 227 GLY A N 1
ATOM 1832 C CA . GLY A 1 227 ? -15.420 6.408 3.706 1.00 91.62 227 GLY A CA 1
ATOM 1833 C C . GLY A 1 227 ? -14.157 5.600 3.391 1.00 91.62 227 GLY A C 1
ATOM 1834 O O . GLY A 1 227 ? -13.746 4.744 4.193 1.00 91.62 227 GLY A O 1
ATOM 1835 N N . PRO A 1 228 ? -13.544 5.836 2.219 1.00 93.38 228 PRO A N 1
ATOM 1836 C CA . PRO A 1 228 ? -12.267 5.236 1.858 1.00 93.38 228 PRO A CA 1
ATOM 1837 C C . PRO A 1 228 ? -11.166 5.657 2.834 1.00 93.38 228 PRO A C 1
ATOM 1839 O O . PRO A 1 228 ? -11.246 6.692 3.491 1.00 93.38 228 PRO A O 1
ATOM 1842 N N . LYS A 1 229 ? -10.126 4.831 2.946 1.00 91.75 229 LYS A N 1
ATOM 1843 C CA . LYS A 1 229 ? -8.964 5.141 3.777 1.00 91.75 229 LYS A CA 1
ATOM 1844 C C . LYS A 1 229 ? -7.698 4.603 3.135 1.00 91.75 229 LYS A C 1
ATOM 1846 O O . LYS A 1 229 ? -7.561 3.390 2.965 1.00 91.75 229 LYS A O 1
ATOM 1851 N N . ILE A 1 230 ? -6.768 5.501 2.822 1.00 94.31 230 ILE A N 1
ATOM 1852 C CA . ILE A 1 230 ? -5.407 5.118 2.456 1.00 94.31 230 ILE A CA 1
ATOM 1853 C C . ILE A 1 230 ? -4.725 4.550 3.701 1.00 94.31 230 ILE A C 1
ATOM 1855 O O . ILE A 1 230 ? -4.805 5.119 4.794 1.00 94.31 230 ILE A O 1
ATOM 1859 N N . TYR A 1 231 ? -4.072 3.404 3.545 1.00 92.38 231 TYR A N 1
ATOM 1860 C CA . TYR A 1 231 ? -3.344 2.740 4.617 1.00 92.38 231 TYR A CA 1
ATOM 1861 C C . TYR A 1 231 ? -1.893 2.489 4.213 1.00 92.38 231 TYR A C 1
ATOM 1863 O O . TYR A 1 231 ? -1.581 2.257 3.043 1.00 92.38 231 TYR A O 1
ATOM 1871 N N . SER A 1 232 ? -1.002 2.539 5.204 1.00 94.75 232 SER A N 1
ATOM 1872 C CA . SER A 1 232 ? 0.396 2.152 5.026 1.00 94.75 232 SER A CA 1
ATOM 1873 C C . SER A 1 232 ? 0.499 0.634 4.905 1.00 94.75 232 SER A C 1
ATOM 1875 O O . SER A 1 232 ? -0.158 -0.111 5.638 1.00 94.75 232 SER A O 1
ATOM 1877 N N . CYS A 1 233 ? 1.316 0.177 3.967 1.00 93.56 233 CYS A N 1
ATOM 1878 C CA . CYS A 1 233 ? 1.586 -1.229 3.728 1.00 93.56 233 CYS A CA 1
ATOM 1879 C C . CYS A 1 233 ? 3.043 -1.423 3.306 1.00 93.56 233 CYS A C 1
ATOM 1881 O O . CYS A 1 233 ? 3.786 -0.467 3.082 1.00 93.56 233 CYS A O 1
ATOM 1883 N N . GLN A 1 234 ? 3.467 -2.681 3.242 1.00 94.44 234 GLN A N 1
ATOM 1884 C CA . GLN A 1 234 ? 4.809 -3.000 2.792 1.00 94.44 234 GLN A CA 1
ATOM 1885 C C . GLN A 1 234 ? 4.863 -2.994 1.264 1.00 94.44 234 GLN A C 1
ATOM 1887 O O . GLN A 1 234 ? 4.016 -3.605 0.611 1.00 94.44 234 GLN A O 1
ATOM 1892 N N . LEU A 1 235 ? 5.895 -2.371 0.700 1.00 94.62 235 LEU A N 1
ATOM 1893 C CA . LEU A 1 235 ? 6.165 -2.459 -0.730 1.00 94.62 235 LEU A CA 1
ATOM 1894 C C . LEU A 1 235 ? 6.578 -3.894 -1.094 1.00 94.62 235 LEU A C 1
ATOM 1896 O O . LEU A 1 235 ? 7.560 -4.424 -0.566 1.00 94.62 235 LEU A O 1
ATOM 1900 N N . THR A 1 236 ? 5.836 -4.527 -2.002 1.00 92.75 236 THR A N 1
ATOM 1901 C CA . THR A 1 236 ? 6.064 -5.920 -2.421 1.00 92.75 236 THR A CA 1
ATOM 1902 C C . THR A 1 236 ? 6.237 -6.035 -3.931 1.00 92.75 236 THR A C 1
ATOM 1904 O O . THR A 1 236 ? 5.892 -5.120 -4.675 1.00 92.75 236 THR A O 1
ATOM 1907 N N . ALA A 1 237 ? 6.689 -7.207 -4.389 1.00 87.94 237 ALA A N 1
ATOM 1908 C CA . ALA A 1 237 ? 6.795 -7.542 -5.810 1.00 87.94 237 ALA A CA 1
ATOM 1909 C C . ALA A 1 237 ? 5.462 -7.481 -6.583 1.00 87.94 237 ALA A C 1
ATOM 1911 O O . ALA A 1 237 ? 5.472 -7.505 -7.809 1.00 87.94 237 ALA A O 1
ATOM 1912 N N . ALA A 1 238 ? 4.321 -7.382 -5.890 1.00 87.12 238 ALA A N 1
ATOM 1913 C CA . ALA A 1 238 ? 3.024 -7.151 -6.521 1.00 87.12 238 ALA A CA 1
ATOM 1914 C C . ALA A 1 238 ? 2.836 -5.698 -7.005 1.00 87.12 238 ALA A C 1
ATOM 1916 O O . ALA A 1 238 ? 1.915 -5.437 -7.780 1.00 87.12 238 ALA A O 1
ATOM 1917 N N . HIS A 1 239 ? 3.674 -4.752 -6.559 1.00 90.56 239 HIS A N 1
ATOM 1918 C CA . HIS A 1 239 ? 3.598 -3.361 -6.997 1.00 90.56 239 HIS A CA 1
ATOM 1919 C C . HIS A 1 239 ? 3.968 -3.242 -8.491 1.00 90.56 239 HIS A C 1
ATOM 1921 O O . HIS A 1 239 ? 5.027 -3.732 -8.887 1.00 90.56 239 HIS A O 1
ATOM 1927 N N . PRO A 1 240 ? 3.174 -2.552 -9.334 1.00 85.88 240 PRO A N 1
ATOM 1928 C CA . PRO A 1 240 ? 3.412 -2.491 -10.783 1.00 85.88 240 PRO A CA 1
ATOM 1929 C C . PRO A 1 240 ? 4.784 -1.938 -11.198 1.00 85.88 240 PRO A C 1
ATOM 1931 O O . PRO A 1 240 ? 5.341 -2.354 -12.210 1.00 85.88 240 PRO A O 1
ATOM 1934 N N . LEU A 1 241 ? 5.344 -1.024 -10.403 1.00 84.88 241 LEU A N 1
ATOM 1935 C CA . LEU A 1 241 ? 6.673 -0.436 -10.619 1.00 84.88 241 LEU A CA 1
ATOM 1936 C C . LEU A 1 241 ? 7.804 -1.145 -9.848 1.00 84.88 241 LEU A C 1
ATOM 1938 O O . LEU A 1 241 ? 8.934 -0.672 -9.866 1.00 84.88 241 LEU A O 1
ATOM 1942 N N . TYR A 1 242 ? 7.542 -2.272 -9.170 1.00 85.06 242 TYR A N 1
ATOM 1943 C CA . TYR A 1 242 ? 8.553 -2.932 -8.328 1.00 85.06 242 TYR A CA 1
ATOM 1944 C C . TYR A 1 242 ? 9.809 -3.339 -9.108 1.00 85.06 242 TYR A C 1
ATOM 1946 O O . TYR A 1 242 ? 10.921 -3.206 -8.611 1.00 85.06 242 TYR A O 1
ATOM 1954 N N . ASN A 1 243 ? 9.640 -3.782 -10.357 1.00 82.31 243 ASN A N 1
ATOM 1955 C CA . ASN A 1 243 ? 10.743 -4.233 -11.212 1.00 82.31 243 ASN A CA 1
ATOM 1956 C C . ASN A 1 243 ? 11.701 -3.108 -11.640 1.00 82.31 243 ASN A C 1
ATOM 1958 O O . ASN A 1 243 ? 12.748 -3.401 -12.207 1.00 82.31 243 ASN A O 1
ATOM 1962 N N . GLN A 1 244 ? 11.345 -1.842 -11.404 1.00 82.88 244 GLN A N 1
ATOM 1963 C CA . GLN A 1 244 ? 12.217 -0.695 -11.674 1.00 82.88 244 GLN A CA 1
ATOM 1964 C C . GLN A 1 244 ? 13.206 -0.438 -10.528 1.00 82.88 244 GLN A C 1
ATOM 1966 O O . GLN A 1 244 ? 14.161 0.309 -10.709 1.00 82.88 244 GLN A O 1
ATOM 1971 N N . LEU A 1 245 ? 12.980 -1.052 -9.363 1.00 83.88 245 LEU A N 1
ATOM 1972 C CA . LEU A 1 245 ? 13.775 -0.837 -8.161 1.00 83.88 245 LEU A CA 1
ATOM 1973 C C . LEU A 1 245 ? 15.040 -1.694 -8.163 1.00 83.88 245 LEU A C 1
ATOM 1975 O O . LEU A 1 245 ? 15.018 -2.867 -8.553 1.00 83.88 245 LEU A O 1
ATOM 1979 N N . ASN A 1 246 ? 16.139 -1.152 -7.635 1.00 85.38 246 ASN A N 1
ATOM 1980 C CA . ASN A 1 246 ? 17.381 -1.905 -7.497 1.00 85.38 246 ASN A CA 1
ATOM 1981 C C . ASN A 1 246 ? 17.350 -2.825 -6.268 1.00 85.38 246 ASN A C 1
ATOM 1983 O O . ASN A 1 246 ? 17.843 -2.484 -5.190 1.00 85.38 246 ASN A O 1
ATOM 1987 N N . THR A 1 247 ? 16.799 -4.025 -6.447 1.00 86.94 247 THR A N 1
ATOM 1988 C CA . THR A 1 247 ? 16.654 -5.021 -5.372 1.00 86.94 247 THR A CA 1
ATOM 1989 C C . THR A 1 247 ? 17.924 -5.833 -5.073 1.00 86.94 247 THR A C 1
ATOM 1991 O O . THR A 1 247 ? 17.928 -6.702 -4.194 1.00 86.94 247 THR A O 1
ATOM 1994 N N . ASP A 1 248 ? 19.045 -5.534 -5.739 1.00 84.19 248 ASP A N 1
ATOM 1995 C CA . ASP A 1 248 ? 20.297 -6.256 -5.537 1.00 84.19 248 ASP A CA 1
ATOM 1996 C C . ASP A 1 248 ? 20.885 -6.017 -4.143 1.00 84.19 248 ASP A C 1
ATOM 1998 O O . ASP A 1 248 ? 21.085 -4.883 -3.691 1.00 84.19 248 ASP A O 1
ATOM 2002 N N . ARG A 1 249 ? 21.325 -7.113 -3.513 1.00 84.81 249 ARG A N 1
ATOM 2003 C CA . ARG A 1 249 ? 21.957 -7.111 -2.180 1.00 84.81 249 ARG A CA 1
ATOM 2004 C C . ARG A 1 249 ? 21.034 -6.549 -1.095 1.00 84.81 249 ARG A C 1
ATOM 2006 O O . ARG A 1 249 ? 21.504 -5.880 -0.166 1.00 84.81 249 ARG A O 1
ATOM 2013 N N . GLU A 1 250 ? 19.738 -6.809 -1.220 1.00 89.25 250 GLU A N 1
ATOM 2014 C CA . GLU A 1 250 ? 18.771 -6.491 -0.180 1.00 89.25 250 GLU A CA 1
ATOM 2015 C C . GLU A 1 250 ? 19.147 -7.173 1.142 1.00 89.25 250 GLU A C 1
ATOM 2017 O O . GLU A 1 250 ? 19.526 -8.347 1.176 1.00 89.25 250 GLU A O 1
ATOM 2022 N N . ARG A 1 251 ? 19.063 -6.420 2.241 1.00 87.81 251 ARG A N 1
ATOM 2023 C CA . ARG A 1 251 ? 19.274 -6.941 3.591 1.00 87.81 251 ARG A CA 1
ATOM 2024 C C . ARG A 1 251 ? 18.042 -6.703 4.443 1.00 87.81 251 ARG A C 1
ATOM 2026 O O . ARG A 1 251 ? 17.600 -5.569 4.588 1.00 87.81 251 ARG A O 1
ATOM 2033 N N . TYR A 1 252 ? 17.538 -7.768 5.056 1.00 85.75 252 TYR A N 1
ATOM 2034 C CA . TYR A 1 252 ? 16.325 -7.730 5.875 1.00 85.75 252 TYR A CA 1
ATOM 2035 C C . TYR A 1 252 ? 16.384 -6.692 7.011 1.00 85.75 252 TYR A C 1
ATOM 2037 O O . TYR A 1 252 ? 15.394 -6.026 7.284 1.00 85.75 252 TYR A O 1
ATOM 2045 N N . ASP A 1 253 ? 17.549 -6.520 7.638 1.00 88.12 253 ASP A N 1
ATOM 2046 C CA . ASP A 1 253 ? 17.753 -5.666 8.817 1.00 88.12 253 ASP A CA 1
ATOM 2047 C C . ASP A 1 253 ? 17.788 -4.156 8.527 1.00 88.12 253 ASP A C 1
ATOM 2049 O O . ASP A 1 253 ? 17.604 -3.345 9.431 1.00 88.12 253 ASP A O 1
ATOM 2053 N N . SER A 1 254 ? 18.053 -3.766 7.281 1.00 89.75 254 SER A N 1
ATOM 2054 C CA . SER A 1 254 ? 18.324 -2.374 6.899 1.00 89.75 254 SER A CA 1
ATOM 2055 C C . SER A 1 254 ? 17.553 -1.913 5.661 1.00 89.75 254 SER A C 1
ATOM 2057 O O . SER A 1 254 ? 17.690 -0.750 5.247 1.00 89.75 254 SER A O 1
ATOM 2059 N N . CYS A 1 255 ? 16.738 -2.802 5.083 1.00 92.06 255 CYS A N 1
ATOM 2060 C CA . CYS A 1 255 ? 15.869 -2.473 3.965 1.00 92.06 255 CYS A CA 1
ATOM 2061 C C . CYS A 1 255 ? 14.716 -1.551 4.383 1.00 92.06 255 CYS A C 1
ATOM 2063 O O . CYS A 1 255 ? 14.213 -1.617 5.503 1.00 92.06 255 CYS A O 1
ATOM 2065 N N . ILE A 1 256 ? 14.300 -0.683 3.462 1.00 94.88 256 ILE A N 1
ATOM 2066 C CA . ILE A 1 256 ? 13.076 0.119 3.570 1.00 94.88 256 ILE A CA 1
ATOM 2067 C C . ILE A 1 256 ? 12.139 -0.350 2.461 1.00 94.88 256 ILE A C 1
ATOM 2069 O O . ILE A 1 256 ? 12.559 -0.459 1.309 1.00 94.88 256 ILE A O 1
ATOM 2073 N N . LYS A 1 257 ? 10.888 -0.645 2.821 1.00 95.19 257 LYS A N 1
ATOM 2074 C CA . LYS A 1 257 ? 9.823 -1.101 1.917 1.00 95.19 257 LYS A CA 1
ATOM 2075 C C . LYS A 1 257 ? 8.498 -0.463 2.327 1.00 95.19 257 LYS A C 1
ATOM 2077 O O . LYS A 1 257 ? 7.614 -1.148 2.833 1.00 95.19 257 LYS A O 1
ATOM 2082 N N . GLU A 1 258 ? 8.384 0.845 2.162 1.00 96.69 258 GLU A N 1
ATOM 2083 C CA . GLU A 1 258 ? 7.194 1.608 2.552 1.00 96.69 258 GLU A CA 1
ATOM 2084 C C . GLU A 1 258 ? 6.317 1.869 1.327 1.00 96.69 258 GLU A C 1
ATOM 2086 O O . GLU A 1 258 ? 6.806 2.356 0.309 1.00 96.69 258 GLU A O 1
ATOM 2091 N N . ASP A 1 259 ? 5.026 1.567 1.425 1.00 97.25 259 ASP A N 1
ATOM 2092 C CA . ASP A 1 259 ? 4.032 1.848 0.390 1.00 97.25 259 ASP A CA 1
ATOM 2093 C C . ASP A 1 259 ? 2.709 2.316 1.018 1.00 97.25 259 ASP A C 1
ATOM 2095 O O . ASP A 1 259 ? 2.448 2.127 2.212 1.00 97.25 259 ASP A O 1
ATOM 2099 N N . TYR A 1 260 ? 1.858 2.919 0.196 1.00 96.69 260 TYR A N 1
ATOM 2100 C CA . TYR A 1 260 ? 0.511 3.340 0.537 1.00 96.69 260 TYR A CA 1
ATOM 2101 C C . TYR A 1 260 ? -0.474 2.782 -0.478 1.00 96.69 260 TYR A C 1
ATOM 2103 O O . TYR A 1 260 ? -0.292 2.893 -1.692 1.00 96.69 260 TYR A O 1
ATOM 2111 N N . SER A 1 261 ? -1.554 2.202 0.029 1.00 94.25 261 SER A N 1
ATOM 2112 C CA . SER A 1 261 ? -2.563 1.576 -0.811 1.00 94.25 261 SER A CA 1
ATOM 2113 C C . SER A 1 261 ? -3.970 1.939 -0.361 1.00 94.25 261 SER A C 1
ATOM 2115 O O . SER A 1 261 ? -4.202 2.417 0.751 1.00 94.25 261 SER A O 1
ATOM 2117 N N . LEU A 1 262 ? -4.909 1.714 -1.269 1.00 93.00 262 LEU A N 1
ATOM 2118 C CA . LEU A 1 262 ? -6.338 1.840 -1.059 1.00 93.00 262 LEU A CA 1
ATOM 2119 C C . LEU A 1 262 ? -6.979 0.566 -1.606 1.00 93.00 262 LEU A C 1
ATOM 2121 O O . LEU A 1 262 ? -6.822 0.232 -2.781 1.00 93.00 262 LEU A O 1
ATOM 2125 N N . THR A 1 263 ? -7.692 -0.165 -0.753 1.00 89.88 263 THR A N 1
ATOM 2126 C CA . THR A 1 263 ? -8.304 -1.433 -1.159 1.00 89.88 263 THR A CA 1
ATOM 2127 C C . THR A 1 263 ? -9.290 -1.189 -2.296 1.00 89.88 263 THR A C 1
ATOM 2129 O O . THR A 1 263 ? -10.101 -0.269 -2.244 1.00 89.88 263 THR A O 1
ATOM 2132 N N . GLY A 1 264 ? -9.227 -2.028 -3.327 1.00 84.38 264 GLY A N 1
ATOM 2133 C CA . GLY A 1 264 ? -10.164 -1.980 -4.447 1.00 84.38 264 GLY A CA 1
ATOM 2134 C C . GLY A 1 264 ? -9.872 -0.903 -5.494 1.00 84.38 264 GLY A C 1
ATOM 2135 O O . GLY A 1 264 ? -10.545 -0.892 -6.520 1.00 84.38 264 GLY A O 1
ATOM 2136 N N . VAL A 1 265 ? -8.854 -0.053 -5.304 1.00 89.25 265 VAL A N 1
ATOM 2137 C CA . VAL A 1 265 ? -8.546 1.069 -6.212 1.00 89.25 265 VAL A CA 1
ATOM 2138 C C . VAL A 1 265 ? -8.363 0.632 -7.672 1.00 89.25 265 VAL A C 1
ATOM 2140 O O . VAL A 1 265 ? -8.885 1.271 -8.581 1.00 89.25 265 VAL A O 1
ATOM 2143 N N . GLN A 1 266 ? -7.720 -0.514 -7.911 1.00 86.50 266 GLN A N 1
ATOM 2144 C CA . GLN A 1 266 ? -7.511 -1.078 -9.249 1.00 86.50 266 GLN A CA 1
ATOM 2145 C C . GLN A 1 266 ? -8.806 -1.535 -9.947 1.00 86.50 266 GLN A C 1
ATOM 2147 O O . GLN A 1 266 ? -8.827 -1.719 -11.164 1.00 86.50 266 GLN A O 1
ATOM 2152 N N . PHE A 1 267 ? -9.882 -1.737 -9.182 1.00 87.12 267 PHE A N 1
ATOM 2153 C CA . PHE A 1 267 ? -11.174 -2.218 -9.669 1.00 87.12 267 PHE A CA 1
ATOM 2154 C C . PHE A 1 267 ? -12.196 -1.093 -9.872 1.00 87.12 267 PHE A C 1
ATOM 2156 O O . PHE A 1 267 ? -13.317 -1.387 -10.277 1.00 87.12 267 PHE A O 1
ATOM 2163 N N . LEU A 1 268 ? -11.833 0.179 -9.641 1.00 86.56 268 LEU A N 1
ATOM 2164 C CA . LEU A 1 268 ? -12.725 1.325 -9.884 1.00 86.56 268 LEU A CA 1
ATOM 2165 C C . LEU A 1 268 ? -13.244 1.349 -11.330 1.00 86.56 268 LEU A C 1
ATOM 2167 O O . LEU A 1 268 ? -14.435 1.525 -11.552 1.00 86.56 268 LEU A O 1
ATOM 2171 N N . GLN A 1 269 ? -12.375 1.062 -12.305 1.00 81.19 269 GLN A N 1
ATOM 2172 C CA . GLN A 1 269 ? -12.736 0.976 -13.730 1.00 81.19 269 GLN A CA 1
ATOM 2173 C C . GLN A 1 269 ? -13.719 -0.159 -14.068 1.00 81.19 269 GLN A C 1
ATOM 2175 O O . GLN A 1 269 ? -14.259 -0.194 -15.168 1.00 81.19 269 GLN A O 1
ATOM 2180 N N . SER A 1 270 ? -13.903 -1.122 -13.161 1.00 84.31 270 SER A N 1
ATOM 2181 C CA . SER A 1 270 ? -14.793 -2.270 -13.353 1.00 84.31 270 SER A CA 1
ATOM 2182 C C . SER A 1 270 ? -16.194 -2.024 -12.787 1.00 84.31 270 SER A C 1
ATOM 2184 O O . SER A 1 270 ? -17.063 -2.886 -12.921 1.00 84.31 270 SER A O 1
ATOM 2186 N N . ILE A 1 271 ? -16.413 -0.892 -12.110 1.00 84.94 271 ILE A N 1
ATOM 2187 C CA . ILE A 1 271 ? -17.718 -0.521 -11.569 1.00 84.94 271 ILE A CA 1
ATOM 2188 C C . ILE A 1 271 ? -18.582 0.039 -12.712 1.00 84.94 271 ILE A C 1
ATOM 2190 O O . ILE A 1 271 ? -18.100 0.885 -13.464 1.00 84.94 271 ILE A O 1
ATOM 2194 N N . PRO A 1 272 ? -19.857 -0.378 -12.843 1.00 84.31 272 PRO A N 1
ATOM 2195 C CA . PRO A 1 272 ? -20.794 0.263 -13.763 1.00 84.31 272 PRO A CA 1
ATOM 2196 C C . PRO A 1 272 ? -20.894 1.773 -13.507 1.00 84.31 272 PRO A C 1
ATOM 2198 O O . PRO A 1 272 ? -20.949 2.187 -12.348 1.00 84.31 272 PRO A O 1
ATOM 2201 N N . GLU A 1 273 ? -20.973 2.583 -14.566 1.00 81.44 273 GLU A N 1
ATOM 2202 C CA . GLU A 1 273 ? -20.957 4.057 -14.478 1.00 81.44 273 GLU A CA 1
ATOM 2203 C C . GLU A 1 273 ? -21.984 4.615 -13.477 1.00 81.44 273 GLU A C 1
ATOM 2205 O O . GLU A 1 273 ? -21.657 5.502 -12.690 1.00 81.44 273 GLU A O 1
ATOM 2210 N N . GLU A 1 274 ? -23.185 4.026 -13.429 1.00 78.69 274 GLU A N 1
ATOM 2211 C CA . GLU A 1 274 ? -24.264 4.404 -12.502 1.00 78.69 274 GLU A CA 1
ATOM 2212 C C . GLU A 1 274 ? -23.859 4.315 -11.025 1.00 78.69 274 GLU A C 1
ATOM 2214 O O . GLU A 1 274 ? -24.277 5.132 -10.207 1.00 78.69 274 GLU A O 1
ATOM 2219 N N . LYS A 1 275 ? -23.036 3.322 -10.668 1.00 82.06 275 LYS A N 1
ATOM 2220 C CA . LYS A 1 275 ? -22.558 3.132 -9.293 1.00 82.06 275 LYS A CA 1
ATOM 2221 C C . LYS A 1 275 ? -21.289 3.933 -9.039 1.00 82.06 275 LYS A C 1
ATOM 2223 O O . LYS A 1 275 ? -21.172 4.518 -7.962 1.00 82.06 275 LYS A O 1
ATOM 2228 N N . LEU A 1 276 ? -20.404 4.010 -10.040 1.00 88.56 276 LEU A N 1
ATOM 2229 C CA . LEU A 1 276 ? -19.087 4.644 -9.953 1.00 88.56 276 LEU A CA 1
ATOM 2230 C C . LEU A 1 276 ? -19.160 6.088 -9.452 1.00 88.56 276 LEU A C 1
ATOM 2232 O O . LEU A 1 276 ? -18.262 6.517 -8.734 1.00 88.56 276 LEU A O 1
ATOM 2236 N N . TYR A 1 277 ? -20.235 6.815 -9.766 1.00 91.00 277 TYR A N 1
ATOM 2237 C CA . TYR A 1 277 ? -20.443 8.177 -9.277 1.00 91.00 277 TYR A CA 1
ATOM 2238 C C . TYR A 1 277 ? -20.318 8.287 -7.750 1.00 91.00 277 TYR A C 1
ATOM 2240 O O . TYR A 1 277 ? -19.581 9.136 -7.251 1.00 91.00 277 TYR A O 1
ATOM 2248 N N . ILE A 1 278 ? -20.986 7.403 -6.999 1.00 89.75 278 ILE A N 1
ATOM 2249 C CA . ILE A 1 278 ? -21.009 7.478 -5.533 1.00 89.75 278 ILE A CA 1
ATOM 2250 C C . ILE A 1 278 ? -19.635 7.117 -4.956 1.00 89.75 278 ILE A C 1
ATOM 2252 O O . ILE A 1 278 ? -19.139 7.820 -4.077 1.00 89.75 278 ILE A O 1
ATOM 2256 N N . GLN A 1 279 ? -18.975 6.064 -5.464 1.00 91.31 279 GLN A N 1
ATOM 2257 C CA . GLN A 1 279 ? -17.627 5.717 -4.987 1.00 91.31 279 GLN A CA 1
ATOM 2258 C C . GLN A 1 279 ? -16.597 6.786 -5.361 1.00 91.31 279 GLN A C 1
ATOM 2260 O O . GLN A 1 279 ? -15.718 7.092 -4.558 1.00 91.31 279 GLN A O 1
ATOM 2265 N N . SER A 1 280 ? -16.714 7.363 -6.558 1.00 93.81 280 SER A N 1
ATOM 2266 C CA . SER A 1 280 ? -15.872 8.465 -7.019 1.00 93.81 280 SER A CA 1
ATOM 2267 C C . SER A 1 280 ? -16.020 9.681 -6.114 1.00 93.81 280 SER A C 1
ATOM 2269 O O . SER A 1 280 ? -15.016 10.227 -5.672 1.00 93.81 280 SER A O 1
ATOM 2271 N N . LYS A 1 281 ? -17.254 10.053 -5.762 1.00 93.56 281 LYS A N 1
ATOM 2272 C CA . LYS A 1 281 ? -17.526 11.175 -4.862 1.00 93.56 281 LYS A CA 1
ATOM 2273 C C . LYS A 1 281 ? -16.959 10.941 -3.458 1.00 93.56 281 LYS A C 1
ATOM 2275 O O . LYS A 1 281 ? -16.241 11.797 -2.954 1.00 93.56 281 LYS A O 1
ATOM 2280 N N . LEU A 1 282 ? -17.186 9.761 -2.871 1.00 93.50 282 LEU A N 1
ATOM 2281 C CA . LEU A 1 282 ? -16.600 9.383 -1.574 1.00 93.50 282 LEU A CA 1
ATOM 2282 C C . LEU A 1 282 ? -15.065 9.434 -1.589 1.00 93.50 282 LEU A C 1
ATOM 2284 O O . LEU A 1 282 ? -14.443 9.863 -0.619 1.00 93.50 282 LEU A O 1
ATOM 2288 N N . LEU A 1 283 ? -14.449 8.976 -2.681 1.00 94.88 283 LEU A N 1
ATOM 2289 C CA . LEU A 1 283 ? -13.002 9.029 -2.856 1.00 94.88 283 LEU A CA 1
ATOM 2290 C C . LEU A 1 283 ? -12.500 10.458 -3.049 1.00 94.88 283 LEU A C 1
ATOM 2292 O O . LEU A 1 283 ? -11.489 10.822 -2.459 1.00 94.88 283 LEU A O 1
ATOM 2296 N N . TRP A 1 284 ? -13.194 11.260 -3.849 1.00 95.25 284 TRP A N 1
ATOM 2297 C CA . TRP A 1 284 ? -12.852 12.654 -4.087 1.00 95.25 284 TRP A CA 1
ATOM 2298 C C . TRP A 1 284 ? -12.835 13.449 -2.786 1.00 95.25 284 TRP A C 1
ATOM 2300 O O . TRP A 1 284 ? -11.815 14.054 -2.471 1.00 95.25 284 TRP A O 1
ATOM 2310 N N . ASP A 1 285 ? -13.911 13.373 -2.001 1.00 93.75 285 ASP A N 1
ATOM 2311 C CA . ASP A 1 285 ? -14.038 14.112 -0.740 1.00 93.75 285 ASP A CA 1
ATOM 2312 C C . ASP A 1 285 ? -12.926 13.735 0.239 1.00 93.75 285 ASP A C 1
ATOM 2314 O O . ASP A 1 285 ? -12.261 14.600 0.806 1.00 93.75 285 ASP A O 1
ATOM 2318 N N . TYR A 1 286 ? -12.623 12.438 0.337 1.00 93.56 286 TYR A N 1
ATOM 2319 C CA . TYR A 1 286 ? -11.506 11.955 1.140 1.00 93.56 286 TYR A CA 1
ATOM 2320 C C . TYR A 1 286 ? -10.144 12.496 0.670 1.00 93.56 286 TYR A C 1
ATOM 2322 O O . TYR A 1 286 ? -9.314 12.876 1.493 1.00 93.56 286 TYR A O 1
ATOM 2330 N N . LEU A 1 287 ? -9.887 12.531 -0.642 1.00 93.69 287 LEU A N 1
ATOM 2331 C CA . LEU A 1 287 ? -8.607 12.994 -1.195 1.00 93.69 287 LEU A CA 1
ATOM 2332 C C . LEU A 1 287 ? -8.447 14.518 -1.162 1.00 93.69 287 LEU A C 1
ATOM 2334 O O . LEU A 1 287 ? -7.314 14.999 -1.113 1.00 93.69 287 LEU A O 1
ATOM 2338 N N . VAL A 1 288 ? -9.548 15.273 -1.191 1.00 92.81 288 VAL A N 1
ATOM 2339 C CA . VAL A 1 288 ? -9.537 16.726 -0.970 1.00 92.81 288 VAL A CA 1
ATOM 2340 C C . VAL A 1 288 ? -9.132 17.041 0.470 1.00 92.81 288 VAL A C 1
ATOM 2342 O O . VAL A 1 288 ? -8.344 17.958 0.701 1.00 92.81 288 VAL A O 1
ATOM 2345 N N . GLU A 1 289 ? -9.611 16.249 1.431 1.00 90.62 289 GLU A N 1
ATOM 2346 C CA . GLU A 1 289 ? -9.294 16.411 2.852 1.00 90.62 289 GLU A CA 1
ATOM 2347 C C . GLU A 1 289 ? -7.947 15.798 3.274 1.00 90.62 289 GLU A C 1
ATOM 2349 O O . GLU A 1 289 ? -7.456 16.093 4.371 1.00 90.62 289 GLU A O 1
ATOM 2354 N N . ASP A 1 290 ? -7.326 14.960 2.437 1.00 88.88 290 ASP A N 1
ATOM 2355 C CA . ASP A 1 290 ? -6.066 14.293 2.762 1.00 88.88 290 ASP A CA 1
ATOM 2356 C C . ASP A 1 290 ? -4.895 15.285 2.856 1.00 88.88 290 ASP A C 1
ATOM 2358 O O . ASP A 1 290 ? -4.385 15.820 1.869 1.00 88.88 290 ASP A O 1
ATOM 2362 N N . LYS A 1 291 ? -4.422 15.492 4.088 1.00 85.31 291 LYS A N 1
ATOM 2363 C CA . LYS A 1 291 ? -3.306 16.394 4.412 1.00 85.31 291 LYS A CA 1
ATOM 2364 C C . LYS A 1 291 ? -1.941 15.704 4.366 1.00 85.31 291 LYS A C 1
ATOM 2366 O O . LYS A 1 291 ? -0.932 16.348 4.661 1.00 85.31 291 LYS A O 1
ATOM 2371 N N . ASN A 1 292 ? -1.868 14.406 4.057 1.00 88.50 292 ASN A N 1
ATOM 2372 C CA . ASN A 1 292 ? -0.593 13.700 4.046 1.00 88.50 292 ASN A CA 1
ATOM 2373 C C . ASN A 1 292 ? 0.179 13.936 2.738 1.00 88.50 292 ASN A C 1
ATOM 2375 O O . ASN A 1 292 ? -0.165 13.438 1.668 1.00 88.50 292 ASN A O 1
ATOM 2379 N N . PHE A 1 293 ? 1.310 14.629 2.853 1.00 87.50 293 PHE A N 1
ATOM 2380 C CA . PHE A 1 293 ? 2.192 14.940 1.728 1.00 87.50 293 PHE A CA 1
ATOM 2381 C C . PHE A 1 293 ? 2.814 13.706 1.056 1.00 87.50 293 PHE A C 1
ATOM 2383 O O . PHE A 1 293 ? 3.218 13.788 -0.100 1.00 87.50 293 PHE A O 1
ATOM 2390 N N . TYR A 1 294 ? 2.893 12.564 1.743 1.00 90.62 294 TYR A N 1
ATOM 2391 C CA . TYR A 1 294 ? 3.665 11.399 1.304 1.00 90.62 294 TYR A CA 1
ATOM 2392 C C . TYR A 1 294 ? 2.825 10.229 0.798 1.00 90.62 294 TYR A C 1
ATOM 2394 O O . TYR A 1 294 ? 3.402 9.287 0.268 1.00 90.62 294 TYR A O 1
ATOM 2402 N N . HIS A 1 295 ? 1.493 10.269 0.901 1.00 94.38 295 HIS A N 1
ATOM 2403 C CA . HIS A 1 295 ? 0.645 9.149 0.467 1.00 94.38 295 HIS A CA 1
ATOM 2404 C C . HIS A 1 295 ? 0.805 8.787 -1.018 1.00 94.38 295 HIS A C 1
ATOM 2406 O O . HIS A 1 295 ? 0.465 7.676 -1.416 1.00 94.38 295 HIS A O 1
ATOM 2412 N N . HIS A 1 296 ? 1.325 9.697 -1.842 1.00 93.94 296 HIS A N 1
ATOM 2413 C CA . HIS A 1 296 ? 1.583 9.451 -3.258 1.00 93.94 296 HIS A CA 1
ATOM 2414 C C . HIS A 1 296 ? 2.936 8.775 -3.551 1.00 93.94 296 HIS A C 1
ATOM 2416 O O . HIS A 1 296 ? 3.172 8.392 -4.693 1.00 93.94 296 HIS A O 1
ATOM 2422 N N . ILE A 1 297 ? 3.811 8.618 -2.547 1.00 94.88 297 ILE A N 1
ATOM 2423 C CA . ILE A 1 297 ? 5.184 8.117 -2.706 1.00 94.88 297 ILE A CA 1
ATOM 2424 C C . ILE A 1 297 ? 5.350 6.794 -1.960 1.00 94.88 297 ILE A C 1
ATOM 2426 O O . ILE A 1 297 ? 5.160 6.728 -0.745 1.00 94.88 297 ILE A O 1
ATOM 2430 N N . ALA A 1 298 ? 5.795 5.765 -2.675 1.00 96.75 298 ALA A N 1
ATOM 2431 C CA . ALA A 1 298 ? 6.405 4.574 -2.097 1.00 96.75 298 ALA A CA 1
ATOM 2432 C C . ALA A 1 298 ? 7.927 4.756 -2.006 1.00 96.75 298 ALA A C 1
ATOM 2434 O O . ALA A 1 298 ? 8.554 5.350 -2.887 1.00 96.75 298 ALA A O 1
ATOM 2435 N N . LYS A 1 299 ? 8.532 4.238 -0.932 1.00 96.12 299 LYS A N 1
ATOM 2436 C CA . LYS A 1 299 ? 9.974 4.328 -0.677 1.00 96.12 299 LYS A CA 1
ATOM 2437 C C . LYS A 1 299 ? 10.595 2.946 -0.611 1.00 96.12 299 LYS A C 1
ATOM 2439 O O . LYS A 1 299 ? 10.140 2.077 0.138 1.00 96.12 299 LYS A O 1
ATOM 2444 N N . TYR A 1 300 ? 11.698 2.789 -1.329 1.00 95.56 300 TYR A N 1
ATOM 2445 C CA . TYR A 1 300 ? 12.487 1.571 -1.325 1.00 95.56 300 TYR A CA 1
ATOM 2446 C C . TYR A 1 300 ? 13.956 1.857 -1.036 1.00 95.56 300 TYR A C 1
ATOM 2448 O O . TYR A 1 300 ? 14.529 2.822 -1.531 1.00 95.56 300 TYR A O 1
ATOM 2456 N N . ARG A 1 301 ? 14.594 0.998 -0.245 1.00 94.19 301 ARG A N 1
ATOM 2457 C CA . ARG A 1 301 ? 16.050 0.988 -0.081 1.00 94.19 301 ARG A CA 1
ATOM 2458 C C . ARG A 1 301 ? 16.496 -0.434 0.206 1.00 94.19 301 ARG A C 1
ATOM 2460 O O . ARG A 1 301 ? 16.075 -0.995 1.212 1.00 94.19 301 ARG A O 1
ATOM 2467 N N . ALA A 1 302 ? 17.385 -0.996 -0.610 1.00 90.12 302 ALA A N 1
ATOM 2468 C CA . ALA A 1 302 ? 17.820 -2.383 -0.434 1.00 90.12 302 ALA A CA 1
ATOM 2469 C C . ALA A 1 302 ? 18.626 -2.612 0.866 1.00 90.12 302 ALA A C 1
ATOM 2471 O O . ALA A 1 302 ? 18.467 -3.637 1.524 1.00 90.12 302 ALA A O 1
ATOM 2472 N N . ASN A 1 303 ? 19.495 -1.672 1.258 1.00 91.19 303 ASN A N 1
ATOM 2473 C CA . ASN A 1 303 ? 20.266 -1.724 2.509 1.00 91.19 303 ASN A CA 1
ATOM 2474 C C . ASN A 1 303 ? 20.789 -0.328 2.905 1.00 91.19 303 ASN A C 1
ATOM 2476 O O . ASN A 1 303 ? 20.708 0.614 2.120 1.00 91.19 303 ASN A O 1
ATOM 2480 N N . GLY A 1 304 ? 21.378 -0.197 4.097 1.00 89.31 304 GLY A N 1
ATOM 2481 C CA . GLY A 1 304 ? 21.850 1.093 4.629 1.00 89.31 304 GLY A CA 1
ATOM 2482 C C . GLY A 1 304 ? 22.939 1.813 3.815 1.00 89.31 304 GLY A C 1
ATOM 2483 O O . GLY A 1 304 ? 23.159 2.997 4.041 1.00 89.31 304 GLY A O 1
ATOM 2484 N N . SER A 1 305 ? 23.601 1.135 2.870 1.00 87.94 305 SER A N 1
ATOM 2485 C CA . SER A 1 305 ? 24.613 1.736 1.982 1.00 87.94 305 SER A CA 1
ATOM 2486 C C . SER A 1 305 ? 24.058 2.210 0.632 1.00 87.94 305 SER A C 1
ATOM 2488 O O . SER A 1 305 ? 24.796 2.784 -0.166 1.00 87.94 305 SER A O 1
ATOM 2490 N N . ARG A 1 306 ? 22.774 1.948 0.349 1.00 87.94 306 ARG A N 1
ATOM 2491 C CA . ARG A 1 306 ? 22.095 2.344 -0.892 1.00 87.94 306 ARG A CA 1
ATOM 2492 C C . ARG A 1 306 ? 21.277 3.617 -0.690 1.00 87.94 306 ARG A C 1
ATOM 2494 O O . ARG A 1 306 ? 20.797 3.888 0.410 1.00 87.94 306 ARG A O 1
ATOM 2501 N N . ASN A 1 307 ? 21.077 4.356 -1.776 1.00 90.25 307 ASN A N 1
ATOM 2502 C CA . ASN A 1 307 ? 20.166 5.495 -1.794 1.00 90.25 307 ASN A CA 1
ATOM 2503 C C . ASN A 1 307 ? 18.713 5.023 -1.673 1.00 90.25 307 ASN A C 1
ATOM 2505 O O . ASN A 1 307 ? 18.374 3.921 -2.104 1.00 90.25 307 ASN A O 1
ATOM 2509 N N . THR A 1 308 ? 17.868 5.865 -1.081 1.00 92.38 308 THR A N 1
ATOM 2510 C CA . THR A 1 308 ? 16.424 5.627 -1.046 1.00 92.38 308 THR A CA 1
ATOM 2511 C C . THR A 1 308 ? 15.825 5.996 -2.397 1.00 92.38 308 THR A C 1
ATOM 2513 O O . THR A 1 308 ? 15.868 7.157 -2.801 1.00 92.38 308 THR A O 1
ATOM 2516 N N . GLU A 1 309 ? 15.256 5.007 -3.068 1.00 92.50 309 GLU A N 1
ATOM 2517 C CA . GLU A 1 309 ? 14.485 5.154 -4.295 1.00 92.50 309 GLU A CA 1
ATOM 2518 C C . GLU A 1 309 ? 13.039 5.535 -3.955 1.00 92.50 309 GLU A C 1
ATOM 2520 O O . GLU A 1 309 ? 12.486 5.107 -2.934 1.00 92.50 309 GLU A O 1
ATOM 2525 N N . GLN A 1 310 ? 12.435 6.365 -4.804 1.00 93.81 310 GLN A N 1
ATOM 2526 C CA . GLN A 1 310 ? 11.053 6.815 -4.672 1.00 93.81 310 GLN A CA 1
ATOM 2527 C C . GLN A 1 310 ? 10.309 6.525 -5.967 1.00 93.81 310 GLN A C 1
ATOM 2529 O O . GLN A 1 310 ? 10.781 6.872 -7.047 1.00 93.81 310 GLN A O 1
ATOM 2534 N N . ILE A 1 311 ? 9.148 5.898 -5.840 1.00 91.69 311 ILE A N 1
ATOM 2535 C CA . ILE A 1 311 ? 8.229 5.597 -6.940 1.00 91.69 311 ILE A CA 1
ATOM 2536 C C . ILE A 1 311 ? 6.818 6.040 -6.541 1.00 91.69 311 ILE A C 1
ATOM 2538 O O . ILE A 1 311 ? 6.566 6.310 -5.363 1.00 91.69 311 ILE A O 1
ATOM 2542 N N . ASP A 1 312 ? 5.890 6.104 -7.500 1.00 93.56 312 ASP A N 1
ATOM 2543 C CA . ASP A 1 312 ? 4.466 6.272 -7.182 1.00 93.56 312 ASP A CA 1
ATOM 2544 C C . ASP A 1 312 ? 4.040 5.168 -6.198 1.00 93.56 312 ASP A C 1
ATOM 2546 O O . ASP A 1 312 ? 4.373 4.002 -6.411 1.00 93.56 312 ASP A O 1
ATOM 2550 N N . SER A 1 313 ? 3.301 5.524 -5.144 1.00 96.75 313 SER A N 1
ATOM 2551 C CA . SER A 1 313 ? 2.654 4.538 -4.268 1.00 96.75 313 SER A CA 1
ATOM 2552 C C . SER A 1 313 ? 1.605 3.727 -5.027 1.00 96.75 313 SER A C 1
ATOM 2554 O O . SER A 1 313 ? 1.093 4.187 -6.054 1.00 96.75 313 SER A O 1
ATOM 2556 N N . THR A 1 314 ? 1.202 2.562 -4.505 1.00 94.94 314 THR A N 1
ATOM 2557 C CA . THR A 1 314 ? 0.166 1.731 -5.150 1.00 94.94 314 THR A CA 1
ATOM 2558 C C . THR A 1 314 ? -1.090 2.554 -5.451 1.00 94.94 314 THR A C 1
ATOM 2560 O O . THR A 1 314 ? -1.630 2.494 -6.559 1.00 94.94 314 THR A O 1
ATOM 2563 N N . VAL A 1 315 ? -1.561 3.350 -4.484 1.00 95.56 315 VAL A N 1
ATOM 2564 C CA . VAL A 1 315 ? -2.757 4.185 -4.668 1.00 95.56 315 VAL A CA 1
ATOM 2565 C C . VAL A 1 315 ? -2.548 5.270 -5.730 1.00 95.56 315 VAL A C 1
ATOM 2567 O O . VAL A 1 315 ? -3.407 5.438 -6.598 1.00 95.56 315 VAL A O 1
ATOM 2570 N N . ALA A 1 316 ? -1.406 5.966 -5.729 1.00 95.25 316 ALA A N 1
ATOM 2571 C CA . ALA A 1 316 ? -1.117 6.993 -6.728 1.00 95.25 316 ALA A CA 1
ATOM 2572 C C . ALA A 1 316 ? -0.973 6.396 -8.131 1.00 95.25 316 ALA A C 1
ATOM 2574 O O . ALA A 1 316 ? -1.556 6.919 -9.082 1.00 95.25 316 ALA A O 1
ATOM 2575 N N . TYR A 1 317 ? -0.273 5.266 -8.258 1.00 93.50 317 TYR A N 1
ATOM 2576 C CA . TYR A 1 317 ? -0.076 4.572 -9.525 1.00 93.50 317 TYR A CA 1
ATOM 2577 C C . TYR A 1 317 ? -1.411 4.312 -10.235 1.00 93.50 317 TYR A C 1
ATOM 2579 O O . TYR A 1 317 ? -1.554 4.656 -11.413 1.00 93.50 317 TYR A O 1
ATOM 2587 N N . TRP A 1 318 ? -2.390 3.745 -9.519 1.00 93.25 318 TRP A N 1
ATOM 2588 C CA . TRP A 1 318 ? -3.701 3.409 -10.078 1.00 93.25 318 TRP A CA 1
ATOM 2589 C C . TRP A 1 318 ? -4.563 4.643 -10.347 1.00 93.25 318 TRP A C 1
ATOM 2591 O O . TRP A 1 318 ? -5.116 4.763 -11.442 1.00 93.25 318 TRP A O 1
ATOM 2601 N N . LEU A 1 319 ? -4.653 5.586 -9.403 1.00 94.69 319 LEU A N 1
ATOM 2602 C CA . LEU A 1 319 ? -5.514 6.765 -9.556 1.00 94.69 319 LEU A CA 1
ATOM 2603 C C . LEU A 1 319 ? -5.072 7.697 -10.686 1.00 94.69 319 LEU A C 1
ATOM 2605 O O . LEU A 1 319 ? -5.926 8.316 -11.314 1.00 94.69 319 LEU A O 1
ATOM 2609 N N . ARG A 1 320 ? -3.772 7.753 -10.999 1.00 92.50 320 ARG A N 1
ATOM 2610 C CA . ARG A 1 320 ? -3.251 8.487 -12.166 1.00 92.50 320 ARG A CA 1
ATOM 2611 C C . ARG A 1 320 ? -3.706 7.897 -13.505 1.00 92.50 320 ARG A C 1
ATOM 2613 O O . ARG A 1 320 ? -3.711 8.594 -14.517 1.00 92.50 320 ARG A O 1
ATOM 2620 N N . ARG A 1 321 ? -4.030 6.602 -13.535 1.00 89.00 321 ARG A N 1
ATOM 2621 C CA . ARG A 1 321 ? -4.224 5.814 -14.766 1.00 89.00 321 ARG A CA 1
ATOM 2622 C C . ARG A 1 321 ? -5.676 5.456 -15.045 1.00 89.00 321 ARG A C 1
ATOM 2624 O O . ARG A 1 321 ? -6.017 5.194 -16.197 1.00 89.00 321 ARG A O 1
ATOM 2631 N N . ILE A 1 322 ? -6.513 5.420 -14.015 1.00 90.50 322 ILE A N 1
ATOM 2632 C CA . ILE A 1 322 ? -7.925 5.061 -14.125 1.00 90.50 322 ILE A CA 1
ATOM 2633 C C . ILE A 1 322 ? -8.761 6.321 -14.356 1.00 90.50 322 ILE A C 1
ATOM 2635 O O . ILE A 1 322 ? -8.509 7.365 -13.759 1.00 90.50 322 ILE A O 1
ATOM 2639 N N . ALA A 1 323 ? -9.764 6.215 -15.224 1.00 91.94 323 ALA A N 1
ATOM 2640 C CA . ALA A 1 323 ? -10.784 7.238 -15.370 1.00 91.94 323 ALA A CA 1
ATOM 2641 C C . ALA A 1 323 ? -11.817 7.078 -14.249 1.00 91.94 323 ALA A C 1
ATOM 2643 O O . ALA A 1 323 ? -12.570 6.108 -14.238 1.00 91.94 323 ALA A O 1
ATOM 2644 N N . TRP A 1 324 ? -11.810 7.990 -13.279 1.00 94.44 324 TRP A N 1
ATOM 2645 C CA . TRP A 1 324 ? -12.696 7.917 -12.113 1.00 94.44 324 TRP A CA 1
ATOM 2646 C C . TRP A 1 324 ? -13.283 9.266 -11.706 1.00 94.44 324 TRP A C 1
ATOM 2648 O O . TRP A 1 324 ? -14.185 9.276 -10.881 1.00 94.44 324 TRP A O 1
ATOM 2658 N N . ILE A 1 325 ? -12.844 10.389 -12.283 1.00 94.69 325 ILE A N 1
ATOM 2659 C CA . ILE A 1 325 ? -13.361 11.725 -11.946 1.00 94.69 325 ILE A CA 1
ATOM 2660 C C . ILE A 1 325 ? -14.343 12.166 -13.037 1.00 94.69 325 ILE A C 1
ATOM 2662 O O . ILE A 1 325 ? -13.922 12.284 -14.188 1.00 94.69 325 ILE A O 1
ATOM 2666 N N . PRO A 1 326 ? -15.627 12.407 -12.731 1.00 94.69 326 PRO A N 1
ATOM 2667 C CA . PRO A 1 326 ? -16.589 12.841 -13.733 1.00 94.69 326 PRO A CA 1
ATOM 2668 C C . PRO A 1 326 ? -16.358 14.307 -14.122 1.00 94.69 326 PRO A C 1
ATOM 2670 O O . PRO A 1 326 ? -16.198 15.185 -13.270 1.00 94.69 326 PRO A O 1
ATOM 2673 N N . ASN A 1 327 ? -16.371 14.581 -15.424 1.00 93.56 327 ASN A N 1
ATOM 2674 C CA . ASN A 1 327 ? -16.396 15.945 -15.945 1.00 93.56 327 ASN A CA 1
ATOM 2675 C C . ASN A 1 327 ? -17.827 16.515 -15.981 1.00 93.56 327 ASN A C 1
ATOM 2677 O O . ASN A 1 327 ? -18.788 15.800 -15.709 1.00 93.56 327 ASN A O 1
ATOM 2681 N N . LYS A 1 328 ? -18.003 17.781 -16.382 1.00 93.81 328 LYS A N 1
ATOM 2682 C CA . LYS A 1 328 ? -19.323 18.441 -16.511 1.00 93.81 328 LYS A CA 1
ATOM 2683 C C . LYS A 1 328 ? -20.357 17.681 -17.350 1.00 93.81 328 LYS A C 1
ATOM 2685 O O . LYS A 1 328 ? -21.551 17.832 -17.111 1.00 93.81 328 LYS A O 1
ATOM 2690 N N . ASN A 1 329 ? -19.912 16.861 -18.301 1.00 90.19 329 ASN A N 1
ATOM 2691 C CA . ASN A 1 329 ? -20.779 16.045 -19.154 1.00 90.19 329 ASN A CA 1
ATOM 2692 C C . ASN A 1 329 ? -21.101 14.669 -18.538 1.00 90.19 329 ASN A C 1
ATOM 2694 O O . ASN A 1 329 ? -21.741 13.851 -19.191 1.00 90.19 329 ASN A O 1
ATOM 2698 N N . GLY A 1 330 ? -20.632 14.390 -17.317 1.00 88.06 330 GLY A N 1
ATOM 2699 C CA . GLY A 1 330 ? -20.797 13.105 -16.634 1.00 88.06 330 GLY A CA 1
ATOM 2700 C C . GLY A 1 330 ? -19.843 12.009 -17.117 1.00 88.06 330 GLY A C 1
ATOM 2701 O O . GLY A 1 330 ? -19.967 10.868 -16.687 1.00 88.06 330 GLY A O 1
ATOM 2702 N N . ILE A 1 331 ? -18.882 12.330 -17.989 1.00 91.06 331 ILE A N 1
ATOM 2703 C CA . ILE A 1 331 ? -17.911 11.358 -18.507 1.00 91.06 331 ILE A CA 1
ATOM 2704 C C . ILE A 1 331 ? -16.754 11.246 -17.517 1.00 91.06 331 ILE A C 1
ATOM 2706 O O . ILE A 1 331 ? -16.154 12.257 -17.145 1.00 91.06 331 ILE A O 1
ATOM 2710 N N . PHE A 1 332 ? -16.412 10.021 -17.120 1.00 92.12 332 PHE A N 1
ATOM 2711 C CA . PHE A 1 332 ? -15.281 9.769 -16.235 1.00 92.12 332 PHE A CA 1
ATOM 2712 C C . PHE A 1 332 ? -13.946 9.972 -16.960 1.00 92.12 332 PHE A C 1
ATOM 2714 O O . PHE A 1 332 ? -13.692 9.423 -18.032 1.00 92.12 332 PHE A O 1
ATOM 2721 N N . CYS A 1 333 ? -13.072 10.753 -16.338 1.00 91.81 333 CYS A N 1
ATOM 2722 C CA . CYS A 1 333 ? -11.765 11.151 -16.833 1.00 91.81 333 CYS A CA 1
ATOM 2723 C C . CYS A 1 333 ? -10.667 10.761 -15.835 1.00 91.81 333 CYS A C 1
ATOM 2725 O O . CYS A 1 333 ? -10.915 10.545 -14.641 1.00 91.81 333 CYS A O 1
ATOM 2727 N N . ARG A 1 334 ? -9.429 10.656 -16.331 1.00 92.69 334 ARG A N 1
ATOM 2728 C CA . ARG A 1 334 ? -8.239 10.556 -15.473 1.00 92.69 334 ARG A CA 1
ATOM 2729 C C . ARG A 1 334 ? -7.948 11.926 -14.855 1.00 92.69 334 ARG A C 1
ATOM 2731 O O . ARG A 1 334 ? -8.310 12.930 -15.468 1.00 92.69 334 ARG A O 1
ATOM 2738 N N . PRO A 1 335 ? -7.223 11.998 -13.725 1.00 94.56 335 PRO A N 1
ATOM 2739 C CA . PRO A 1 335 ? -6.885 13.273 -13.092 1.00 94.56 335 PRO A CA 1
ATOM 2740 C C . PRO A 1 335 ? -6.256 14.303 -14.043 1.00 94.56 335 PRO A C 1
ATOM 2742 O O . PRO A 1 335 ? -6.658 15.460 -14.028 1.00 94.56 335 PRO A O 1
ATOM 2745 N N . CYS A 1 336 ? -5.334 13.890 -14.917 1.00 92.56 336 CYS A N 1
ATOM 2746 C CA . CYS A 1 336 ? -4.667 14.792 -15.864 1.00 92.56 336 CYS A CA 1
ATOM 2747 C C . CYS A 1 336 ? -5.563 15.311 -17.000 1.00 92.56 336 CYS A C 1
ATOM 2749 O O . CYS A 1 336 ? -5.195 16.273 -17.669 1.00 92.56 336 CYS A O 1
ATOM 2751 N N . ASP A 1 337 ? -6.722 14.686 -17.231 1.00 91.25 337 ASP A N 1
ATOM 2752 C CA . ASP A 1 337 ? -7.624 15.007 -18.344 1.00 91.25 337 ASP A CA 1
ATOM 2753 C C . ASP A 1 337 ? -8.793 15.916 -17.920 1.00 91.25 337 ASP A C 1
ATOM 2755 O O . ASP A 1 337 ? -9.622 16.289 -18.751 1.00 91.25 337 ASP A O 1
ATOM 2759 N N . VAL A 1 338 ? -8.887 16.266 -16.634 1.00 92.50 338 VAL A N 1
ATOM 2760 C CA . VAL A 1 338 ? -9.960 17.096 -16.075 1.00 92.50 338 VAL A CA 1
ATOM 2761 C C . VAL A 1 338 ? -9.374 18.238 -15.250 1.00 92.50 338 VAL A C 1
ATOM 2763 O O . VAL A 1 338 ? -8.422 18.060 -14.497 1.00 92.50 338 VAL A O 1
ATOM 2766 N N . THR A 1 339 ? -9.940 19.430 -15.414 1.00 92.38 339 THR A N 1
ATOM 2767 C CA . THR A 1 339 ? -9.562 20.646 -14.685 1.00 92.38 339 THR A CA 1
ATOM 2768 C C . THR A 1 339 ? -10.656 21.026 -13.693 1.00 92.38 339 THR A C 1
ATOM 2770 O O . THR A 1 339 ? -11.796 20.581 -13.833 1.00 92.38 339 THR A O 1
ATOM 2773 N N . ALA A 1 340 ? -10.335 21.884 -12.719 1.00 91.38 340 ALA A N 1
ATOM 2774 C CA . ALA A 1 340 ? -11.307 22.379 -11.740 1.00 91.38 340 ALA A CA 1
ATOM 2775 C C . ALA A 1 340 ? -12.550 22.997 -12.414 1.00 91.38 340 ALA A C 1
ATOM 2777 O O . ALA A 1 340 ? -13.678 22.674 -12.051 1.00 91.38 340 ALA A O 1
ATOM 2778 N N . ASP A 1 341 ? -12.353 23.779 -13.479 1.00 91.00 341 ASP A N 1
ATOM 2779 C CA . ASP A 1 341 ? -13.440 24.408 -14.241 1.00 91.00 341 ASP A CA 1
ATOM 2780 C C . ASP A 1 341 ? -14.289 23.419 -15.052 1.00 91.00 341 ASP A C 1
ATOM 2782 O O . ASP A 1 341 ? -15.321 23.808 -15.597 1.00 91.00 341 ASP A O 1
ATOM 2786 N N . ASN A 1 342 ? -13.873 22.157 -15.177 1.00 91.94 342 ASN A N 1
ATOM 2787 C CA . ASN A 1 342 ? -14.580 21.113 -15.918 1.00 91.94 342 ASN A CA 1
ATOM 2788 C C . ASN A 1 342 ? -15.074 19.968 -15.014 1.00 91.94 342 ASN A C 1
ATOM 2790 O O . ASN A 1 342 ? -15.468 18.919 -15.522 1.00 91.94 342 ASN A O 1
ATOM 2794 N N . LEU A 1 343 ? -15.071 20.150 -13.692 1.00 92.94 343 LEU A N 1
ATOM 2795 C CA . LEU A 1 343 ? -15.608 19.169 -12.749 1.00 92.94 343 LEU A CA 1
ATOM 2796 C C . LEU A 1 343 ? -17.137 19.085 -12.817 1.00 92.94 343 LEU A C 1
ATOM 2798 O O . LEU A 1 343 ? -17.827 20.082 -13.041 1.00 92.94 343 LEU A O 1
ATOM 2802 N N . TYR A 1 344 ? -17.667 17.877 -12.621 1.00 92.62 344 TYR A N 1
ATOM 2803 C CA . TYR A 1 344 ? -19.102 17.659 -12.457 1.00 92.62 344 TYR A CA 1
ATOM 2804 C C . TYR A 1 344 ? -19.640 18.356 -11.196 1.00 92.62 344 TYR A C 1
ATOM 2806 O O . TYR A 1 344 ? -18.926 18.525 -10.207 1.00 92.62 344 TYR A O 1
ATOM 2814 N N . ASN A 1 345 ? -20.924 18.723 -11.207 1.00 87.75 345 ASN A N 1
ATOM 2815 C CA . ASN A 1 345 ? -21.562 19.386 -10.069 1.00 87.75 345 ASN A CA 1
ATOM 2816 C C . ASN A 1 345 ? -21.447 18.539 -8.791 1.00 87.75 345 ASN A C 1
ATOM 2818 O O . ASN A 1 345 ? -21.792 17.359 -8.780 1.00 87.75 345 ASN A O 1
ATOM 2822 N N . GLY A 1 346 ? -20.979 19.160 -7.707 1.00 85.38 346 GLY A N 1
ATOM 2823 C CA . GLY A 1 346 ? -20.722 18.496 -6.430 1.00 85.38 346 GLY A CA 1
ATOM 2824 C C . GLY A 1 346 ? -19.279 18.024 -6.240 1.00 85.38 346 GLY A C 1
ATOM 2825 O O . GLY A 1 346 ? -18.934 17.642 -5.129 1.00 85.38 346 GLY A O 1
ATOM 2826 N N . PHE A 1 347 ? -18.413 18.074 -7.256 1.00 92.12 347 PHE A N 1
ATOM 2827 C CA . PHE A 1 347 ? -16.971 17.862 -7.096 1.00 92.12 347 PHE A CA 1
ATOM 2828 C C . PHE A 1 347 ? -16.287 19.221 -6.951 1.00 92.12 347 PHE A C 1
ATOM 2830 O O . PHE A 1 347 ? -16.040 19.914 -7.935 1.00 92.12 347 PHE A O 1
ATOM 2837 N N . GLU A 1 348 ? -16.011 19.618 -5.712 1.00 90.50 348 GLU A N 1
ATOM 2838 C CA . GLU A 1 348 ? -15.339 20.881 -5.408 1.00 90.50 348 GLU A CA 1
ATOM 2839 C C . GLU A 1 348 ? -13.846 20.636 -5.195 1.00 90.50 348 GLU A C 1
ATOM 2841 O O . GLU A 1 348 ? -13.451 19.708 -4.487 1.00 90.50 348 GLU A O 1
ATOM 2846 N N . PHE A 1 349 ? -13.010 21.447 -5.842 1.00 88.94 349 PHE A N 1
ATOM 2847 C CA . PHE A 1 349 ? -11.560 21.372 -5.709 1.00 88.94 349 PHE A CA 1
ATOM 2848 C C . PHE A 1 349 ? -11.058 22.459 -4.756 1.00 88.94 349 PHE A C 1
ATOM 2850 O O . PHE A 1 349 ? -11.279 23.644 -4.997 1.00 88.94 349 PHE A O 1
ATOM 2857 N N . ASP A 1 350 ? -10.335 22.053 -3.711 1.00 86.75 350 ASP A N 1
ATOM 2858 C CA . ASP A 1 350 ? -9.549 22.954 -2.863 1.00 86.75 350 ASP A CA 1
ATOM 2859 C C . ASP A 1 350 ? -8.086 22.934 -3.333 1.00 86.75 350 ASP A C 1
ATOM 2861 O O . ASP A 1 350 ? -7.481 21.873 -3.507 1.00 86.75 350 ASP A O 1
ATOM 2865 N N . GLU A 1 351 ? -7.465 24.104 -3.484 1.00 82.50 351 GLU A N 1
ATOM 2866 C CA . GLU A 1 351 ? -6.035 24.208 -3.780 1.00 82.50 351 GLU A CA 1
ATOM 2867 C C . GLU A 1 351 ? -5.145 23.534 -2.721 1.00 82.50 351 GLU A C 1
ATOM 2869 O O . GLU A 1 351 ? -3.987 23.209 -3.001 1.00 82.50 351 GLU A O 1
ATOM 2874 N N . LYS A 1 352 ? -5.653 23.301 -1.511 1.00 84.44 352 LYS A N 1
ATOM 2875 C CA . LYS A 1 352 ? -4.951 22.568 -0.451 1.00 84.44 352 LYS A CA 1
ATOM 2876 C C . LYS A 1 352 ? -4.988 21.048 -0.626 1.00 84.44 352 LYS A C 1
ATOM 2878 O O . LYS A 1 352 ? -4.298 20.365 0.130 1.00 84.44 352 LYS A O 1
ATOM 2883 N N . ALA A 1 353 ? -5.707 20.519 -1.619 1.00 88.25 353 ALA A N 1
ATOM 2884 C CA . ALA A 1 353 ? -5.753 19.093 -1.940 1.00 88.25 353 ALA A CA 1
ATOM 2885 C C . ALA A 1 353 ? -4.421 18.609 -2.552 1.00 88.25 353 ALA A C 1
ATOM 2887 O O . ALA A 1 353 ? -4.267 18.434 -3.766 1.00 88.25 353 ALA A O 1
ATOM 2888 N N . ILE A 1 354 ? -3.421 18.417 -1.688 1.00 89.19 354 ILE A N 1
ATOM 2889 C CA . ILE A 1 354 ? -2.039 18.070 -2.050 1.00 89.19 354 ILE A CA 1
ATOM 2890 C C . ILE A 1 354 ? -1.990 16.754 -2.830 1.00 89.19 354 ILE A C 1
ATOM 2892 O O . ILE A 1 354 ? -1.291 16.665 -3.841 1.00 89.19 354 ILE A O 1
ATOM 2896 N N . PHE A 1 355 ? -2.753 15.745 -2.404 1.00 92.56 355 PHE A N 1
ATOM 2897 C CA . PHE A 1 355 ? -2.757 14.443 -3.065 1.00 92.56 355 PHE A CA 1
ATOM 2898 C C . PHE A 1 355 ? -3.232 14.541 -4.522 1.00 92.56 355 PHE A C 1
ATOM 2900 O O . PHE A 1 355 ? -2.561 14.024 -5.417 1.00 92.56 355 PHE A O 1
ATOM 2907 N N . LEU A 1 356 ? -4.334 15.261 -4.780 1.00 92.75 356 LEU A N 1
ATOM 2908 C CA . LEU A 1 356 ? -4.871 15.472 -6.132 1.00 92.75 356 LEU A CA 1
ATOM 2909 C C . LEU A 1 356 ? -3.853 16.175 -7.047 1.00 92.75 356 LEU A C 1
ATOM 2911 O O . LEU A 1 356 ? -3.642 15.753 -8.186 1.00 92.75 356 LEU A O 1
ATOM 2915 N N . LYS A 1 357 ? -3.148 17.190 -6.533 1.00 90.69 357 LYS A N 1
ATOM 2916 C CA . LYS A 1 357 ? -2.057 17.860 -7.266 1.00 90.69 357 LYS A CA 1
ATOM 2917 C C . LYS A 1 357 ? -0.896 16.912 -7.582 1.00 90.69 357 LYS A C 1
ATOM 2919 O O . LYS A 1 357 ? -0.331 16.964 -8.679 1.00 90.69 357 LYS A O 1
ATOM 2924 N N . ASN A 1 358 ? -0.544 16.036 -6.643 1.00 90.94 358 ASN A N 1
ATOM 2925 C CA . ASN A 1 358 ? 0.562 15.092 -6.799 1.00 90.94 358 ASN A CA 1
ATOM 2926 C C . ASN A 1 358 ? 0.263 13.996 -7.830 1.00 90.94 358 ASN A C 1
ATOM 2928 O O . ASN A 1 358 ? 1.159 13.610 -8.578 1.00 90.94 358 ASN A O 1
ATOM 2932 N N . ILE A 1 359 ? -0.995 13.562 -7.953 1.00 91.69 359 ILE A N 1
ATOM 2933 C CA . ILE A 1 359 ? -1.423 12.642 -9.022 1.00 91.69 359 ILE A CA 1
ATOM 2934 C C . ILE A 1 359 ? -1.683 13.348 -10.368 1.00 91.69 359 ILE A C 1
ATOM 2936 O O . ILE A 1 359 ? -2.143 12.716 -11.317 1.00 91.69 359 ILE A O 1
ATOM 2940 N N . GLY A 1 360 ? -1.370 14.642 -10.481 1.00 90.06 360 GLY A N 1
ATOM 2941 C CA . GLY A 1 360 ? -1.432 15.387 -11.739 1.00 90.06 360 GLY A CA 1
ATOM 2942 C C . GLY A 1 360 ? -2.826 15.868 -12.133 1.00 90.06 360 GLY A C 1
ATOM 2943 O O . GLY A 1 360 ? -3.094 15.990 -13.324 1.00 90.06 360 GLY A O 1
ATOM 2944 N N . PHE A 1 361 ? -3.713 16.134 -11.168 1.00 93.94 361 PHE A N 1
ATOM 2945 C CA . PHE A 1 361 ? -5.015 16.744 -11.450 1.00 93.94 361 PHE A CA 1
ATOM 2946 C C . PHE A 1 361 ? -4.865 18.049 -12.252 1.00 93.94 361 PHE A C 1
ATOM 2948 O O . PHE A 1 361 ? -4.141 18.952 -11.830 1.00 93.94 361 PHE A O 1
ATOM 2955 N N . GLY A 1 362 ? -5.533 18.138 -13.405 1.00 90.38 362 GLY A N 1
ATOM 2956 C CA . GLY A 1 362 ? -5.507 19.310 -14.286 1.00 90.38 362 GLY A CA 1
ATOM 2957 C C . GLY A 1 362 ? -4.197 19.560 -15.041 1.00 90.38 362 GLY A C 1
ATOM 2958 O O . GLY A 1 362 ? -4.087 20.588 -15.705 1.00 90.38 362 GLY A O 1
ATOM 2959 N N . ASP A 1 363 ? -3.215 18.655 -14.967 1.00 88.25 363 ASP A N 1
ATOM 2960 C CA . ASP A 1 363 ? -1.899 18.821 -15.594 1.00 88.25 363 ASP A CA 1
ATOM 2961 C C . ASP A 1 363 ? -1.598 17.684 -16.582 1.00 88.25 363 ASP A C 1
ATOM 2963 O O . ASP A 1 363 ? -1.116 16.607 -16.215 1.00 88.25 363 ASP A O 1
ATOM 2967 N N . GLN A 1 364 ? -1.854 17.941 -17.868 1.00 82.44 364 GLN A N 1
ATOM 2968 C CA . GLN A 1 364 ? -1.586 16.984 -18.947 1.00 82.44 364 GLN A CA 1
ATOM 2969 C C . GLN A 1 364 ? -0.100 16.630 -19.088 1.00 82.44 364 GLN A C 1
ATOM 2971 O O . GLN A 1 364 ? 0.213 15.539 -19.562 1.00 82.44 364 GLN A O 1
ATOM 2976 N N . THR A 1 365 ? 0.829 17.489 -18.649 1.00 76.44 365 THR A N 1
ATOM 2977 C CA . THR A 1 365 ? 2.270 17.181 -18.715 1.00 76.44 365 THR A CA 1
ATOM 2978 C C . THR A 1 365 ? 2.666 16.069 -17.742 1.00 76.44 365 THR A C 1
ATOM 2980 O O . THR A 1 365 ? 3.664 15.382 -17.952 1.00 76.44 365 THR A O 1
ATOM 2983 N N . LYS A 1 366 ? 1.846 15.839 -16.708 1.00 78.56 366 LYS A N 1
ATOM 2984 C CA . LYS A 1 366 ? 1.996 14.755 -15.728 1.00 78.56 366 LYS A CA 1
ATOM 2985 C C . LYS A 1 366 ? 1.240 13.483 -16.105 1.00 78.56 366 LYS A C 1
ATOM 2987 O O . LYS A 1 366 ? 1.159 12.565 -15.273 1.00 78.56 366 LYS A O 1
ATOM 2992 N N . ALA A 1 367 ? 0.691 13.411 -17.320 1.00 75.00 367 ALA A N 1
ATOM 2993 C CA . ALA A 1 367 ? 0.081 12.194 -17.832 1.00 75.00 367 ALA A CA 1
ATOM 2994 C C . ALA A 1 367 ? 1.078 11.022 -17.721 1.00 75.00 367 ALA A C 1
ATOM 2996 O O . ALA A 1 367 ? 2.259 11.185 -18.035 1.00 75.00 367 ALA A O 1
ATOM 2997 N N . PRO A 1 368 ? 0.647 9.836 -17.256 1.00 72.00 368 PRO A N 1
ATOM 2998 C CA . PRO A 1 368 ? 1.530 8.679 -17.189 1.00 72.00 368 PRO A CA 1
ATOM 2999 C C . PRO A 1 368 ? 2.061 8.323 -18.585 1.00 72.00 368 PRO A C 1
ATOM 3001 O O . PRO A 1 368 ? 1.284 7.939 -19.461 1.00 72.00 368 PRO A O 1
ATOM 3004 N N . ASN A 1 369 ? 3.377 8.428 -18.791 1.00 61.34 369 ASN A N 1
ATOM 3005 C CA . ASN A 1 369 ? 4.051 8.023 -20.029 1.00 61.34 369 ASN A CA 1
ATOM 3006 C C . ASN A 1 369 ? 4.202 6.496 -20.094 1.00 61.34 369 ASN A C 1
ATOM 3008 O O . ASN A 1 369 ? 5.304 5.959 -20.096 1.00 61.34 369 ASN A O 1
ATOM 3012 N N . ASP A 1 370 ? 3.082 5.783 -20.184 1.00 62.41 370 ASP A N 1
ATOM 3013 C CA . ASP A 1 370 ? 3.082 4.335 -20.387 1.00 62.41 370 ASP A CA 1
ATOM 3014 C C . ASP A 1 370 ? 2.791 4.009 -21.857 1.00 62.41 370 ASP A C 1
ATOM 3016 O O . ASP A 1 370 ? 1.798 3.353 -22.185 1.00 62.41 370 ASP A O 1
ATOM 3020 N N . ILE A 1 371 ? 3.668 4.462 -22.761 1.00 55.12 371 ILE A N 1
ATOM 3021 C CA . ILE A 1 371 ? 3.585 4.146 -24.201 1.00 55.12 371 ILE A CA 1
ATOM 3022 C C . ILE A 1 371 ? 3.454 2.624 -24.390 1.00 55.12 371 ILE A C 1
ATOM 3024 O O . ILE A 1 371 ? 2.624 2.154 -25.165 1.00 55.12 371 ILE A O 1
ATOM 3028 N N . VAL A 1 372 ? 4.178 1.838 -23.589 1.00 53.69 372 VAL A N 1
ATOM 3029 C CA . VAL A 1 372 ? 4.126 0.369 -23.603 1.00 53.69 372 VAL A CA 1
ATOM 3030 C C . VAL A 1 372 ? 2.765 -0.184 -23.146 1.00 53.69 372 VAL A C 1
ATOM 3032 O O . VAL A 1 372 ? 2.264 -1.141 -23.739 1.00 53.69 372 VAL A O 1
ATOM 3035 N N . ALA A 1 373 ? 2.117 0.404 -22.132 1.00 52.84 373 ALA A N 1
ATOM 3036 C CA . ALA A 1 373 ? 0.813 -0.071 -21.652 1.00 52.84 373 ALA A CA 1
ATOM 3037 C C . ALA A 1 373 ? -0.336 0.326 -22.594 1.00 52.84 373 ALA A C 1
ATOM 3039 O O . ALA A 1 373 ? -1.277 -0.450 -22.779 1.00 52.84 373 ALA A O 1
ATOM 3040 N N . LEU A 1 374 ? -0.240 1.502 -23.222 1.00 53.94 374 LEU A N 1
ATOM 3041 C CA . LEU A 1 374 ? -1.171 1.962 -24.254 1.00 53.94 374 LEU A CA 1
ATOM 3042 C C . LEU A 1 374 ? -1.092 1.079 -25.509 1.00 53.94 374 LEU A C 1
ATOM 3044 O O . LEU A 1 374 ? -2.127 0.642 -26.009 1.00 53.94 374 LEU A O 1
ATOM 3048 N N . LEU A 1 375 ? 0.118 0.734 -25.967 1.00 55.19 375 LEU A N 1
ATOM 3049 C CA . LEU A 1 375 ? 0.329 -0.146 -27.124 1.00 55.19 375 LEU A CA 1
ATOM 3050 C C . LEU A 1 375 ? -0.143 -1.586 -26.864 1.00 55.19 375 LEU A C 1
ATOM 3052 O O . LEU A 1 375 ? -0.793 -2.181 -27.726 1.00 55.19 375 LEU A O 1
ATOM 3056 N N . LYS A 1 376 ? 0.087 -2.122 -25.654 1.00 54.31 376 LYS A N 1
ATOM 3057 C CA . LYS A 1 376 ? -0.439 -3.438 -25.245 1.00 54.31 376 LYS A CA 1
ATOM 3058 C C . LYS A 1 376 ? -1.969 -3.458 -25.171 1.00 54.31 376 LYS A C 1
ATOM 3060 O O . LYS A 1 376 ? -2.579 -4.415 -25.644 1.00 54.31 376 LYS A O 1
ATOM 3065 N N . LYS A 1 377 ? -2.607 -2.405 -24.638 1.00 52.09 377 LYS A N 1
ATOM 3066 C CA . LYS A 1 377 ? -4.079 -2.277 -24.625 1.00 52.09 377 LYS A CA 1
ATOM 3067 C C . LYS A 1 377 ? -4.677 -2.117 -26.028 1.00 52.09 377 LYS A C 1
ATOM 3069 O O . LYS A 1 377 ? -5.784 -2.592 -26.257 1.00 52.09 377 LYS A O 1
ATOM 3074 N N . ALA A 1 378 ? -3.947 -1.512 -26.964 1.00 50.88 378 ALA A N 1
ATOM 3075 C CA . ALA A 1 378 ? -4.354 -1.366 -28.363 1.00 50.88 378 ALA A CA 1
ATOM 3076 C C . ALA A 1 378 ? -4.139 -2.635 -29.220 1.00 50.88 378 ALA A C 1
ATOM 3078 O O . ALA A 1 378 ? -4.384 -2.610 -30.424 1.00 50.88 378 ALA A O 1
ATOM 3079 N N . GLY A 1 379 ? -3.677 -3.746 -28.630 1.00 44.50 379 GLY A N 1
ATOM 3080 C CA . GLY A 1 379 ? -3.472 -5.015 -29.339 1.00 44.50 379 GLY A CA 1
ATOM 3081 C C . GLY A 1 379 ? -2.245 -5.039 -30.257 1.00 44.50 379 GLY A C 1
ATOM 3082 O O . GLY A 1 379 ? -2.112 -5.944 -31.084 1.00 44.50 379 GLY A O 1
ATOM 3083 N N . VAL A 1 380 ? -1.335 -4.069 -30.124 1.00 57.88 380 VAL A N 1
ATOM 3084 C CA . VAL A 1 380 ? -0.100 -4.020 -30.909 1.00 57.88 380 VAL A CA 1
ATOM 3085 C C . VAL A 1 380 ? 0.861 -5.080 -30.372 1.00 57.88 380 VAL A C 1
ATOM 3087 O O . VAL A 1 380 ? 1.303 -5.016 -29.225 1.00 57.88 380 VAL A O 1
ATOM 3090 N N . LYS A 1 381 ? 1.195 -6.079 -31.200 1.00 53.28 381 LYS A N 1
ATOM 3091 C CA . LYS A 1 381 ? 2.242 -7.056 -30.872 1.00 53.28 381 LYS A CA 1
ATOM 3092 C C . LYS A 1 381 ? 3.593 -6.349 -30.849 1.00 53.28 381 LYS A C 1
ATOM 3094 O O . LYS A 1 381 ? 4.111 -5.987 -31.899 1.00 53.28 381 LYS A O 1
ATOM 3099 N N . MET A 1 382 ? 4.152 -6.191 -29.657 1.00 57.38 382 MET A N 1
ATOM 3100 C CA . MET A 1 382 ? 5.514 -5.706 -29.456 1.00 57.38 382 MET A CA 1
ATOM 3101 C C . MET A 1 382 ? 6.457 -6.891 -29.260 1.00 57.38 382 MET A C 1
ATOM 3103 O O . MET A 1 382 ? 6.109 -7.862 -28.584 1.00 57.38 382 MET A O 1
ATOM 3107 N N . SER A 1 383 ? 7.641 -6.839 -29.866 1.00 61.38 383 SER A N 1
ATOM 3108 C CA . SER A 1 383 ? 8.710 -7.784 -29.548 1.00 61.38 383 SER A CA 1
ATOM 3109 C C . SER A 1 383 ? 9.379 -7.402 -28.223 1.00 61.38 383 SER A C 1
ATOM 3111 O O . SER A 1 383 ? 9.308 -6.253 -27.784 1.00 61.38 383 SER A O 1
ATOM 3113 N N . SER A 1 384 ? 10.084 -8.346 -27.592 1.00 55.03 384 SER A N 1
ATOM 3114 C CA . SER A 1 384 ? 10.872 -8.087 -26.373 1.00 55.03 384 SER A CA 1
ATOM 3115 C C . SER A 1 384 ? 11.873 -6.937 -26.540 1.00 55.03 384 SER A C 1
ATOM 3117 O O . SER A 1 384 ? 12.204 -6.248 -25.580 1.00 55.03 384 SER A O 1
ATOM 3119 N N . THR A 1 385 ? 12.335 -6.717 -27.769 1.00 53.81 385 THR A N 1
ATOM 3120 C CA . THR A 1 385 ? 13.261 -5.645 -28.139 1.00 53.81 385 THR A CA 1
ATOM 3121 C C . THR A 1 385 ? 12.568 -4.285 -28.176 1.00 53.81 385 THR A C 1
ATOM 3123 O O . THR A 1 385 ? 13.140 -3.295 -27.726 1.00 53.81 385 THR A O 1
ATOM 3126 N N . ASP A 1 386 ? 11.325 -4.236 -28.660 1.00 56.28 386 ASP A N 1
ATOM 3127 C CA . ASP A 1 386 ? 10.545 -2.997 -28.718 1.00 56.28 386 ASP A CA 1
ATOM 3128 C C . ASP A 1 386 ? 10.134 -2.543 -27.309 1.00 56.28 386 ASP A C 1
ATOM 3130 O O . ASP A 1 386 ? 10.146 -1.351 -27.005 1.00 56.28 386 ASP A O 1
ATOM 3134 N N . GLU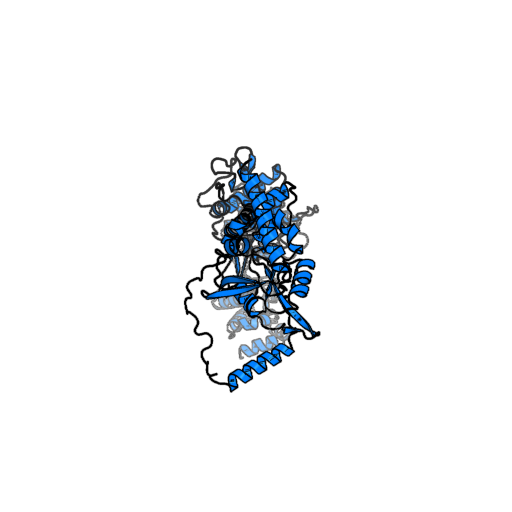 A 1 387 ? 9.829 -3.495 -26.421 1.00 57.31 387 GLU A N 1
ATOM 3135 C CA . GLU A 1 387 ? 9.558 -3.211 -25.007 1.00 57.31 387 GLU A CA 1
ATOM 3136 C C . GLU A 1 387 ? 10.798 -2.689 -24.270 1.00 57.31 387 GLU A C 1
ATOM 3138 O O . GLU A 1 387 ? 10.688 -1.759 -23.474 1.00 57.31 387 GLU A O 1
ATOM 3143 N N . MET A 1 388 ? 11.981 -3.250 -24.544 1.00 54.03 388 MET A N 1
ATOM 3144 C CA . MET A 1 388 ? 13.239 -2.751 -23.979 1.00 54.03 388 MET A CA 1
ATOM 3145 C C . MET A 1 388 ? 13.566 -1.335 -24.462 1.00 54.03 388 MET A C 1
ATOM 3147 O O . MET A 1 388 ? 13.930 -0.492 -23.651 1.00 54.03 388 MET A O 1
ATOM 3151 N N . PHE A 1 389 ? 13.402 -1.049 -25.756 1.00 63.41 389 PHE A N 1
ATOM 3152 C CA . PHE A 1 389 ? 13.738 0.261 -26.320 1.00 63.41 389 PHE A CA 1
ATOM 3153 C C . PHE A 1 389 ? 12.804 1.382 -25.839 1.00 63.41 389 PHE A C 1
ATOM 3155 O O . PHE A 1 389 ? 13.255 2.491 -25.564 1.00 63.41 389 PHE A O 1
ATOM 3162 N N . LEU A 1 390 ? 11.502 1.110 -25.703 1.00 60.78 390 LEU A N 1
ATOM 3163 C CA . LEU A 1 390 ? 10.547 2.113 -25.220 1.00 60.78 390 LEU A CA 1
ATOM 3164 C C . LEU A 1 390 ? 10.717 2.451 -23.734 1.00 60.78 390 LEU A C 1
ATOM 3166 O O . LEU A 1 390 ? 10.416 3.578 -23.344 1.00 60.78 390 LEU A O 1
ATOM 3170 N N . ASN A 1 391 ? 11.201 1.496 -22.936 1.00 56.97 391 ASN A N 1
ATOM 3171 C CA . ASN A 1 391 ? 11.462 1.672 -21.506 1.00 56.97 391 ASN A CA 1
ATOM 3172 C C . ASN A 1 391 ? 12.882 2.177 -21.193 1.00 56.97 391 ASN A C 1
ATOM 3174 O O . ASN A 1 391 ? 13.172 2.444 -20.029 1.00 56.97 391 ASN A O 1
ATOM 3178 N N . ALA A 1 392 ? 13.757 2.284 -22.195 1.00 58.03 392 ALA A N 1
ATOM 3179 C CA . ALA A 1 392 ? 15.102 2.830 -22.033 1.00 58.03 392 ALA A CA 1
ATOM 3180 C C . ALA A 1 392 ? 15.056 4.336 -21.713 1.00 58.03 392 ALA A C 1
ATOM 3182 O O . ALA A 1 392 ? 14.108 5.034 -22.099 1.00 58.03 392 ALA A O 1
ATOM 3183 N N . SER A 1 393 ? 16.079 4.845 -21.025 1.00 59.78 393 SER A N 1
ATOM 3184 C CA . SER A 1 393 ? 16.216 6.281 -20.757 1.00 59.78 393 SER A CA 1
ATOM 3185 C C . SER A 1 393 ? 16.420 7.074 -22.058 1.00 59.78 393 SER A C 1
ATOM 3187 O O . SER A 1 393 ? 16.776 6.517 -23.101 1.00 59.78 393 SER A O 1
ATOM 3189 N N . GLU A 1 394 ? 16.191 8.390 -22.034 1.00 62.72 394 GLU A N 1
ATOM 3190 C CA . GLU A 1 394 ? 16.421 9.226 -23.223 1.00 62.72 394 GLU A CA 1
ATOM 3191 C C . GLU A 1 394 ? 17.904 9.255 -23.624 1.00 62.72 394 GLU A C 1
ATOM 3193 O O . GLU A 1 394 ? 18.227 9.284 -24.812 1.00 62.72 394 GLU A O 1
ATOM 3198 N N . GLU A 1 395 ? 18.810 9.150 -22.654 1.00 59.94 395 GLU A N 1
ATOM 3199 C CA . GLU A 1 395 ? 20.248 9.018 -22.885 1.00 59.94 395 GLU A CA 1
ATOM 3200 C C . GLU A 1 395 ? 20.581 7.699 -23.602 1.00 59.94 395 GLU A C 1
ATOM 3202 O O . GLU A 1 395 ? 21.277 7.709 -24.618 1.00 59.94 395 GLU A O 1
ATOM 3207 N N . GLU A 1 396 ? 20.018 6.575 -23.146 1.00 64.00 396 GLU A N 1
ATOM 3208 C CA . GLU A 1 396 ? 20.211 5.253 -23.763 1.00 64.00 396 GLU A CA 1
ATOM 3209 C C . GLU A 1 396 ? 19.652 5.201 -25.196 1.00 64.00 396 GLU A C 1
ATOM 3211 O O . GLU A 1 396 ? 20.278 4.641 -26.104 1.00 64.00 396 GLU A O 1
ATOM 3216 N N . LYS A 1 397 ? 18.496 5.834 -25.441 1.00 68.88 397 LYS A N 1
ATOM 3217 C CA . LYS A 1 397 ? 17.914 5.954 -26.789 1.00 68.88 397 LYS A CA 1
ATOM 3218 C C . LYS A 1 397 ? 18.800 6.780 -27.715 1.00 68.88 397 LYS A C 1
ATOM 3220 O O . LYS A 1 397 ? 19.002 6.392 -28.868 1.00 68.88 397 LYS A O 1
ATOM 3225 N N . GLN A 1 398 ? 19.347 7.897 -27.234 1.00 68.62 398 GLN A N 1
ATOM 3226 C CA . GLN A 1 398 ? 20.254 8.735 -28.019 1.00 68.62 398 GLN A CA 1
ATOM 3227 C C . GLN A 1 398 ? 21.575 8.027 -28.332 1.00 68.62 398 GLN A C 1
ATOM 3229 O O . GLN A 1 398 ? 22.071 8.138 -29.454 1.00 68.62 398 GLN A O 1
ATOM 3234 N N . GLU A 1 399 ? 22.138 7.272 -27.389 1.00 67.50 399 GLU A N 1
ATOM 3235 C CA . GLU A 1 399 ? 23.323 6.446 -27.643 1.00 67.50 399 GLU A CA 1
ATOM 3236 C C . GLU A 1 399 ? 23.046 5.361 -28.688 1.00 67.50 399 GLU A C 1
ATOM 3238 O O . GLU A 1 399 ? 23.845 5.161 -29.608 1.00 67.50 399 GLU A O 1
ATOM 3243 N N . PHE A 1 400 ? 21.885 4.708 -28.612 1.00 69.44 400 PHE A N 1
ATOM 3244 C CA . PHE A 1 400 ? 21.475 3.705 -29.591 1.00 69.44 400 PHE A CA 1
ATOM 3245 C C . PHE A 1 400 ? 21.247 4.300 -30.989 1.00 69.44 400 PHE A C 1
ATOM 3247 O O . PHE A 1 400 ? 21.645 3.700 -31.991 1.00 69.44 400 PHE A O 1
ATOM 3254 N N . LEU A 1 401 ? 20.662 5.499 -31.078 1.00 70.06 401 LEU A N 1
ATOM 3255 C CA . LEU A 1 401 ? 20.503 6.225 -32.341 1.00 70.06 401 LEU A CA 1
ATOM 3256 C C . LEU A 1 401 ? 21.856 6.619 -32.937 1.00 70.06 401 LEU A C 1
ATOM 3258 O O . LEU A 1 401 ? 22.104 6.302 -34.099 1.00 70.06 401 LEU A O 1
ATOM 3262 N N . LYS A 1 402 ? 22.774 7.178 -32.138 1.00 71.25 402 LYS A N 1
ATOM 3263 C CA . LYS A 1 402 ? 24.156 7.464 -32.571 1.00 71.25 402 LYS A CA 1
ATOM 3264 C C . LYS A 1 402 ? 24.875 6.195 -33.045 1.00 71.25 402 LYS A C 1
ATOM 3266 O O . LYS A 1 402 ? 25.586 6.201 -34.054 1.00 71.25 402 LYS A O 1
ATOM 3271 N N . PHE A 1 403 ? 24.662 5.068 -32.367 1.00 68.19 403 PHE A N 1
ATOM 3272 C CA . PHE A 1 403 ? 25.194 3.768 -32.778 1.00 68.19 403 PHE A CA 1
ATOM 3273 C C . PHE A 1 403 ? 24.609 3.287 -34.120 1.00 68.19 403 PHE A C 1
ATOM 3275 O O . PHE A 1 403 ? 25.345 2.798 -34.979 1.00 68.19 403 PHE A O 1
ATOM 3282 N N . LEU A 1 404 ? 23.304 3.445 -34.349 1.00 66.56 404 LEU A N 1
ATOM 3283 C CA . LEU A 1 404 ? 22.670 3.087 -35.621 1.00 66.56 404 LEU A CA 1
ATOM 3284 C C . LEU A 1 404 ? 23.078 4.017 -36.765 1.00 66.56 404 LEU A C 1
ATOM 3286 O O . LEU A 1 404 ? 23.327 3.539 -37.873 1.00 66.56 404 LEU A O 1
ATOM 3290 N N . GLU A 1 405 ? 23.173 5.317 -36.505 1.00 66.31 405 GLU A N 1
ATOM 3291 C CA . GLU A 1 405 ? 23.635 6.320 -37.463 1.00 66.31 405 GLU A CA 1
ATOM 3292 C C . GLU A 1 405 ? 25.077 6.050 -37.879 1.00 66.31 405 GLU A C 1
ATOM 3294 O O . GLU A 1 405 ? 25.344 5.994 -39.078 1.00 66.31 405 GLU A O 1
ATOM 3299 N N . SER A 1 406 ? 25.977 5.755 -36.933 1.00 57.69 406 SER A N 1
ATOM 3300 C CA . SER A 1 406 ? 27.362 5.352 -37.232 1.00 57.69 406 SER A CA 1
ATOM 3301 C C . SER A 1 406 ? 27.459 4.034 -38.018 1.00 57.69 406 SER A C 1
ATOM 3303 O O . SER A 1 406 ? 28.340 3.866 -38.859 1.00 57.69 406 SER A O 1
ATOM 3305 N N . LYS A 1 407 ? 26.529 3.089 -37.812 1.00 55.38 407 LYS A N 1
ATOM 3306 C CA . LYS A 1 407 ? 26.439 1.860 -38.622 1.00 55.38 407 LYS A CA 1
ATOM 3307 C C . LYS A 1 407 ? 25.883 2.092 -40.027 1.00 55.38 407 LYS A C 1
ATOM 3309 O O . LYS A 1 407 ? 26.285 1.382 -40.946 1.00 55.38 407 LYS A O 1
ATOM 3314 N N . ARG A 1 408 ? 24.933 3.017 -40.193 1.00 54.03 408 ARG A N 1
ATOM 3315 C CA . ARG A 1 408 ? 24.309 3.340 -41.489 1.00 54.03 408 ARG A CA 1
ATOM 3316 C C . ARG A 1 408 ? 25.224 4.194 -42.362 1.00 54.03 408 ARG A C 1
ATOM 3318 O O . ARG A 1 408 ? 25.342 3.900 -43.544 1.00 54.03 408 ARG A O 1
ATOM 3325 N N . SER A 1 409 ? 25.918 5.165 -41.774 1.00 52.56 409 SER A N 1
ATOM 3326 C CA . SER A 1 409 ? 26.957 5.953 -42.456 1.00 52.56 409 SER A CA 1
ATOM 3327 C C . SER A 1 409 ? 28.104 5.062 -42.946 1.00 52.56 409 SER A C 1
ATOM 3329 O O . SER A 1 409 ? 28.443 5.112 -44.121 1.00 52.56 409 SER A O 1
ATOM 3331 N N . ARG A 1 410 ? 28.568 4.099 -42.134 1.00 49.56 410 ARG A N 1
ATOM 3332 C CA . ARG A 1 410 ? 29.546 3.073 -42.566 1.00 49.56 410 ARG A CA 1
ATOM 3333 C C . ARG A 1 410 ? 29.073 2.134 -43.685 1.00 49.56 410 ARG A C 1
ATOM 3335 O O . ARG A 1 410 ? 29.896 1.436 -44.262 1.00 49.56 410 ARG A O 1
ATOM 3342 N N . LYS A 1 411 ? 27.766 2.041 -43.957 1.00 45.94 411 LYS A N 1
ATOM 3343 C CA . LYS A 1 411 ? 27.213 1.150 -44.994 1.00 45.94 411 LYS A CA 1
ATOM 3344 C C . LYS A 1 411 ? 27.080 1.824 -46.364 1.00 45.94 411 LYS A C 1
ATOM 3346 O O . LYS A 1 411 ? 26.873 1.105 -47.336 1.00 45.94 411 LYS A O 1
ATOM 3351 N N . ASN A 1 412 ? 27.165 3.156 -46.426 1.00 44.56 412 ASN A N 1
ATOM 3352 C CA . ASN A 1 412 ? 26.814 3.941 -47.613 1.00 44.56 412 ASN A CA 1
ATOM 3353 C C . ASN A 1 412 ? 28.001 4.645 -48.297 1.00 44.56 412 ASN A C 1
ATOM 3355 O O . ASN A 1 412 ? 27.811 5.167 -49.390 1.00 44.56 412 ASN A O 1
ATOM 3359 N N . GLU A 1 413 ? 29.204 4.630 -47.722 1.00 49.12 413 GLU A N 1
ATOM 3360 C CA . GLU A 1 413 ? 30.419 5.134 -48.381 1.00 49.12 413 GLU A CA 1
ATOM 3361 C C . GLU A 1 413 ? 31.274 3.956 -48.862 1.00 49.12 413 GLU A C 1
ATOM 3363 O O . GLU A 1 413 ? 32.104 3.416 -48.136 1.00 49.12 413 GLU A O 1
ATOM 3368 N N . THR A 1 414 ? 31.028 3.499 -50.090 1.00 55.91 414 THR A N 1
ATOM 3369 C CA . THR A 1 414 ? 31.965 2.621 -50.801 1.00 55.91 414 THR A CA 1
ATOM 3370 C C . THR A 1 414 ? 33.088 3.480 -51.373 1.00 55.91 414 THR A C 1
ATOM 3372 O O . THR A 1 414 ? 32.819 4.289 -52.259 1.00 55.91 414 THR A O 1
ATOM 3375 N N . LEU A 1 415 ? 34.313 3.300 -50.880 1.00 61.75 415 LEU A N 1
ATOM 3376 C CA . LEU A 1 415 ? 35.498 4.012 -51.364 1.00 61.75 415 LEU A CA 1
ATOM 3377 C C . LEU A 1 415 ? 36.018 3.368 -52.661 1.00 61.75 415 LEU A C 1
ATOM 3379 O O . LEU A 1 415 ? 35.953 2.142 -52.828 1.00 61.75 415 LEU A O 1
ATOM 3383 N N . ASN A 1 416 ? 36.517 4.185 -53.592 1.00 73.06 416 ASN A N 1
ATOM 3384 C CA . ASN A 1 416 ? 37.257 3.696 -54.763 1.00 73.06 416 ASN A CA 1
ATOM 3385 C C . ASN A 1 416 ? 38.656 3.175 -54.360 1.00 73.06 416 ASN A C 1
ATOM 3387 O O . ASN A 1 416 ? 39.048 3.289 -53.199 1.00 73.06 416 ASN A O 1
ATOM 3391 N N . LEU A 1 417 ? 39.403 2.533 -55.270 1.00 73.12 417 LEU A N 1
ATOM 3392 C CA . LEU A 1 417 ? 40.667 1.870 -54.903 1.00 73.12 417 LEU A CA 1
ATOM 3393 C C . LEU A 1 417 ? 41.701 2.837 -54.297 1.00 73.12 417 LEU A C 1
ATOM 3395 O O . LEU A 1 417 ? 42.345 2.484 -53.307 1.00 73.12 417 LEU A O 1
ATOM 3399 N N . SER A 1 418 ? 41.848 4.034 -54.868 1.00 77.75 418 SER A N 1
ATOM 3400 C CA . SER A 1 418 ? 42.805 5.038 -54.386 1.00 77.75 418 SER A CA 1
ATOM 3401 C C . SER A 1 418 ? 42.360 5.650 -53.051 1.00 77.75 418 SER A C 1
ATOM 3403 O O . SER A 1 418 ? 43.161 5.740 -52.125 1.00 77.75 418 SER A O 1
ATOM 3405 N N . GLU A 1 419 ? 41.069 5.938 -52.875 1.00 78.06 419 GLU A N 1
ATOM 3406 C CA . GLU A 1 419 ? 40.495 6.379 -51.592 1.00 78.06 419 GLU A CA 1
ATOM 3407 C C . GLU A 1 419 ? 40.629 5.309 -50.495 1.00 78.06 419 GLU A C 1
ATOM 3409 O O . GLU A 1 419 ? 40.900 5.615 -49.333 1.00 78.06 419 GLU A O 1
ATOM 3414 N N . ALA A 1 420 ? 40.469 4.030 -50.847 1.00 75.19 420 ALA A N 1
ATOM 3415 C CA . ALA A 1 420 ? 40.631 2.922 -49.912 1.00 75.19 420 ALA A CA 1
ATOM 3416 C C . ALA A 1 420 ? 42.094 2.749 -49.470 1.00 75.19 420 ALA A C 1
ATOM 3418 O O . ALA A 1 420 ? 42.334 2.351 -48.331 1.00 75.19 420 ALA A O 1
ATOM 3419 N N . LEU A 1 421 ? 43.062 3.058 -50.343 1.00 78.75 421 LEU A N 1
ATOM 3420 C CA . LEU A 1 421 ? 44.489 3.106 -50.003 1.00 78.75 421 LEU A CA 1
ATOM 3421 C C . LEU A 1 421 ? 44.813 4.285 -49.085 1.00 78.75 421 LEU A C 1
ATOM 3423 O O . LEU A 1 421 ? 45.528 4.101 -48.102 1.00 78.75 421 LEU A O 1
ATOM 3427 N N . GLU A 1 422 ? 44.261 5.467 -49.359 1.00 80.06 422 GLU A N 1
ATOM 3428 C CA . GLU A 1 422 ? 44.425 6.644 -48.499 1.00 80.06 422 GLU A CA 1
ATOM 3429 C C . GLU A 1 422 ? 43.839 6.410 -47.099 1.00 80.06 422 GLU A C 1
ATOM 3431 O O . GLU A 1 422 ? 44.475 6.742 -46.100 1.00 80.06 422 GLU A O 1
ATOM 3436 N N . ALA A 1 423 ? 42.678 5.752 -47.003 1.00 78.06 423 ALA A N 1
ATOM 3437 C CA . ALA A 1 423 ? 42.034 5.409 -45.732 1.00 78.06 423 ALA A CA 1
ATOM 3438 C C . ALA A 1 423 ? 42.834 4.412 -44.868 1.00 78.06 423 ALA A C 1
ATOM 3440 O O . ALA A 1 423 ? 42.541 4.241 -43.680 1.00 78.06 423 ALA A O 1
ATOM 3441 N N . GLU A 1 424 ? 43.835 3.733 -45.436 1.00 80.38 424 GLU A N 1
ATOM 3442 C CA . GLU A 1 424 ? 44.753 2.893 -44.667 1.00 80.38 424 GLU A CA 1
ATOM 3443 C C . GLU A 1 424 ? 45.853 3.692 -43.969 1.00 80.38 424 GLU A C 1
ATOM 3445 O O . GLU A 1 424 ? 46.469 3.163 -43.038 1.00 80.38 424 GLU A O 1
ATOM 3450 N N . ASN A 1 425 ? 46.111 4.935 -44.373 1.00 82.56 425 ASN A N 1
ATOM 3451 C CA . ASN A 1 425 ? 47.124 5.758 -43.729 1.00 82.56 425 ASN A CA 1
ATOM 3452 C C . ASN A 1 425 ? 46.724 6.037 -42.272 1.00 82.56 425 ASN A C 1
ATOM 3454 O O . ASN A 1 425 ? 45.579 6.367 -41.960 1.00 82.56 425 ASN A O 1
ATOM 3458 N N . LYS A 1 426 ? 47.673 5.858 -41.351 1.00 80.31 426 LYS A N 1
ATOM 3459 C CA . LYS A 1 426 ? 47.467 6.074 -39.914 1.00 80.31 426 LYS A CA 1
ATOM 3460 C C . LYS A 1 426 ? 48.569 6.955 -39.369 1.00 80.31 426 LYS A C 1
ATOM 3462 O O . LYS A 1 426 ? 49.729 6.542 -39.366 1.00 80.31 426 LYS A O 1
ATOM 3467 N N . ASP A 1 427 ? 48.179 8.104 -38.839 1.00 81.62 427 ASP A N 1
ATOM 3468 C CA . ASP A 1 427 ? 49.090 8.990 -38.132 1.00 81.62 427 ASP A CA 1
ATOM 3469 C C . ASP A 1 427 ? 49.359 8.498 -36.712 1.00 81.62 427 ASP A C 1
ATOM 3471 O O . ASP A 1 427 ? 48.514 7.888 -36.048 1.00 81.62 427 ASP A O 1
ATOM 3475 N N . GLN A 1 428 ? 50.568 8.779 -36.235 1.00 77.38 428 GLN A N 1
ATOM 3476 C CA . GLN A 1 428 ? 50.929 8.527 -34.851 1.00 77.38 428 GLN A CA 1
ATOM 3477 C C . GLN A 1 428 ? 50.244 9.572 -33.963 1.00 77.38 428 GLN A C 1
ATOM 3479 O O . GLN A 1 428 ? 50.509 10.767 -34.088 1.00 77.38 428 GLN A O 1
ATOM 3484 N N . LEU A 1 429 ? 49.387 9.124 -33.044 1.00 75.62 429 LEU A N 1
ATOM 3485 C CA . LEU A 1 429 ? 48.814 10.006 -32.029 1.00 75.62 429 LEU A CA 1
ATOM 3486 C C . LEU A 1 429 ? 49.875 10.388 -30.977 1.00 75.62 429 LEU A C 1
ATOM 3488 O O . LEU A 1 429 ? 50.785 9.589 -30.720 1.00 75.62 429 LEU A O 1
ATOM 3492 N N . PRO A 1 430 ? 49.758 11.573 -30.345 1.00 67.62 430 PRO A N 1
ATOM 3493 C CA . PRO A 1 430 ? 50.588 11.943 -29.205 1.00 67.62 430 PRO A CA 1
ATOM 3494 C C . PRO A 1 430 ? 50.473 10.891 -28.099 1.00 67.62 430 PRO A C 1
ATOM 3496 O O . PRO A 1 430 ? 49.370 10.479 -27.743 1.00 67.62 430 PRO A O 1
ATOM 3499 N N . TYR A 1 431 ? 51.614 10.448 -27.577 1.00 61.16 431 TYR A N 1
ATOM 3500 C CA . TYR A 1 431 ? 51.668 9.570 -26.414 1.00 61.16 431 TYR A CA 1
ATOM 3501 C C . TYR A 1 431 ? 51.890 10.428 -25.168 1.00 61.16 431 TYR A C 1
ATOM 3503 O O . TYR A 1 431 ? 52.918 11.097 -25.063 1.00 61.16 431 TYR A O 1
ATOM 3511 N N . GLU A 1 432 ? 50.924 10.429 -24.253 1.00 53.06 432 GLU A N 1
ATOM 3512 C CA . GLU A 1 432 ? 51.102 10.964 -22.903 1.00 53.06 432 GLU A CA 1
ATOM 3513 C C . GLU A 1 432 ? 51.645 9.827 -22.025 1.00 53.06 432 GLU A C 1
ATOM 3515 O O . GLU A 1 432 ? 50.965 8.823 -21.815 1.00 53.06 432 GLU A O 1
ATOM 3520 N N . GLU A 1 433 ? 52.895 9.952 -21.564 1.00 47.97 433 GLU A N 1
ATOM 3521 C CA . GLU A 1 433 ? 53.500 9.054 -20.567 1.00 47.97 433 GLU A CA 1
ATOM 3522 C C . GLU A 1 433 ? 52.839 9.284 -19.199 1.00 47.97 433 GLU A C 1
ATOM 3524 O O . GLU A 1 433 ? 53.416 9.912 -18.318 1.00 47.97 433 GLU A O 1
ATOM 3529 N N . ASP A 1 434 ? 51.618 8.787 -19.019 1.00 50.62 434 ASP A N 1
ATOM 3530 C CA . ASP A 1 434 ? 50.927 8.776 -17.726 1.00 50.62 434 ASP A CA 1
ATOM 3531 C C . ASP A 1 434 ? 50.680 7.336 -17.261 1.00 50.62 434 ASP A C 1
ATOM 3533 O O . ASP A 1 434 ? 49.559 6.882 -17.026 1.00 50.62 434 ASP A O 1
ATOM 3537 N N . ASP A 1 435 ? 51.767 6.586 -17.091 1.00 44.81 435 ASP A N 1
ATOM 3538 C CA . ASP A 1 435 ? 51.742 5.332 -16.356 1.00 44.81 435 ASP A CA 1
ATOM 3539 C C . ASP A 1 435 ? 53.069 4.988 -15.666 1.00 44.81 435 ASP A C 1
ATOM 3541 O O . ASP A 1 435 ? 54.035 4.519 -16.257 1.00 44.81 435 ASP A O 1
ATOM 3545 N N . ASP A 1 436 ? 53.067 5.072 -14.331 1.00 51.00 436 ASP A N 1
ATOM 3546 C CA . ASP A 1 436 ? 54.074 4.457 -13.449 1.00 51.00 436 ASP A CA 1
ATOM 3547 C C . ASP A 1 436 ? 53.935 2.916 -13.382 1.00 51.00 436 ASP A C 1
ATOM 3549 O O . ASP A 1 436 ? 54.107 2.279 -12.337 1.00 51.00 436 ASP A O 1
ATOM 3553 N N . TYR A 1 437 ? 53.540 2.286 -14.489 1.00 44.69 437 TYR A N 1
ATOM 3554 C CA . TYR A 1 437 ? 53.355 0.845 -14.562 1.00 44.69 437 TYR A CA 1
ATOM 3555 C C . TYR A 1 437 ? 54.650 0.181 -15.025 1.00 44.69 437 TYR A C 1
ATOM 3557 O O . TYR A 1 437 ? 55.047 0.257 -16.182 1.00 44.69 437 TYR A O 1
ATOM 3565 N N . GLY A 1 438 ? 55.297 -0.530 -14.099 1.00 52.00 438 GLY A N 1
ATOM 3566 C CA . GLY A 1 438 ? 56.435 -1.400 -14.405 1.00 52.00 438 GLY A CA 1
ATOM 3567 C C . GLY A 1 438 ? 57.792 -0.933 -13.886 1.00 52.00 438 GLY A C 1
ATOM 3568 O O . GLY A 1 438 ? 58.782 -1.612 -14.154 1.00 52.00 438 GLY A O 1
ATOM 3569 N N . ARG A 1 439 ? 57.874 0.143 -13.084 1.00 49.56 439 ARG A N 1
ATOM 3570 C CA . ARG A 1 439 ? 59.051 0.316 -12.213 1.00 49.56 439 ARG A CA 1
ATOM 3571 C C . ARG A 1 439 ? 59.173 -0.903 -11.299 1.00 49.56 439 ARG A C 1
ATOM 3573 O O . ARG A 1 439 ? 58.159 -1.470 -10.908 1.00 49.56 439 ARG A O 1
ATOM 3580 N N . ASP A 1 440 ? 60.396 -1.310 -10.962 1.00 52.22 440 ASP A N 1
ATOM 3581 C CA . ASP A 1 440 ? 60.674 -2.382 -9.998 1.00 52.22 440 ASP A CA 1
ATOM 3582 C C . ASP A 1 440 ? 59.994 -2.073 -8.647 1.00 52.22 440 ASP A C 1
ATOM 3584 O O . ASP A 1 440 ? 60.567 -1.449 -7.747 1.00 52.22 440 ASP A O 1
ATOM 3588 N N . ILE A 1 441 ? 58.731 -2.483 -8.489 1.00 51.88 441 ILE A N 1
ATOM 3589 C CA . ILE A 1 441 ? 57.997 -2.359 -7.233 1.00 51.88 441 ILE A CA 1
ATOM 3590 C C . ILE A 1 441 ? 58.580 -3.423 -6.310 1.00 51.88 441 ILE A C 1
ATOM 3592 O O . ILE A 1 441 ? 58.110 -4.563 -6.269 1.00 51.88 441 ILE A O 1
ATOM 3596 N N . SER A 1 442 ? 59.625 -3.056 -5.563 1.00 59.38 442 SER A N 1
ATOM 3597 C CA . SER A 1 442 ? 60.128 -3.891 -4.473 1.00 59.38 442 SER A CA 1
ATOM 3598 C C . SER A 1 442 ? 58.944 -4.322 -3.600 1.00 59.38 442 SER A C 1
ATOM 3600 O O . SER A 1 442 ? 58.166 -3.502 -3.101 1.00 59.38 442 SER A O 1
ATOM 3602 N N . ILE A 1 443 ? 58.743 -5.634 -3.477 1.00 59.44 443 ILE A N 1
ATOM 3603 C CA . ILE A 1 443 ? 57.602 -6.174 -2.742 1.00 59.44 443 ILE A CA 1
ATOM 3604 C C . ILE A 1 443 ? 57.832 -5.885 -1.257 1.00 59.44 443 ILE A C 1
ATOM 3606 O O . ILE A 1 443 ? 58.579 -6.591 -0.581 1.00 59.44 443 ILE A O 1
ATOM 3610 N N . LYS A 1 444 ? 57.181 -4.848 -0.724 1.00 62.34 444 LYS A N 1
ATOM 3611 C CA . LYS A 1 444 ? 57.183 -4.585 0.719 1.00 62.34 444 LYS A CA 1
ATOM 3612 C C . LYS A 1 444 ? 56.357 -5.672 1.421 1.00 62.34 444 LYS A C 1
ATOM 3614 O O . LYS A 1 444 ? 55.198 -5.888 1.078 1.00 62.34 444 LYS A O 1
ATOM 3619 N N . ASN A 1 445 ? 56.949 -6.330 2.423 1.00 63.22 445 ASN A N 1
ATOM 3620 C CA . ASN A 1 445 ? 56.335 -7.393 3.237 1.00 63.22 445 ASN A CA 1
ATOM 3621 C C . ASN A 1 445 ? 55.918 -8.663 2.458 1.00 63.22 445 ASN A C 1
ATOM 3623 O O . ASN A 1 445 ? 54.745 -9.039 2.395 1.00 63.22 445 ASN A O 1
ATOM 3627 N N . VAL A 1 446 ? 56.919 -9.361 1.909 1.00 73.81 446 VAL A N 1
ATOM 3628 C CA . VAL A 1 446 ? 56.784 -10.627 1.159 1.00 73.81 446 VAL A CA 1
ATOM 3629 C C . VAL A 1 446 ? 55.948 -11.671 1.907 1.00 73.81 446 VAL A C 1
ATOM 3631 O O . VAL A 1 446 ? 55.039 -12.250 1.323 1.00 73.81 446 VAL A O 1
ATOM 3634 N N . THR A 1 447 ? 56.184 -11.858 3.206 1.00 74.50 447 THR A N 1
ATOM 3635 C CA . THR A 1 447 ? 55.544 -12.910 4.015 1.00 74.50 447 THR A CA 1
ATOM 3636 C C . THR A 1 447 ? 54.032 -12.731 4.120 1.00 74.50 447 THR A C 1
ATOM 3638 O O . THR A 1 447 ? 53.269 -13.676 3.942 1.00 74.50 447 THR A O 1
ATOM 3641 N N . LYS A 1 448 ? 53.575 -11.493 4.347 1.00 72.38 448 LYS A N 1
ATOM 3642 C CA . LYS A 1 448 ? 52.144 -11.175 4.451 1.00 72.38 448 LYS A CA 1
ATOM 3643 C C . LYS A 1 448 ? 51.446 -11.299 3.096 1.00 72.38 448 LYS A C 1
ATOM 3645 O O . LYS A 1 448 ? 50.296 -11.725 3.025 1.00 72.38 448 LYS A O 1
ATOM 3650 N N . ARG A 1 449 ? 52.149 -10.945 2.014 1.00 70.50 449 ARG A N 1
ATOM 3651 C CA . ARG A 1 449 ? 51.647 -11.106 0.646 1.00 70.50 449 ARG A CA 1
ATOM 3652 C C . ARG A 1 449 ? 51.538 -12.581 0.259 1.00 70.50 449 ARG A C 1
ATOM 3654 O O . ARG A 1 449 ? 50.524 -12.957 -0.313 1.00 70.50 449 ARG A O 1
ATOM 3661 N N . GLN A 1 450 ? 52.527 -13.398 0.621 1.00 77.38 450 GLN A N 1
ATOM 3662 C CA . GLN A 1 450 ? 52.509 -14.846 0.406 1.00 77.38 450 GLN A CA 1
ATOM 3663 C C . GLN A 1 450 ? 51.362 -15.515 1.160 1.00 77.38 450 GLN A C 1
ATOM 3665 O O . GLN A 1 450 ? 50.623 -16.276 0.554 1.00 77.38 450 GLN A O 1
ATOM 3670 N N . GLN A 1 451 ? 51.157 -15.183 2.439 1.00 77.94 451 GLN A N 1
ATOM 3671 C CA . GLN A 1 451 ? 50.042 -15.726 3.224 1.00 77.94 451 GLN A CA 1
ATOM 3672 C C . GLN A 1 451 ? 48.684 -15.370 2.618 1.00 77.94 451 GLN A C 1
ATOM 3674 O O . GLN A 1 451 ? 47.827 -16.237 2.492 1.00 77.94 451 GLN A O 1
ATOM 3679 N N . LYS A 1 452 ? 48.503 -14.115 2.190 1.00 76.50 452 LYS A N 1
ATOM 3680 C CA . LYS A 1 452 ? 47.265 -13.688 1.534 1.00 76.50 452 LYS A CA 1
ATOM 3681 C C . LYS A 1 452 ? 47.048 -14.396 0.196 1.00 76.50 452 LYS A C 1
ATOM 3683 O O . LYS A 1 452 ? 45.959 -14.880 -0.051 1.00 76.50 452 LYS A O 1
ATOM 3688 N N . GLN A 1 453 ? 48.084 -14.511 -0.634 1.00 77.44 453 GLN A N 1
ATOM 3689 C CA . GLN A 1 453 ? 47.986 -15.248 -1.896 1.00 77.44 453 GLN A CA 1
ATOM 3690 C C . GLN A 1 453 ? 47.700 -16.730 -1.677 1.00 77.44 453 GLN A C 1
ATOM 3692 O O . GLN A 1 453 ? 46.920 -17.311 -2.418 1.00 77.44 453 GLN A O 1
ATOM 3697 N N . GLN A 1 454 ? 48.313 -17.337 -0.663 1.00 79.06 454 GLN A N 1
ATOM 3698 C CA . GLN A 1 454 ? 48.065 -18.729 -0.325 1.00 79.06 454 GLN A CA 1
ATOM 3699 C C . GLN A 1 454 ? 46.619 -18.937 0.126 1.00 79.06 454 GLN A C 1
ATOM 3701 O O . GLN A 1 454 ? 45.965 -19.845 -0.372 1.00 79.06 454 GLN A O 1
ATOM 3706 N N . GLN A 1 455 ? 46.097 -18.042 0.965 1.00 78.00 455 GLN A N 1
ATOM 3707 C CA . GLN A 1 455 ? 44.690 -18.045 1.342 1.00 78.00 455 GLN A CA 1
ATOM 3708 C C . GLN A 1 455 ? 43.773 -17.855 0.120 1.00 78.00 455 GLN A C 1
ATOM 3710 O O . GLN A 1 455 ? 42.843 -18.632 -0.060 1.00 78.00 455 GLN A O 1
ATOM 3715 N N . ASP A 1 456 ? 44.070 -16.896 -0.763 1.00 72.50 456 ASP A N 1
ATOM 3716 C CA . ASP A 1 456 ? 43.296 -16.652 -1.989 1.00 72.50 456 ASP A CA 1
ATOM 3717 C C . ASP A 1 456 ? 43.313 -17.885 -2.929 1.00 72.50 456 ASP A C 1
ATOM 3719 O O . ASP A 1 456 ? 42.313 -18.199 -3.579 1.00 72.50 456 ASP A O 1
ATOM 3723 N N . PHE A 1 457 ? 44.434 -18.618 -3.002 1.00 78.50 457 PHE A N 1
ATOM 3724 C CA . PHE A 1 457 ? 44.548 -19.862 -3.774 1.00 78.50 457 PHE A CA 1
ATOM 3725 C C . PHE A 1 457 ? 43.782 -21.023 -3.133 1.00 78.50 457 PHE A C 1
ATOM 3727 O O . PHE A 1 457 ? 43.113 -21.768 -3.847 1.00 78.50 457 PHE A O 1
ATOM 3734 N N . GLU A 1 458 ? 43.859 -21.172 -1.810 1.00 80.44 458 GLU A N 1
ATOM 3735 C CA . GLU A 1 458 ? 43.132 -22.195 -1.049 1.00 80.44 458 GLU A CA 1
ATOM 3736 C C . GLU A 1 458 ? 41.614 -21.964 -1.117 1.00 80.44 458 GLU A C 1
ATOM 3738 O O . GLU A 1 458 ? 40.861 -22.897 -1.401 1.00 80.44 458 GLU A O 1
ATOM 3743 N N . GLU A 1 459 ? 41.158 -20.715 -0.981 1.00 73.12 459 GLU A N 1
ATOM 3744 C CA . GLU A 1 459 ? 39.761 -20.325 -1.200 1.00 73.12 459 GLU A CA 1
ATOM 3745 C C . GLU A 1 459 ? 39.332 -20.612 -2.651 1.00 73.12 459 GLU A C 1
ATOM 3747 O O . GLU A 1 459 ? 38.276 -21.209 -2.886 1.00 73.12 459 GLU A O 1
ATOM 3752 N N . GLY A 1 460 ? 40.189 -20.305 -3.631 1.00 62.91 460 GLY A N 1
ATOM 3753 C CA . GLY A 1 460 ? 39.958 -20.585 -5.051 1.00 62.91 460 GLY A CA 1
ATOM 3754 C C . GLY A 1 460 ? 39.868 -22.073 -5.426 1.00 62.91 460 GLY A C 1
ATOM 3755 O O . GLY A 1 460 ? 39.270 -22.394 -6.452 1.00 62.91 460 GLY A O 1
ATOM 3756 N N . LEU A 1 461 ? 40.408 -22.988 -4.611 1.00 69.69 461 LEU A N 1
ATOM 3757 C CA . LEU A 1 461 ? 40.254 -24.441 -4.795 1.00 69.69 461 LEU A CA 1
ATOM 3758 C C . LEU A 1 461 ? 38.876 -24.951 -4.340 1.00 69.69 461 LEU A C 1
ATOM 3760 O O . LEU A 1 461 ? 38.429 -25.999 -4.808 1.00 69.69 461 LEU A O 1
ATOM 3764 N N . THR A 1 462 ? 38.207 -24.229 -3.435 1.00 66.25 462 THR A N 1
ATOM 3765 C CA . THR A 1 462 ? 36.904 -24.625 -2.865 1.00 66.25 462 THR A CA 1
ATOM 3766 C C . THR A 1 462 ? 35.708 -24.052 -3.624 1.00 66.25 462 THR A C 1
ATOM 3768 O O . THR A 1 462 ? 34.616 -24.621 -3.592 1.00 66.25 462 THR A O 1
ATOM 3771 N N . VAL A 1 463 ? 35.909 -22.953 -4.353 1.00 57.12 463 VAL A N 1
ATOM 3772 C CA . VAL A 1 463 ? 34.886 -22.333 -5.196 1.00 57.12 463 VAL A CA 1
ATOM 3773 C C . VAL A 1 463 ? 35.026 -22.878 -6.614 1.00 57.12 463 VAL A C 1
ATOM 3775 O O . VAL A 1 463 ? 36.014 -22.610 -7.295 1.00 57.12 463 VAL A O 1
ATOM 3778 N N . ALA A 1 464 ? 34.025 -23.620 -7.100 1.00 52.31 464 ALA A N 1
ATOM 3779 C CA . ALA A 1 464 ? 33.959 -23.969 -8.517 1.00 52.31 464 ALA A CA 1
ATOM 3780 C C . ALA A 1 464 ? 33.989 -22.663 -9.334 1.00 52.31 464 ALA A C 1
ATOM 3782 O O . ALA A 1 464 ? 33.113 -21.813 -9.139 1.00 52.31 464 ALA A O 1
ATOM 3783 N N . PRO A 1 465 ? 34.977 -22.447 -10.222 1.00 47.00 465 PRO A N 1
ATOM 3784 C CA . PRO A 1 465 ? 35.098 -21.179 -10.910 1.00 47.00 465 PRO A CA 1
ATOM 3785 C C . PRO A 1 465 ? 33.884 -21.012 -11.819 1.00 47.00 465 PRO A C 1
ATOM 3787 O O . PRO A 1 465 ? 33.775 -21.678 -12.850 1.00 47.00 465 PRO A O 1
ATOM 3790 N N . SER A 1 466 ? 32.990 -20.075 -11.490 1.00 49.00 466 SER A N 1
ATOM 3791 C CA . SER A 1 466 ? 32.098 -19.514 -12.497 1.00 49.00 466 SER A CA 1
ATOM 3792 C C . SER A 1 466 ? 32.976 -18.670 -13.416 1.00 49.00 466 SER A C 1
ATOM 3794 O O . SER A 1 466 ? 33.116 -17.455 -13.255 1.00 49.00 466 SER A O 1
ATOM 3796 N N . ARG A 1 467 ? 33.646 -19.319 -14.370 1.00 45.47 467 ARG A N 1
ATOM 3797 C CA . ARG A 1 467 ? 34.198 -18.600 -15.508 1.00 45.47 467 ARG A CA 1
ATOM 3798 C C . ARG A 1 467 ? 32.994 -17.987 -16.200 1.00 45.47 467 ARG A C 1
ATOM 3800 O O . ARG A 1 467 ? 32.278 -18.680 -16.918 1.00 45.47 467 ARG A O 1
ATOM 3807 N N . LYS A 1 468 ? 32.756 -16.689 -15.975 1.00 38.84 468 LYS A N 1
ATOM 3808 C CA . LYS A 1 468 ? 32.026 -15.904 -16.964 1.00 38.84 468 LYS A CA 1
ATOM 3809 C C . LYS A 1 468 ? 32.719 -16.218 -18.276 1.00 38.84 468 LYS A C 1
ATOM 3811 O O . LYS A 1 468 ? 33.936 -16.056 -18.377 1.00 38.84 468 LYS A O 1
ATOM 3816 N N . GLN A 1 469 ? 31.963 -16.758 -19.221 1.00 36.69 469 GLN A N 1
ATOM 3817 C CA . GLN A 1 469 ? 32.410 -16.897 -20.589 1.00 36.69 469 GLN A CA 1
ATOM 3818 C C . GLN A 1 469 ? 32.693 -15.465 -21.049 1.00 36.69 469 GLN A C 1
ATOM 3820 O O . GLN A 1 469 ? 31.794 -14.730 -21.445 1.00 36.69 469 GLN A O 1
ATOM 3825 N N . VAL A 1 470 ? 33.931 -15.007 -20.865 1.00 37.81 470 VAL A N 1
ATOM 3826 C CA . VAL A 1 470 ? 34.413 -13.828 -21.565 1.00 37.81 470 VAL A CA 1
ATOM 3827 C C . VAL A 1 470 ? 34.302 -14.240 -23.013 1.00 37.81 470 VAL A C 1
ATOM 3829 O O . VAL A 1 470 ? 34.865 -15.270 -23.392 1.00 37.81 470 VAL A O 1
ATOM 3832 N N . TRP A 1 471 ? 33.465 -13.516 -23.753 1.00 28.94 471 TRP A N 1
ATOM 3833 C CA . TRP A 1 471 ? 33.195 -13.751 -25.159 1.00 28.94 471 TRP A CA 1
ATOM 3834 C C . TRP A 1 471 ? 34.479 -14.205 -25.843 1.00 28.94 471 TRP A C 1
ATOM 3836 O O . TRP A 1 471 ? 35.453 -13.454 -25.919 1.00 28.94 471 TRP A O 1
ATOM 3846 N N . HIS A 1 472 ? 34.498 -15.461 -26.294 1.00 27.61 472 HIS A N 1
ATOM 3847 C CA . HIS A 1 472 ? 35.501 -15.883 -27.248 1.00 27.61 472 HIS A CA 1
ATOM 3848 C C . HIS A 1 472 ? 35.271 -14.990 -28.461 1.00 27.61 472 HIS A C 1
ATOM 3850 O O . HIS A 1 472 ? 34.330 -15.209 -29.226 1.00 27.61 472 HIS A O 1
ATOM 3856 N N . TYR A 1 473 ? 36.108 -13.964 -28.621 1.00 30.56 473 TYR A N 1
ATOM 3857 C CA . TYR A 1 473 ? 36.275 -13.323 -29.910 1.00 30.56 473 TYR A CA 1
ATOM 3858 C C . TYR A 1 473 ? 36.807 -14.412 -30.829 1.00 30.56 473 TYR A C 1
ATOM 3860 O O . TYR A 1 473 ? 38.002 -14.696 -30.901 1.00 30.56 473 TYR A O 1
ATOM 3868 N N . THR A 1 474 ? 35.876 -15.084 -31.495 1.00 27.69 474 THR A N 1
ATOM 3869 C CA . THR A 1 474 ? 36.188 -15.804 -32.710 1.00 27.69 474 THR A CA 1
ATOM 3870 C C . THR A 1 474 ? 36.548 -14.692 -33.673 1.00 27.69 474 THR A C 1
ATOM 3872 O O . THR A 1 474 ? 35.664 -14.023 -34.204 1.00 27.69 474 THR A O 1
ATOM 3875 N N . TYR A 1 475 ? 37.843 -14.413 -33.821 1.00 34.88 475 TYR A N 1
ATOM 3876 C CA . TYR A 1 475 ? 38.302 -13.630 -34.952 1.00 34.88 475 TYR A CA 1
ATOM 3877 C C . TYR A 1 475 ? 37.851 -14.413 -36.179 1.00 34.88 475 TYR A C 1
ATOM 3879 O O . TYR A 1 475 ? 38.446 -15.432 -36.537 1.00 34.88 475 TYR A O 1
ATOM 3887 N N . LEU A 1 476 ? 36.744 -13.980 -36.781 1.00 33.09 476 LEU A N 1
ATOM 3888 C CA . LEU A 1 476 ? 36.455 -14.308 -38.159 1.00 33.09 476 LEU A CA 1
ATOM 3889 C C . LEU A 1 476 ? 37.701 -13.872 -38.912 1.00 33.09 476 LEU A C 1
ATOM 3891 O O . LEU A 1 476 ? 38.034 -12.693 -38.973 1.00 33.09 476 LEU A O 1
ATOM 3895 N N . SER A 1 477 ? 38.447 -14.863 -39.386 1.00 43.56 477 SER A N 1
ATOM 3896 C CA . SER A 1 477 ? 39.441 -14.655 -40.417 1.00 43.56 477 SER A CA 1
ATOM 3897 C C . SER A 1 477 ? 38.728 -13.926 -41.543 1.00 43.56 477 SER A C 1
ATOM 3899 O O . SER A 1 477 ? 37.964 -14.553 -42.268 1.00 43.56 477 SER A O 1
ATOM 3901 N N . THR A 1 478 ? 38.956 -12.621 -41.662 1.00 50.81 478 THR A N 1
ATOM 3902 C CA . THR A 1 478 ? 38.445 -11.783 -42.755 1.00 50.81 478 THR A CA 1
ATOM 3903 C C . THR A 1 478 ? 38.889 -12.293 -44.123 1.00 50.81 478 THR A C 1
ATOM 3905 O O . THR A 1 478 ? 38.302 -11.923 -45.127 1.00 50.81 478 THR A O 1
ATOM 3908 N N . ASN A 1 479 ? 39.900 -13.163 -44.149 1.00 57.09 479 ASN A N 1
ATOM 3909 C CA . ASN A 1 479 ? 40.515 -13.691 -45.354 1.00 57.09 479 ASN A CA 1
ATOM 3910 C C . ASN A 1 479 ? 39.933 -15.069 -45.682 1.00 57.09 479 ASN A C 1
ATOM 3912 O O . ASN A 1 479 ? 39.827 -15.932 -44.791 1.00 57.09 479 ASN A O 1
ATOM 3916 N N . GLY A 1 480 ? 39.614 -15.286 -46.957 1.00 66.50 480 GLY A N 1
ATOM 3917 C CA . GLY A 1 480 ? 39.139 -16.557 -47.488 1.00 66.50 480 GLY A CA 1
ATOM 3918 C C . GLY A 1 480 ? 40.141 -17.704 -47.303 1.00 66.50 480 GLY A C 1
ATOM 3919 O O . GLY A 1 480 ? 41.338 -17.519 -47.061 1.00 66.50 480 GLY A O 1
ATOM 3920 N N . LYS A 1 481 ? 39.655 -18.949 -47.416 1.00 77.00 481 LYS A N 1
ATOM 3921 C CA . LYS A 1 481 ? 40.524 -20.142 -47.357 1.00 77.00 481 LYS A CA 1
ATOM 3922 C C . LYS A 1 481 ? 41.525 -20.175 -48.521 1.00 77.00 481 LYS A C 1
ATOM 3924 O O . LYS A 1 481 ? 42.660 -20.596 -48.313 1.00 77.00 481 LYS A O 1
ATOM 3929 N N . LEU A 1 482 ? 41.108 -19.709 -49.700 1.00 80.75 482 LEU A N 1
ATOM 3930 C CA . LEU A 1 482 ? 41.918 -19.691 -50.920 1.00 80.75 482 LEU A CA 1
ATOM 3931 C C . LEU A 1 482 ? 43.026 -18.632 -50.854 1.00 80.75 482 LEU A C 1
ATOM 3933 O O . LEU A 1 482 ? 44.168 -18.952 -51.165 1.00 80.75 482 LEU A O 1
ATOM 3937 N N . GLU A 1 483 ? 42.744 -17.439 -50.317 1.00 81.75 483 GLU A N 1
ATOM 3938 C CA . GLU A 1 483 ? 43.755 -16.404 -50.031 1.00 81.75 483 GLU A CA 1
ATOM 3939 C C . GLU A 1 483 ? 44.902 -16.936 -49.164 1.00 81.75 483 GLU A C 1
ATOM 3941 O O . GLU A 1 483 ? 46.084 -16.815 -49.494 1.00 81.75 483 GLU A O 1
ATOM 3946 N N . LYS A 1 484 ? 44.551 -17.569 -48.037 1.00 82.69 484 LYS A N 1
ATOM 3947 C CA . LYS A 1 484 ? 45.542 -18.131 -47.112 1.00 82.69 484 LYS A CA 1
ATOM 3948 C C . LYS A 1 484 ? 46.340 -19.257 -47.746 1.00 82.69 484 LYS A C 1
ATOM 3950 O O . LYS A 1 484 ? 47.527 -19.387 -47.451 1.00 82.69 484 LYS A O 1
ATOM 3955 N N . GLN A 1 485 ? 45.701 -20.063 -48.589 1.00 86.19 485 GLN A N 1
ATOM 3956 C CA . GLN A 1 485 ? 46.377 -21.118 -49.327 1.00 86.19 485 GLN A CA 1
ATOM 3957 C C . GLN A 1 485 ? 47.370 -20.529 -50.337 1.00 86.19 485 GLN A C 1
ATOM 3959 O O . GLN A 1 485 ? 48.541 -20.897 -50.292 1.00 86.19 485 GLN A O 1
ATOM 3964 N N . PHE A 1 486 ? 46.947 -19.565 -51.161 1.00 88.56 486 PHE A N 1
ATOM 3965 C CA . PHE A 1 486 ? 47.805 -18.890 -52.137 1.00 88.56 486 PHE A CA 1
ATOM 3966 C C . PHE A 1 486 ? 49.053 -18.300 -51.469 1.00 88.56 486 PHE A C 1
ATOM 3968 O O . PHE A 1 486 ? 50.181 -18.595 -51.862 1.00 88.56 486 PHE A O 1
ATOM 3975 N N . ILE A 1 487 ? 48.872 -17.533 -50.394 1.00 89.25 487 ILE A N 1
ATOM 3976 C CA . ILE A 1 487 ? 49.982 -16.903 -49.672 1.00 89.25 487 ILE A CA 1
ATOM 3977 C C . ILE A 1 487 ? 50.876 -17.937 -48.968 1.00 89.25 487 ILE A C 1
ATOM 3979 O O . ILE A 1 487 ? 52.103 -17.802 -48.964 1.00 89.25 487 ILE A O 1
ATOM 3983 N N . SER A 1 488 ? 50.297 -19.012 -48.427 1.00 88.44 488 SER A N 1
ATOM 3984 C CA . SER A 1 488 ? 51.070 -20.123 -47.859 1.00 88.44 488 SER A CA 1
ATOM 3985 C C . SER A 1 488 ? 51.923 -20.841 -48.912 1.00 88.44 488 SER A C 1
ATOM 3987 O O . SER A 1 488 ? 53.032 -21.268 -48.595 1.00 88.44 488 SER A O 1
ATOM 3989 N N . GLU A 1 489 ? 51.436 -20.978 -50.147 1.00 89.69 489 GLU A N 1
ATOM 3990 C CA . GLU A 1 489 ? 52.182 -21.561 -51.270 1.00 89.69 489 GLU A CA 1
ATOM 3991 C C . GLU A 1 489 ? 53.303 -20.638 -51.764 1.00 89.69 489 GLU A C 1
ATOM 3993 O O . GLU A 1 489 ? 54.364 -21.122 -52.141 1.00 89.69 489 GLU A O 1
ATOM 3998 N N . GLN A 1 490 ? 53.095 -19.317 -51.747 1.00 90.38 490 GLN A N 1
ATOM 3999 C CA . GLN A 1 490 ? 54.104 -18.355 -52.207 1.00 90.38 490 GLN A CA 1
ATOM 4000 C C . GLN A 1 490 ? 55.258 -18.165 -51.214 1.00 90.38 490 GLN A C 1
ATOM 4002 O O . GLN A 1 490 ? 56.401 -17.986 -51.635 1.00 90.38 490 GLN A O 1
ATOM 4007 N N . TYR A 1 491 ? 54.979 -18.189 -49.906 1.00 91.44 491 TYR A N 1
ATOM 4008 C CA . TYR A 1 491 ? 55.960 -17.787 -48.887 1.00 91.44 491 TYR A CA 1
ATOM 4009 C C . TYR A 1 491 ? 56.281 -18.862 -47.852 1.00 91.44 491 TYR A C 1
ATOM 4011 O O . TYR A 1 491 ? 57.234 -18.695 -47.091 1.00 91.44 491 TYR A O 1
ATOM 4019 N N . HIS A 1 492 ? 55.502 -19.944 -47.772 1.00 89.19 492 HIS A N 1
ATOM 4020 C CA . HIS A 1 492 ? 55.674 -21.011 -46.776 1.00 89.19 492 HIS A CA 1
ATOM 4021 C C . HIS A 1 492 ? 55.798 -20.490 -45.327 1.00 89.19 492 HIS A C 1
ATOM 4023 O O . HIS A 1 492 ? 56.537 -21.037 -44.507 1.00 89.19 492 HIS A O 1
ATOM 4029 N N . GLY A 1 493 ? 55.087 -19.399 -45.012 1.00 86.19 493 GLY A N 1
ATOM 4030 C CA . GLY A 1 493 ? 55.107 -18.727 -43.709 1.00 86.19 493 GLY A CA 1
ATOM 4031 C C . GLY A 1 493 ? 56.302 -17.793 -43.461 1.00 86.19 493 GLY A C 1
ATOM 4032 O O . GLY A 1 493 ? 56.428 -17.256 -42.361 1.00 86.19 493 GLY A O 1
ATOM 4033 N N . LYS A 1 494 ? 57.188 -17.586 -44.445 1.00 92.62 494 LYS A N 1
ATOM 4034 C CA . LYS A 1 494 ? 58.269 -16.593 -44.373 1.00 92.62 494 LYS A CA 1
ATOM 4035 C C . LYS A 1 494 ? 57.683 -15.179 -44.390 1.00 92.62 494 LYS A C 1
ATOM 4037 O O . LYS A 1 494 ? 56.834 -14.868 -45.218 1.00 92.62 494 LYS A O 1
ATOM 4042 N N . CYS A 1 495 ? 58.145 -14.316 -43.488 1.00 94.38 495 CYS A N 1
ATOM 4043 C CA . CYS A 1 495 ? 57.631 -12.951 -43.384 1.00 94.38 495 CYS A CA 1
ATOM 4044 C C . CYS A 1 495 ? 58.071 -12.085 -44.576 1.00 94.38 495 CYS A C 1
ATOM 4046 O O . CYS A 1 495 ? 59.267 -11.993 -44.857 1.00 94.38 495 CYS A O 1
ATOM 4048 N N . GLN A 1 496 ? 57.127 -11.395 -45.221 1.00 94.06 496 GLN A N 1
ATOM 4049 C CA . GLN A 1 496 ? 57.397 -10.507 -46.361 1.00 94.06 496 GLN A CA 1
ATOM 4050 C C . GLN A 1 496 ? 58.112 -9.202 -45.991 1.00 94.06 496 GLN A C 1
ATOM 4052 O O . GLN A 1 496 ? 58.751 -8.613 -46.855 1.00 94.06 496 GLN A O 1
ATOM 4057 N N . ILE A 1 497 ? 58.031 -8.765 -44.730 1.00 92.88 497 ILE A N 1
ATOM 4058 C CA . ILE A 1 497 ? 58.686 -7.535 -44.256 1.00 92.88 497 ILE A CA 1
ATOM 4059 C C . ILE A 1 497 ? 60.094 -7.837 -43.735 1.00 92.88 497 ILE A C 1
ATOM 4061 O O . ILE A 1 497 ? 61.086 -7.326 -44.243 1.00 92.88 497 ILE A O 1
ATOM 4065 N N . CYS A 1 498 ? 60.210 -8.709 -42.729 1.00 91.31 498 CYS A N 1
ATOM 4066 C CA . CYS A 1 498 ? 61.493 -8.952 -42.061 1.00 91.31 498 CYS A CA 1
ATOM 4067 C C . CYS A 1 498 ? 62.270 -10.164 -42.596 1.00 91.31 498 CYS A C 1
ATOM 4069 O O . CYS A 1 498 ? 63.376 -10.429 -42.131 1.00 91.31 498 CYS A O 1
ATOM 4071 N N . GLY A 1 499 ? 61.695 -10.952 -43.511 1.00 88.38 499 GLY A N 1
ATOM 4072 C CA . GLY A 1 499 ? 62.356 -12.118 -44.108 1.00 88.38 499 GLY A CA 1
ATOM 4073 C C . GLY A 1 499 ? 62.576 -13.308 -43.171 1.00 88.38 499 GLY A C 1
ATOM 4074 O O . GLY A 1 499 ? 63.138 -14.315 -43.607 1.00 88.38 499 GLY A O 1
ATOM 4075 N N . ARG A 1 500 ? 62.141 -13.228 -41.905 1.00 89.62 500 ARG A N 1
ATOM 4076 C CA . ARG A 1 500 ? 62.273 -14.320 -40.928 1.00 89.62 500 ARG A CA 1
ATOM 4077 C C . ARG A 1 500 ? 61.515 -15.563 -41.394 1.00 89.62 500 ARG A C 1
ATOM 4079 O O . ARG A 1 500 ? 60.432 -15.459 -41.973 1.00 89.62 500 ARG A O 1
ATOM 4086 N N . SER A 1 501 ? 62.095 -16.730 -41.121 1.00 87.19 501 SER A N 1
ATOM 4087 C CA . SER A 1 501 ? 61.467 -18.028 -41.364 1.00 87.19 501 SER A CA 1
ATOM 4088 C C . SER A 1 501 ? 60.207 -18.213 -40.513 1.00 87.19 501 SER A C 1
ATOM 4090 O O . SER A 1 501 ? 60.023 -17.556 -39.486 1.00 87.19 501 SER A O 1
ATOM 4092 N N . ALA A 1 502 ? 59.327 -19.109 -40.960 1.00 86.44 502 ALA A N 1
ATOM 4093 C CA . ALA A 1 502 ? 58.060 -19.372 -40.293 1.00 86.44 502 ALA A CA 1
ATOM 4094 C C . ALA A 1 502 ? 58.258 -19.923 -38.873 1.00 86.44 502 ALA A C 1
ATOM 4096 O O . ALA A 1 502 ? 59.063 -20.832 -38.648 1.00 86.44 502 ALA A O 1
ATOM 4097 N N . ILE A 1 503 ? 57.454 -19.429 -37.930 1.00 86.94 503 ILE A N 1
ATOM 4098 C CA . ILE A 1 503 ? 57.346 -20.020 -36.592 1.00 86.94 503 ILE A CA 1
ATOM 4099 C C . ILE A 1 503 ? 56.647 -21.374 -36.744 1.00 86.94 503 ILE A C 1
ATOM 4101 O O . ILE A 1 503 ? 55.614 -21.455 -37.400 1.00 86.94 503 ILE A O 1
ATOM 4105 N N . ARG A 1 504 ? 57.171 -22.451 -36.152 1.00 89.06 504 ARG A N 1
ATOM 4106 C CA . ARG A 1 504 ? 56.506 -23.763 -36.205 1.00 89.06 504 ARG A CA 1
ATOM 4107 C C . ARG A 1 504 ? 55.502 -23.896 -35.066 1.00 89.06 504 ARG A C 1
ATOM 4109 O O . ARG A 1 504 ? 55.851 -23.721 -33.902 1.00 89.06 504 ARG A O 1
ATOM 4116 N N . LYS A 1 505 ? 54.258 -24.228 -35.406 1.00 84.19 505 LYS A N 1
ATOM 4117 C CA . LYS A 1 505 ? 53.227 -24.625 -34.437 1.00 84.19 505 LYS A CA 1
ATOM 4118 C C . LYS A 1 505 ? 53.608 -25.954 -33.780 1.00 84.19 505 LYS A C 1
ATOM 4120 O O . LYS A 1 505 ? 54.411 -26.710 -34.323 1.00 84.19 505 LYS A O 1
ATOM 4125 N N . PHE A 1 506 ? 52.952 -26.291 -32.667 1.00 78.69 506 PHE A N 1
ATOM 4126 C CA . PHE A 1 506 ? 53.135 -27.587 -31.996 1.00 78.69 506 PHE A CA 1
ATOM 4127 C C . PHE A 1 506 ? 52.884 -28.787 -32.933 1.00 78.69 506 PHE A C 1
ATOM 4129 O O . PHE A 1 506 ? 53.507 -29.829 -32.784 1.00 78.69 506 PHE A O 1
ATOM 4136 N N . ASN A 1 507 ? 52.001 -28.628 -33.927 1.00 79.25 507 ASN A N 1
ATOM 4137 C CA . ASN A 1 507 ? 51.690 -29.637 -34.942 1.00 79.25 507 ASN A CA 1
ATOM 4138 C C . ASN A 1 507 ? 52.640 -29.604 -36.160 1.00 79.25 507 ASN A C 1
ATOM 4140 O O . ASN A 1 507 ? 52.339 -30.196 -37.193 1.00 79.25 507 ASN A O 1
ATOM 4144 N N . GLY A 1 508 ? 53.752 -28.867 -36.074 1.00 78.50 508 GLY A N 1
ATOM 4145 C CA . GLY A 1 508 ? 54.775 -28.758 -37.116 1.00 78.50 508 GLY A CA 1
ATOM 4146 C C . GLY A 1 508 ? 54.438 -27.822 -38.282 1.00 78.50 508 GLY A C 1
ATOM 4147 O O . GLY A 1 508 ? 55.329 -27.509 -39.068 1.00 78.50 508 GLY A O 1
ATOM 4148 N N . GLN A 1 509 ? 53.196 -27.340 -38.390 1.00 83.69 509 GLN A N 1
ATOM 4149 C CA . GLN A 1 509 ? 52.769 -26.447 -39.471 1.00 83.69 509 GLN A CA 1
ATOM 4150 C C . GLN A 1 509 ? 53.348 -25.030 -39.300 1.00 83.69 509 GLN A C 1
ATOM 4152 O O . GLN A 1 509 ? 53.471 -24.559 -38.163 1.00 83.69 509 GLN A O 1
ATOM 4157 N N . PRO A 1 510 ? 53.667 -24.312 -40.394 1.00 86.50 510 PRO A N 1
ATOM 4158 C CA . PRO A 1 510 ? 54.108 -22.925 -40.309 1.00 86.50 510 PRO A CA 1
ATOM 4159 C C . PRO A 1 510 ? 52.988 -22.021 -39.760 1.00 86.50 510 PRO A C 1
ATOM 4161 O O . PRO A 1 510 ? 51.814 -22.135 -40.123 1.00 86.50 510 PRO A O 1
ATOM 4164 N N . TYR A 1 511 ? 53.352 -21.118 -38.852 1.00 86.75 511 TYR A N 1
ATOM 4165 C CA . TYR A 1 511 ? 52.521 -20.035 -38.339 1.00 86.75 511 TYR A CA 1
ATOM 4166 C C . TYR A 1 511 ? 52.928 -18.729 -39.012 1.00 86.75 511 TYR A C 1
ATOM 4168 O O . TYR A 1 511 ? 54.085 -18.313 -38.944 1.00 86.75 511 TYR A O 1
ATOM 4176 N N . PHE A 1 512 ? 51.941 -18.081 -39.614 1.00 91.38 512 PHE A N 1
ATOM 4177 C CA . PHE A 1 512 ? 52.011 -16.720 -40.112 1.00 91.38 512 PHE A CA 1
ATOM 4178 C C . PHE A 1 512 ? 50.629 -16.083 -39.968 1.00 91.38 512 PHE A C 1
ATOM 4180 O O . PHE A 1 512 ? 49.615 -16.781 -39.852 1.00 91.38 512 PHE A O 1
ATOM 4187 N N . GLU A 1 513 ? 50.596 -14.760 -39.991 1.00 88.75 513 GLU A N 1
ATOM 4188 C CA . GLU A 1 513 ? 49.370 -13.983 -40.027 1.00 88.75 513 GLU A CA 1
ATOM 4189 C C . GLU A 1 513 ? 49.155 -13.458 -41.440 1.00 88.75 513 GLU A C 1
ATOM 4191 O O . GLU A 1 513 ? 50.032 -12.813 -42.015 1.00 88.75 513 GLU A O 1
ATOM 4196 N N . ALA A 1 514 ? 47.989 -13.777 -42.001 1.00 89.69 514 ALA A N 1
ATOM 4197 C CA . ALA A 1 514 ? 47.546 -13.246 -43.278 1.00 89.69 514 ALA A CA 1
ATOM 4198 C C . ALA A 1 514 ? 46.921 -11.866 -43.030 1.00 89.69 514 ALA A C 1
ATOM 4200 O O . ALA A 1 514 ? 45.888 -11.773 -42.364 1.00 89.69 514 ALA A O 1
ATOM 4201 N N . ILE A 1 515 ? 47.575 -10.806 -43.503 1.00 87.56 515 ILE A N 1
ATOM 4202 C CA . ILE A 1 515 ? 47.186 -9.410 -43.260 1.00 87.56 515 ILE A CA 1
ATOM 4203 C C . ILE A 1 515 ? 46.864 -8.748 -44.584 1.00 87.56 515 ILE A C 1
ATOM 4205 O O . ILE A 1 515 ? 47.700 -8.787 -45.476 1.00 87.56 515 ILE A O 1
ATOM 4209 N N . ASN A 1 516 ? 45.691 -8.134 -44.718 1.00 89.50 516 ASN A N 1
ATOM 4210 C CA . ASN A 1 516 ? 45.376 -7.440 -45.960 1.00 89.50 516 ASN A CA 1
ATOM 4211 C C . ASN A 1 516 ? 46.088 -6.082 -46.040 1.00 89.50 516 ASN A C 1
ATOM 4213 O O . ASN A 1 516 ? 46.213 -5.405 -45.018 1.00 89.50 516 ASN A O 1
ATOM 4217 N N . ILE A 1 517 ? 46.572 -5.717 -47.233 1.00 87.81 517 ILE A N 1
ATOM 4218 C CA . ILE A 1 517 ? 47.228 -4.428 -47.501 1.00 87.81 517 ILE A CA 1
ATOM 4219 C C . ILE A 1 517 ? 46.197 -3.310 -47.305 1.00 87.81 517 ILE A C 1
ATOM 4221 O O . ILE A 1 517 ? 46.427 -2.379 -46.537 1.00 87.81 517 ILE A O 1
ATOM 4225 N N . ILE A 1 518 ? 45.033 -3.482 -47.935 1.00 86.12 518 ILE A N 1
ATOM 4226 C CA . ILE A 1 518 ? 43.836 -2.656 -47.789 1.00 86.12 518 ILE A CA 1
ATOM 4227 C C . ILE A 1 518 ? 42.803 -3.438 -46.983 1.00 86.12 518 ILE A C 1
ATOM 4229 O O . ILE A 1 518 ? 42.526 -4.605 -47.279 1.00 86.12 518 ILE A O 1
ATOM 4233 N N . ASN A 1 519 ? 42.204 -2.829 -45.965 1.00 82.25 519 ASN A N 1
ATOM 4234 C CA . ASN A 1 519 ? 41.150 -3.469 -45.199 1.00 82.25 519 ASN A CA 1
ATOM 4235 C C . ASN A 1 519 ? 39.961 -3.788 -46.112 1.00 82.25 519 ASN A C 1
ATOM 4237 O O . ASN A 1 519 ? 39.442 -2.933 -46.825 1.00 82.25 519 ASN A O 1
ATOM 4241 N N . THR A 1 520 ? 39.490 -5.033 -46.067 1.00 77.75 520 THR A N 1
ATOM 4242 C CA . THR A 1 520 ? 38.380 -5.501 -46.903 1.00 77.75 520 THR A CA 1
ATOM 4243 C C . THR A 1 520 ? 37.084 -4.746 -46.635 1.00 77.75 520 THR A C 1
ATOM 4245 O O . THR A 1 520 ? 36.242 -4.694 -47.521 1.00 77.75 520 THR A O 1
ATOM 4248 N N . SER A 1 521 ? 36.918 -4.137 -45.453 1.00 73.00 521 SER A N 1
ATOM 4249 C CA . SER A 1 521 ? 35.776 -3.255 -45.174 1.00 73.00 521 SER A CA 1
ATOM 4250 C C . SER A 1 521 ? 35.805 -1.945 -45.957 1.00 73.00 521 SER A C 1
ATOM 4252 O O . SER A 1 521 ? 34.750 -1.355 -46.153 1.00 73.00 521 SER A O 1
ATOM 4254 N N . ASN A 1 522 ? 36.992 -1.496 -46.369 1.00 76.00 522 ASN A N 1
ATOM 4255 C CA . ASN A 1 522 ? 37.192 -0.247 -47.102 1.00 76.00 522 ASN A CA 1
ATOM 4256 C C . ASN A 1 522 ? 37.113 -0.470 -48.621 1.00 76.00 522 ASN A C 1
ATOM 4258 O O . ASN A 1 522 ? 37.015 0.488 -49.375 1.00 76.00 522 ASN A O 1
ATOM 4262 N N . LEU A 1 523 ? 37.134 -1.729 -49.073 1.00 74.44 523 LEU A N 1
ATOM 4263 C CA . LEU A 1 523 ? 36.983 -2.089 -50.480 1.00 74.44 523 LEU A CA 1
ATOM 4264 C C . LEU A 1 523 ? 35.507 -2.229 -50.859 1.00 74.44 523 LEU A C 1
ATOM 4266 O O . LEU A 1 523 ? 34.746 -2.928 -50.181 1.00 74.44 523 LEU A O 1
ATOM 4270 N N . ASP A 1 524 ? 35.135 -1.664 -52.010 1.00 74.00 524 ASP A N 1
ATOM 4271 C CA . ASP A 1 524 ? 33.843 -1.917 -52.651 1.00 74.00 524 ASP A CA 1
ATOM 4272 C C . ASP A 1 524 ? 33.591 -3.442 -52.768 1.00 74.00 524 ASP A C 1
ATOM 4274 O O . ASP A 1 524 ? 34.481 -4.181 -53.218 1.00 74.00 524 ASP A O 1
ATOM 4278 N N . PRO A 1 525 ? 32.395 -3.942 -52.388 1.00 73.19 525 PRO A N 1
ATOM 4279 C CA . PRO A 1 525 ? 32.030 -5.35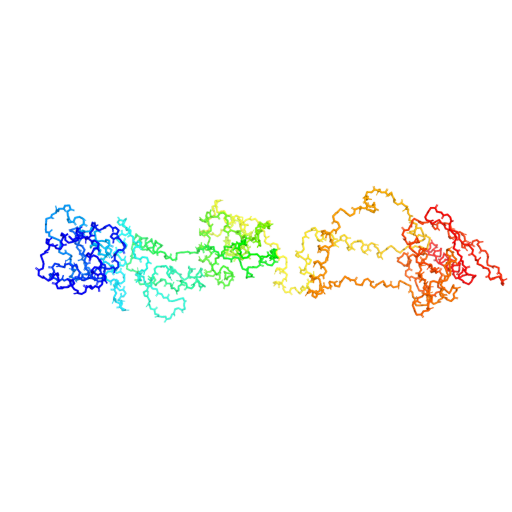6 -52.487 1.00 73.19 525 PRO A CA 1
ATOM 4280 C C . PRO A 1 525 ? 32.367 -6.023 -53.828 1.00 73.19 525 PRO A C 1
ATOM 4282 O O . PRO A 1 525 ? 32.690 -7.212 -53.850 1.00 73.19 525 PRO A O 1
ATOM 4285 N N . LYS A 1 526 ? 32.351 -5.278 -54.942 1.00 75.06 526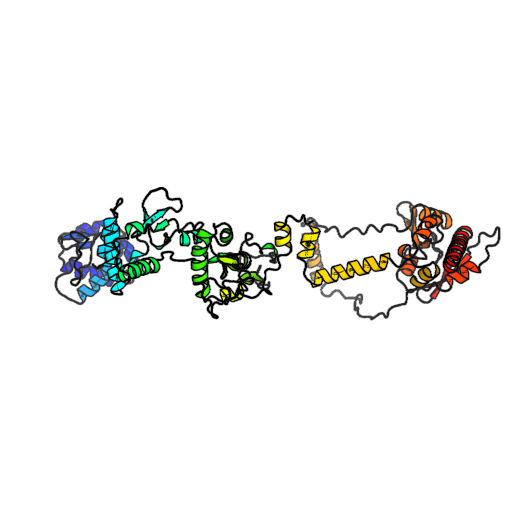 LYS A N 1
ATOM 4286 C CA . LYS A 1 526 ? 32.695 -5.798 -56.279 1.00 75.06 526 LYS A CA 1
ATOM 4287 C C . LYS A 1 526 ? 34.164 -6.229 -56.416 1.00 75.06 526 LYS A C 1
ATOM 4289 O O . LYS A 1 526 ? 34.474 -7.086 -57.236 1.00 75.06 526 LYS A O 1
ATOM 4294 N N . TYR A 1 527 ? 35.070 -5.656 -55.622 1.00 76.69 527 TYR A N 1
ATOM 4295 C CA . TYR A 1 527 ? 36.485 -6.036 -55.604 1.00 76.69 527 TYR A CA 1
ATOM 4296 C C . TYR A 1 527 ? 36.744 -7.209 -54.654 1.00 76.69 527 TYR A C 1
ATOM 4298 O O . TYR A 1 527 ? 37.696 -7.968 -54.853 1.00 76.69 527 TYR A O 1
ATOM 4306 N N . GLN A 1 528 ? 35.868 -7.425 -53.667 1.00 73.06 528 GLN A N 1
ATOM 4307 C CA . GLN A 1 528 ? 36.010 -8.499 -52.680 1.00 73.06 528 GLN A CA 1
ATOM 4308 C C . GLN A 1 528 ? 35.911 -9.898 -53.312 1.00 73.06 528 GLN A C 1
ATOM 4310 O O . GLN A 1 528 ? 36.559 -10.831 -52.848 1.00 73.06 528 GLN A O 1
ATOM 4315 N N . THR A 1 529 ? 35.190 -10.048 -54.428 1.00 74.12 529 THR A N 1
ATOM 4316 C CA . THR A 1 529 ? 35.099 -11.319 -55.174 1.00 74.12 529 THR A CA 1
ATOM 4317 C C . THR A 1 529 ? 36.418 -11.753 -55.815 1.00 74.12 529 THR A C 1
ATOM 4319 O O . THR A 1 529 ? 36.550 -12.901 -56.221 1.00 74.12 529 THR A O 1
ATOM 4322 N N . SER A 1 530 ? 37.393 -10.848 -55.929 1.00 78.88 530 SER A N 1
ATOM 4323 C CA . SER A 1 530 ? 38.712 -11.131 -56.510 1.00 78.88 530 SER A CA 1
ATOM 4324 C C . SER A 1 530 ? 39.791 -11.441 -55.466 1.00 78.88 530 SER A C 1
ATOM 4326 O O . SER A 1 530 ? 40.935 -11.716 -55.837 1.00 78.88 530 SER A O 1
ATOM 4328 N N . LEU A 1 531 ? 39.451 -11.393 -54.170 1.00 80.19 531 LEU A N 1
ATOM 4329 C CA . LEU A 1 531 ? 40.419 -11.576 -53.087 1.00 80.19 531 LEU A CA 1
ATOM 4330 C C . LEU A 1 531 ? 41.067 -12.960 -53.120 1.00 80.19 531 LEU A C 1
ATOM 4332 O O . LEU A 1 531 ? 42.245 -13.059 -52.805 1.00 80.19 531 LEU A O 1
ATOM 4336 N N . ASP A 1 532 ? 40.381 -13.992 -53.624 1.00 80.12 532 ASP A N 1
ATOM 4337 C CA . ASP A 1 532 ? 40.926 -15.350 -53.787 1.00 80.12 532 ASP A CA 1
ATOM 4338 C C . ASP A 1 532 ? 42.241 -15.407 -54.592 1.00 80.12 532 ASP A C 1
ATOM 4340 O O . ASP A 1 532 ? 43.031 -16.335 -54.416 1.00 80.12 532 ASP A O 1
ATOM 4344 N N . ALA A 1 533 ? 42.518 -14.405 -55.440 1.00 79.94 533 ALA A N 1
ATOM 4345 C CA . ALA A 1 533 ? 43.788 -14.275 -56.159 1.00 79.94 533 ALA A CA 1
ATOM 4346 C C . ALA A 1 533 ? 44.971 -13.844 -55.263 1.00 79.94 533 ALA A C 1
ATOM 4348 O O . ALA A 1 533 ? 46.105 -13.769 -55.735 1.00 79.94 533 ALA A O 1
ATOM 4349 N N . GLY A 1 534 ? 44.715 -13.537 -53.988 1.00 82.94 534 GLY A N 1
ATOM 4350 C CA . GLY A 1 534 ? 45.701 -13.181 -52.968 1.00 82.94 534 GLY A CA 1
ATOM 4351 C C . GLY A 1 534 ? 46.354 -11.813 -53.146 1.00 82.94 534 GLY A C 1
ATOM 4352 O O . GLY A 1 534 ? 47.258 -11.491 -52.387 1.00 82.94 534 GLY A O 1
ATOM 4353 N N . TRP A 1 535 ? 45.908 -11.005 -54.117 1.00 86.88 535 TRP A N 1
ATOM 4354 C CA . TRP A 1 535 ? 46.534 -9.730 -54.492 1.00 86.88 535 TRP A CA 1
ATOM 4355 C C . TRP A 1 535 ? 46.620 -8.726 -53.335 1.00 86.88 535 TRP A C 1
ATOM 4357 O O . TRP A 1 535 ? 47.551 -7.931 -53.283 1.00 86.88 535 TRP A O 1
ATOM 4367 N N . ASN A 1 536 ? 45.665 -8.773 -52.406 1.00 89.06 536 ASN A N 1
ATOM 4368 C CA . ASN A 1 536 ? 45.560 -7.847 -51.285 1.00 89.06 536 ASN A CA 1
ATOM 4369 C C . ASN A 1 536 ? 46.116 -8.426 -49.973 1.00 89.06 536 ASN A C 1
ATOM 4371 O O . ASN A 1 536 ? 45.881 -7.833 -48.932 1.00 89.06 536 ASN A O 1
ATOM 4375 N N . THR A 1 537 ? 46.799 -9.577 -49.955 1.00 91.25 537 THR A N 1
ATOM 4376 C CA . THR A 1 537 ? 47.125 -10.286 -48.700 1.00 91.25 537 THR A CA 1
ATOM 4377 C C . THR A 1 537 ? 48.628 -10.485 -48.505 1.00 91.25 537 THR A C 1
ATOM 4379 O O . THR A 1 537 ? 49.332 -10.960 -49.383 1.00 91.25 537 THR A O 1
ATOM 4382 N N . LEU A 1 538 ? 49.129 -10.200 -47.303 1.00 92.12 538 LEU A N 1
ATOM 4383 C CA . LEU A 1 538 ? 50.523 -10.365 -46.896 1.00 92.12 538 LEU A CA 1
ATOM 4384 C C . LEU A 1 538 ? 50.716 -11.538 -45.925 1.00 92.12 538 LEU A C 1
ATOM 4386 O O . LEU A 1 538 ? 49.918 -11.749 -45.014 1.00 92.12 538 LEU A O 1
ATOM 4390 N N . CYS A 1 539 ? 51.831 -12.252 -46.068 1.00 93.38 539 CYS A N 1
ATOM 4391 C CA . CYS A 1 539 ? 52.377 -13.230 -45.131 1.00 93.38 539 CYS A CA 1
ATOM 4392 C C . CYS A 1 539 ? 53.305 -12.544 -44.124 1.00 93.38 539 CYS A C 1
ATOM 4394 O O . CYS A 1 539 ? 54.466 -12.260 -44.444 1.00 93.38 539 CYS A O 1
ATOM 4396 N N . LEU A 1 540 ? 52.832 -12.295 -42.901 1.00 93.25 540 LEU A N 1
ATOM 4397 C CA . LEU A 1 540 ? 53.618 -11.621 -41.863 1.00 93.25 540 LEU A CA 1
ATOM 4398 C C . LEU A 1 540 ? 53.848 -12.515 -40.636 1.00 93.25 540 LEU A C 1
ATOM 4400 O O . LEU A 1 540 ? 53.016 -13.344 -40.269 1.00 93.25 540 LEU A O 1
ATOM 4404 N N . CYS A 1 541 ? 54.995 -12.345 -39.975 1.00 92.06 541 CYS A N 1
ATOM 4405 C CA . CYS A 1 541 ? 55.200 -12.902 -38.636 1.00 92.06 541 CYS A CA 1
ATOM 4406 C C . CYS A 1 541 ? 54.380 -12.097 -37.606 1.00 92.06 541 CYS A C 1
ATOM 4408 O O . CYS A 1 541 ? 54.079 -10.935 -37.877 1.00 92.06 541 CYS A O 1
ATOM 4410 N N . PRO A 1 542 ? 54.056 -12.653 -36.422 1.00 90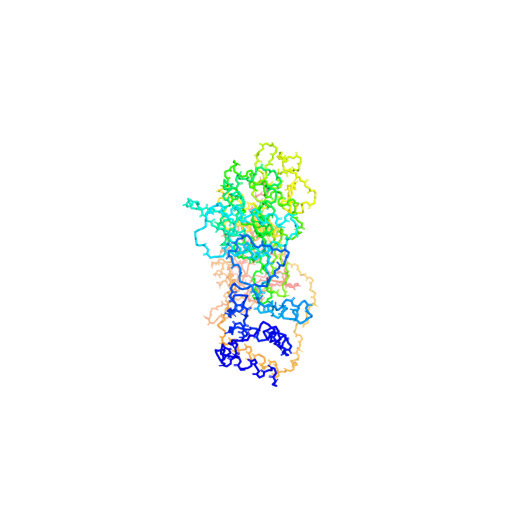.38 542 PRO A N 1
ATOM 4411 C CA . PRO A 1 542 ? 53.197 -11.974 -35.444 1.00 90.38 542 PRO A CA 1
ATOM 4412 C C . PRO A 1 542 ? 53.667 -10.558 -35.075 1.00 90.38 542 PRO A C 1
ATOM 4414 O O . PRO A 1 542 ? 52.849 -9.651 -34.975 1.00 90.38 542 PRO A O 1
ATOM 4417 N N . ASN A 1 543 ? 54.982 -10.325 -34.979 1.00 90.75 543 ASN A N 1
ATOM 4418 C CA . ASN A 1 543 ? 55.514 -8.987 -34.700 1.00 90.75 543 ASN A CA 1
ATOM 4419 C C . ASN A 1 543 ? 55.232 -8.008 -35.846 1.00 90.75 543 ASN A C 1
ATOM 4421 O O . ASN A 1 543 ? 54.641 -6.962 -35.617 1.00 90.75 543 ASN A O 1
ATOM 4425 N N . CYS A 1 544 ? 55.604 -8.347 -37.085 1.00 91.69 544 CYS A N 1
ATOM 4426 C CA . CYS A 1 544 ? 55.357 -7.463 -38.228 1.00 91.69 544 CYS A CA 1
ATOM 4427 C C . CYS A 1 544 ? 53.858 -7.299 -38.514 1.00 91.69 544 CYS A C 1
ATOM 4429 O O . CYS A 1 544 ? 53.442 -6.249 -38.986 1.00 91.69 544 CYS A O 1
ATOM 4431 N N . ALA A 1 545 ? 53.041 -8.310 -38.213 1.00 89.94 545 ALA A N 1
ATOM 4432 C CA . ALA A 1 545 ? 51.590 -8.231 -38.313 1.00 89.94 545 ALA A CA 1
ATOM 4433 C C . ALA A 1 545 ? 50.996 -7.251 -37.291 1.00 89.94 545 ALA A C 1
ATOM 4435 O O . ALA A 1 545 ? 50.136 -6.446 -37.644 1.00 89.94 545 ALA A O 1
ATOM 4436 N N . ALA A 1 546 ? 51.470 -7.286 -36.042 1.00 88.12 546 ALA A N 1
ATOM 4437 C CA . ALA A 1 546 ? 51.083 -6.320 -35.020 1.00 88.12 546 ALA A CA 1
ATOM 4438 C C . ALA A 1 546 ? 51.523 -4.902 -35.405 1.00 88.12 546 ALA A C 1
ATOM 4440 O O . ALA A 1 546 ? 50.709 -3.982 -35.386 1.00 88.12 546 ALA A O 1
ATOM 4441 N N . GLU A 1 547 ? 52.774 -4.744 -35.841 1.00 90.19 547 GLU A N 1
ATOM 4442 C CA . GLU A 1 547 ? 53.302 -3.463 -36.315 1.00 90.19 547 GLU A CA 1
ATOM 4443 C C . GLU A 1 547 ? 52.456 -2.901 -37.462 1.00 90.19 547 GLU A C 1
ATOM 4445 O O . GLU A 1 547 ? 52.060 -1.743 -37.423 1.00 90.19 547 GLU A O 1
ATOM 4450 N N . TYR A 1 548 ? 52.097 -3.731 -38.441 1.00 88.88 548 TYR A N 1
ATOM 4451 C CA . TYR A 1 548 ? 51.272 -3.312 -39.573 1.00 88.88 548 TYR A CA 1
ATOM 4452 C C . TYR A 1 548 ? 49.839 -2.914 -39.175 1.00 88.88 548 TYR A C 1
ATOM 4454 O O . TYR A 1 548 ? 49.242 -2.036 -39.794 1.00 88.88 548 TYR A O 1
ATOM 4462 N N . ARG A 1 549 ? 49.250 -3.557 -38.157 1.00 85.44 549 ARG A N 1
ATOM 4463 C CA . ARG A 1 549 ? 47.874 -3.259 -37.718 1.00 85.44 549 ARG A CA 1
ATOM 4464 C C . ARG A 1 549 ? 47.778 -2.000 -36.862 1.00 85.44 549 ARG A C 1
ATOM 4466 O O . ARG A 1 549 ? 46.796 -1.261 -36.994 1.00 85.44 549 ARG A O 1
ATOM 4473 N N . TYR A 1 550 ? 48.743 -1.810 -35.966 1.00 84.19 550 TYR A N 1
ATOM 4474 C CA . TYR A 1 550 ? 48.617 -0.883 -34.842 1.00 84.19 550 TYR A CA 1
ATOM 4475 C C . TYR A 1 550 ? 49.576 0.305 -34.891 1.00 84.19 550 TYR A C 1
ATOM 4477 O O . TYR A 1 550 ? 49.296 1.302 -34.235 1.00 84.19 550 TYR A O 1
ATOM 4485 N N . CYS A 1 551 ? 50.680 0.235 -35.637 1.00 85.94 551 CYS A N 1
ATOM 4486 C CA . CYS A 1 551 ? 51.582 1.376 -35.768 1.00 85.94 551 CYS A CA 1
ATOM 4487 C C . CYS A 1 551 ? 51.127 2.338 -36.869 1.00 85.94 551 CYS A C 1
ATOM 4489 O O . CYS A 1 551 ? 50.352 1.972 -37.756 1.00 85.94 551 CYS A O 1
ATOM 4491 N N . ALA A 1 552 ? 51.682 3.551 -36.829 1.00 85.75 552 ALA A N 1
ATOM 4492 C CA . ALA A 1 552 ? 51.574 4.497 -37.926 1.00 85.75 552 ALA A CA 1
ATOM 4493 C C . ALA A 1 552 ? 52.104 3.884 -39.231 1.00 85.75 552 ALA A C 1
ATOM 4495 O O . ALA A 1 552 ? 53.190 3.281 -39.249 1.00 85.75 552 ALA A O 1
ATOM 4496 N N . LYS A 1 553 ? 51.328 4.028 -40.306 1.00 89.19 553 LYS A N 1
ATOM 4497 C CA . LYS A 1 553 ? 51.657 3.513 -41.637 1.00 89.19 553 LYS A CA 1
ATOM 4498 C C . LYS A 1 553 ? 51.224 4.498 -42.714 1.00 89.19 553 LYS A C 1
ATOM 4500 O O . LYS A 1 553 ? 50.184 5.132 -42.572 1.00 89.19 553 LYS A O 1
ATOM 4505 N N . ASP A 1 554 ? 52.013 4.577 -43.775 1.00 86.94 554 ASP A N 1
ATOM 4506 C CA . ASP A 1 554 ? 51.738 5.391 -44.953 1.00 86.94 554 ASP A CA 1
ATOM 4507 C C . ASP A 1 554 ? 52.046 4.579 -46.224 1.00 86.94 554 ASP A C 1
ATOM 4509 O O . ASP A 1 554 ? 53.142 4.024 -46.395 1.00 86.94 554 ASP A O 1
ATOM 4513 N N . LEU A 1 555 ? 51.015 4.446 -47.060 1.00 86.69 555 LEU A N 1
ATOM 4514 C CA . LEU A 1 555 ? 50.971 3.650 -48.286 1.00 86.69 555 LEU A CA 1
ATOM 4515 C C . LEU A 1 555 ? 50.851 4.519 -49.546 1.00 86.69 555 LEU A C 1
ATOM 4517 O O . LEU A 1 555 ? 50.651 3.969 -50.627 1.00 86.69 555 LEU A O 1
ATOM 4521 N N . SER A 1 556 ? 50.993 5.842 -49.439 1.00 82.81 556 SER A N 1
ATOM 4522 C CA . SER A 1 556 ? 50.724 6.782 -50.541 1.00 82.81 556 SER A CA 1
ATOM 4523 C C . SER A 1 556 ? 51.565 6.494 -51.796 1.00 82.81 556 SER A C 1
ATOM 4525 O O . SER A 1 556 ? 51.083 6.590 -52.921 1.00 82.81 556 SER A O 1
ATOM 4527 N N . ASP A 1 557 ? 52.807 6.032 -51.618 1.00 82.88 557 ASP A N 1
ATOM 4528 C CA . ASP A 1 557 ? 53.713 5.687 -52.723 1.00 82.88 557 ASP A CA 1
ATOM 4529 C C . ASP A 1 557 ? 53.513 4.264 -53.281 1.00 82.88 557 ASP A C 1
ATOM 4531 O O . ASP A 1 557 ? 54.197 3.873 -54.234 1.00 82.88 557 ASP A O 1
ATOM 4535 N N . LEU A 1 558 ? 52.649 3.442 -52.674 1.00 87.38 558 LEU A N 1
ATOM 4536 C CA . LEU A 1 558 ? 52.491 2.029 -53.035 1.00 87.38 558 LEU A CA 1
ATOM 4537 C C . LEU A 1 558 ? 51.917 1.881 -54.445 1.00 87.38 558 LEU A C 1
ATOM 4539 O O . LEU A 1 558 ? 52.433 1.099 -55.240 1.00 87.38 558 LEU A O 1
ATOM 4543 N N . GLU A 1 559 ? 50.886 2.658 -54.763 1.00 84.75 559 GLU A N 1
ATOM 4544 C CA . GLU A 1 559 ? 50.206 2.636 -56.058 1.00 84.75 559 GLU A CA 1
ATOM 4545 C C . GLU A 1 559 ? 51.180 2.949 -57.207 1.00 84.75 559 GLU A C 1
ATOM 4547 O O . GLU A 1 559 ? 51.363 2.140 -58.119 1.00 84.75 559 GLU A O 1
ATOM 4552 N N . THR A 1 560 ? 51.906 4.062 -57.092 1.00 85.06 560 THR A N 1
ATOM 4553 C CA . THR A 1 560 ? 52.921 4.502 -58.058 1.00 85.06 560 THR A CA 1
ATOM 4554 C C . THR A 1 560 ? 54.043 3.475 -58.231 1.00 85.06 560 THR A C 1
ATOM 4556 O O . THR A 1 560 ? 54.528 3.255 -59.344 1.00 85.06 560 THR A O 1
ATOM 4559 N N . GLN A 1 561 ? 54.474 2.816 -57.150 1.00 88.25 561 GLN A N 1
ATOM 4560 C CA . GLN A 1 561 ? 55.490 1.763 -57.227 1.00 88.25 561 GLN A CA 1
ATOM 4561 C C . GLN A 1 561 ? 54.964 0.508 -57.933 1.00 88.25 561 GLN A C 1
ATOM 4563 O O . GLN A 1 561 ? 55.696 -0.096 -58.720 1.00 88.25 561 GLN A O 1
ATOM 4568 N N . VAL A 1 562 ? 53.707 0.122 -57.696 1.00 87.56 562 VAL A N 1
ATOM 4569 C CA . VAL A 1 562 ? 53.093 -1.053 -58.331 1.00 87.56 562 VAL A CA 1
ATOM 4570 C C . VAL A 1 562 ? 52.978 -0.872 -59.847 1.00 87.56 562 VAL A C 1
ATOM 4572 O O . VAL A 1 562 ? 53.235 -1.813 -60.598 1.00 87.56 562 VAL A O 1
ATOM 4575 N N . GLU A 1 563 ? 52.653 0.331 -60.318 1.00 84.56 563 GLU A N 1
ATOM 4576 C CA . GLU A 1 563 ? 52.507 0.618 -61.751 1.00 84.56 563 GLU A CA 1
ATOM 4577 C C . GLU A 1 563 ? 53.838 0.682 -62.502 1.00 84.56 563 GLU A C 1
ATOM 4579 O O . GLU A 1 563 ? 53.955 0.152 -63.607 1.00 84.56 563 GLU A O 1
ATOM 4584 N N . ASN A 1 564 ? 54.852 1.303 -61.899 1.00 84.75 564 ASN A N 1
ATOM 4585 C CA . ASN A 1 564 ? 56.126 1.566 -62.572 1.00 84.75 564 ASN A CA 1
ATOM 4586 C C . ASN A 1 564 ? 57.114 0.389 -62.513 1.00 84.75 564 ASN A C 1
ATOM 4588 O O . ASN A 1 564 ? 58.099 0.368 -63.255 1.00 84.75 564 ASN A O 1
ATOM 4592 N N . THR A 1 565 ? 56.875 -0.599 -61.649 1.00 87.19 565 THR A N 1
ATOM 4593 C CA . THR A 1 565 ? 57.770 -1.754 -61.510 1.00 87.19 565 THR A CA 1
ATOM 4594 C C . THR A 1 565 ? 57.512 -2.788 -62.606 1.00 87.19 565 THR A C 1
ATOM 4596 O O . THR A 1 565 ? 56.425 -3.358 -62.707 1.00 87.19 565 THR A O 1
ATOM 4599 N N . GLN A 1 566 ? 58.531 -3.075 -63.419 1.00 79.38 566 GLN A N 1
ATOM 4600 C CA . GLN A 1 566 ? 58.446 -4.082 -64.479 1.00 79.38 566 GLN A CA 1
ATOM 4601 C C . GLN A 1 566 ? 58.802 -5.480 -63.968 1.00 79.38 566 GLN A C 1
ATOM 4603 O O . GLN A 1 566 ? 59.797 -5.673 -63.270 1.00 79.38 566 GLN A O 1
ATOM 4608 N N . ILE A 1 567 ? 58.005 -6.474 -64.365 1.00 79.06 567 ILE A N 1
ATOM 4609 C CA . ILE A 1 567 ? 58.281 -7.887 -64.096 1.00 79.06 567 ILE A CA 1
ATOM 4610 C C . ILE A 1 567 ? 59.067 -8.455 -65.277 1.00 79.06 567 ILE A C 1
ATOM 4612 O O . ILE A 1 567 ? 58.545 -8.585 -66.384 1.00 79.06 567 ILE A O 1
ATOM 4616 N N . GLU A 1 568 ? 60.327 -8.814 -65.050 1.00 76.31 568 GLU A N 1
ATOM 4617 C CA . GLU A 1 568 ? 61.150 -9.449 -66.076 1.00 76.31 568 GLU A CA 1
ATOM 4618 C C . GLU A 1 568 ? 60.814 -10.940 -66.236 1.00 76.31 568 GLU A C 1
ATOM 4620 O O . GLU A 1 568 ? 60.754 -11.707 -65.270 1.00 76.31 568 GLU A O 1
ATOM 4625 N N . ASN A 1 569 ? 60.649 -11.384 -67.484 1.00 67.56 569 ASN A N 1
ATOM 4626 C CA . ASN A 1 569 ? 60.370 -12.784 -67.790 1.00 67.56 569 ASN A CA 1
ATOM 4627 C C . ASN A 1 569 ? 61.516 -13.700 -67.323 1.00 67.56 569 ASN A C 1
ATOM 4629 O O . ASN A 1 569 ? 62.672 -13.499 -67.686 1.00 67.56 569 ASN A O 1
ATOM 4633 N N . ARG A 1 570 ? 61.164 -14.776 -66.602 1.00 66.75 570 ARG A N 1
ATOM 4634 C CA . ARG A 1 570 ? 62.065 -15.842 -66.103 1.00 66.75 570 ARG A CA 1
ATOM 4635 C C . ARG A 1 570 ? 63.001 -15.464 -64.942 1.00 66.75 570 ARG A C 1
ATOM 4637 O O . ARG A 1 570 ? 63.850 -16.283 -64.592 1.00 66.75 570 ARG A O 1
ATOM 4644 N N . LYS A 1 571 ? 62.832 -14.303 -64.299 1.00 72.94 571 LYS A N 1
ATOM 4645 C CA . LYS A 1 571 ? 63.483 -14.002 -63.009 1.00 72.94 571 LYS A CA 1
ATOM 4646 C C . LYS A 1 571 ? 62.588 -14.421 -61.836 1.00 72.94 571 LYS A C 1
ATOM 4648 O O . LYS A 1 571 ? 61.404 -14.108 -61.819 1.00 72.94 571 LYS A O 1
ATOM 4653 N N . ASN A 1 572 ? 63.169 -15.114 -60.851 1.00 73.56 572 ASN A N 1
ATOM 4654 C CA . ASN A 1 572 ? 62.484 -15.598 -59.638 1.00 73.56 572 ASN A CA 1
ATOM 4655 C C . ASN A 1 572 ? 62.860 -14.805 -58.370 1.00 73.56 572 ASN A C 1
ATOM 4657 O O . ASN A 1 572 ? 62.601 -15.256 -57.254 1.00 73.56 572 ASN A O 1
ATOM 4661 N N . GLU A 1 573 ? 63.510 -13.654 -58.527 1.00 84.19 573 GLU A N 1
ATOM 4662 C CA . GLU A 1 573 ? 63.907 -12.797 -57.409 1.00 84.19 573 GLU A CA 1
ATOM 4663 C C . GLU A 1 573 ? 62.695 -12.076 -56.803 1.00 84.19 573 GLU A C 1
ATOM 4665 O O . GLU A 1 573 ? 61.668 -11.888 -57.461 1.00 84.19 573 GLU A O 1
ATOM 4670 N N . TYR A 1 574 ? 62.800 -11.699 -55.526 1.00 87.25 574 TYR A N 1
ATOM 4671 C CA . TYR A 1 574 ? 61.752 -10.920 -54.872 1.00 87.25 574 TYR A CA 1
ATOM 4672 C C . TYR A 1 574 ? 61.722 -9.495 -55.426 1.00 87.25 574 TYR A C 1
ATOM 4674 O O . TYR A 1 574 ? 62.760 -8.857 -55.571 1.00 87.25 574 TYR A O 1
ATOM 4682 N N . ILE A 1 575 ? 60.517 -8.991 -55.666 1.00 90.38 575 ILE A N 1
ATOM 4683 C CA . ILE A 1 575 ? 60.258 -7.603 -56.041 1.00 90.38 575 ILE A CA 1
ATOM 4684 C C . ILE A 1 575 ? 60.042 -6.806 -54.752 1.00 90.38 575 ILE A C 1
ATOM 4686 O O . ILE A 1 575 ? 59.206 -7.181 -53.927 1.00 90.38 575 ILE A O 1
ATOM 4690 N N . GLU A 1 576 ? 60.813 -5.740 -54.548 1.00 91.44 576 GLU A N 1
ATOM 4691 C CA . GLU A 1 576 ? 60.771 -4.939 -53.321 1.00 91.44 576 GLU A CA 1
ATOM 4692 C C . GLU A 1 576 ? 59.904 -3.685 -53.502 1.00 91.44 576 GLU A C 1
ATOM 4694 O O . GLU A 1 576 ? 60.225 -2.815 -54.307 1.00 91.44 576 GLU A O 1
ATOM 4699 N N . ILE A 1 577 ? 58.835 -3.570 -52.710 1.00 92.38 577 ILE A N 1
ATOM 4700 C CA . ILE A 1 577 ? 57.985 -2.372 -52.624 1.00 92.38 577 ILE A CA 1
ATOM 4701 C C . ILE A 1 577 ? 58.216 -1.702 -51.276 1.00 92.38 577 ILE A C 1
ATOM 4703 O O . ILE A 1 577 ? 58.245 -2.375 -50.247 1.00 92.38 577 ILE A O 1
ATOM 4707 N N . HIS A 1 578 ? 58.389 -0.385 -51.262 1.00 91.69 578 HIS A N 1
ATOM 4708 C CA . HIS A 1 578 ? 58.682 0.373 -50.050 1.00 91.69 578 HIS A CA 1
ATOM 4709 C C . HIS A 1 578 ? 57.441 1.100 -49.537 1.00 91.69 578 HIS A C 1
ATOM 4711 O O . HIS A 1 578 ? 56.734 1.743 -50.303 1.00 91.69 578 HIS A O 1
ATOM 4717 N N . ILE A 1 579 ? 57.216 1.025 -48.229 1.00 91.31 579 ILE A N 1
ATOM 4718 C CA . ILE A 1 579 ? 56.170 1.755 -47.504 1.00 91.31 579 ILE A CA 1
ATOM 4719 C C . ILE A 1 579 ? 56.774 2.437 -46.276 1.00 91.31 579 ILE A C 1
ATOM 4721 O O . ILE A 1 579 ? 57.850 2.045 -45.816 1.00 91.31 579 ILE A O 1
ATOM 4725 N N . ASN A 1 580 ? 56.079 3.409 -45.699 1.00 90.44 580 ASN A N 1
ATOM 4726 C CA . ASN A 1 580 ? 56.461 3.978 -44.410 1.00 90.44 580 ASN A CA 1
ATOM 4727 C C . ASN A 1 580 ? 55.708 3.237 -43.297 1.00 90.44 580 ASN A C 1
ATOM 4729 O O . ASN A 1 580 ? 54.483 3.194 -43.288 1.00 90.44 580 ASN A O 1
ATOM 4733 N N . LEU A 1 581 ? 56.432 2.622 -42.360 1.00 89.12 581 LEU A N 1
ATOM 4734 C CA . LEU A 1 581 ? 55.861 1.896 -41.221 1.00 89.12 581 LEU A CA 1
ATOM 4735 C C . LEU A 1 581 ? 56.652 2.233 -39.959 1.00 89.12 581 LEU A C 1
ATOM 4737 O O . LEU A 1 581 ? 57.880 2.149 -39.974 1.00 89.12 581 LEU A O 1
ATOM 4741 N N . LYS A 1 582 ? 55.973 2.599 -38.863 1.00 84.31 582 LYS A N 1
ATOM 4742 C CA . LYS A 1 582 ? 56.623 3.094 -37.629 1.00 84.31 582 LYS A CA 1
ATOM 4743 C C . LYS A 1 582 ? 57.563 4.277 -37.898 1.00 84.31 582 LYS A C 1
ATOM 4745 O O . LYS A 1 582 ? 58.668 4.328 -37.364 1.00 84.31 582 LYS A O 1
ATOM 4750 N N . CYS A 1 583 ? 57.156 5.175 -38.794 1.00 79.62 583 CYS A N 1
ATOM 4751 C CA . CYS A 1 583 ? 57.973 6.306 -39.250 1.00 79.62 583 CYS A CA 1
ATOM 4752 C C . CYS A 1 583 ? 59.322 5.897 -39.888 1.00 79.62 583 CYS A C 1
ATOM 4754 O O . CYS A 1 583 ? 60.244 6.705 -39.958 1.00 79.62 583 CYS A O 1
ATOM 4756 N N . MET A 1 584 ? 59.452 4.650 -40.360 1.00 84.31 584 MET A N 1
ATOM 4757 C CA . MET A 1 584 ? 60.642 4.140 -41.045 1.00 84.31 584 MET A CA 1
ATOM 4758 C C . MET A 1 584 ? 60.290 3.582 -42.424 1.00 84.31 584 MET A C 1
ATOM 4760 O O . MET A 1 584 ? 59.315 2.842 -42.586 1.00 84.31 584 MET A O 1
ATOM 4764 N N . ARG A 1 585 ? 61.148 3.858 -43.412 1.00 88.88 585 ARG A N 1
ATOM 4765 C CA . ARG A 1 585 ? 61.029 3.283 -44.754 1.00 88.88 585 ARG A CA 1
ATOM 4766 C C . ARG A 1 585 ? 61.293 1.777 -44.700 1.00 88.88 585 ARG A C 1
ATOM 4768 O O . ARG A 1 585 ? 62.412 1.335 -44.448 1.00 88.88 585 ARG A O 1
ATOM 4775 N N . THR A 1 586 ? 60.247 0.996 -44.928 1.00 90.69 586 THR A N 1
ATOM 4776 C CA . THR A 1 586 ? 60.203 -0.457 -44.758 1.00 90.69 586 THR A CA 1
ATOM 4777 C C . THR A 1 586 ? 59.891 -1.128 -46.090 1.00 90.69 586 THR A C 1
ATOM 4779 O O . THR A 1 586 ? 58.991 -0.703 -46.807 1.00 90.69 586 THR A O 1
ATOM 4782 N N . LYS A 1 587 ? 60.618 -2.198 -46.424 1.00 93.19 587 LYS A N 1
ATOM 4783 C CA . LYS A 1 587 ? 60.387 -2.966 -47.652 1.00 93.19 587 LYS A CA 1
ATOM 4784 C C . LYS A 1 587 ? 59.428 -4.137 -47.440 1.00 93.19 587 LYS A C 1
ATOM 4786 O O . LYS A 1 587 ? 59.469 -4.804 -46.408 1.00 93.19 587 LYS A O 1
ATOM 4791 N N . ILE A 1 588 ? 58.619 -4.416 -48.453 1.00 93.00 588 ILE A N 1
ATOM 4792 C CA . ILE A 1 588 ? 57.767 -5.595 -48.587 1.00 93.00 588 ILE A CA 1
ATOM 4793 C C . ILE A 1 588 ? 58.265 -6.388 -49.796 1.00 93.00 588 ILE A C 1
ATOM 4795 O O . ILE A 1 588 ? 58.345 -5.865 -50.905 1.00 93.00 588 ILE A O 1
ATOM 4799 N N . MET A 1 589 ? 58.599 -7.658 -49.577 1.00 93.75 589 MET A N 1
ATOM 4800 C CA . MET A 1 589 ? 59.102 -8.562 -50.611 1.00 93.75 589 MET A CA 1
ATOM 4801 C C . MET A 1 589 ? 57.953 -9.345 -51.261 1.00 93.75 589 MET A C 1
ATOM 4803 O O . MET A 1 589 ? 57.268 -10.140 -50.605 1.00 93.75 589 MET A O 1
ATOM 4807 N N . PHE A 1 590 ? 57.760 -9.167 -52.566 1.00 92.00 590 PHE A N 1
ATOM 4808 C CA . PHE A 1 590 ? 56.763 -9.878 -53.363 1.00 92.00 590 PHE A CA 1
ATOM 4809 C C . PHE A 1 590 ? 57.398 -10.965 -54.235 1.00 92.00 590 PHE A C 1
ATOM 4811 O O . PHE A 1 590 ? 58.439 -10.736 -54.843 1.00 92.00 590 PHE A O 1
ATOM 4818 N N . THR A 1 591 ? 56.794 -12.157 -54.321 1.00 90.81 591 THR A N 1
ATOM 4819 C CA . THR A 1 591 ? 57.164 -13.098 -55.393 1.00 90.81 591 THR A CA 1
ATOM 4820 C C . THR A 1 591 ? 56.669 -12.535 -56.729 1.00 90.81 591 THR A C 1
ATOM 4822 O O . THR A 1 591 ? 55.642 -11.850 -56.739 1.00 90.81 591 THR A O 1
ATOM 4825 N N . PRO A 1 592 ? 57.309 -12.845 -57.872 1.00 88.75 592 PRO A N 1
ATOM 4826 C CA . PRO A 1 592 ? 56.848 -12.359 -59.175 1.00 88.75 592 PRO A CA 1
ATOM 4827 C C . PRO A 1 592 ? 55.375 -12.690 -59.459 1.00 88.75 592 PRO A C 1
ATOM 4829 O O . PRO A 1 592 ? 54.636 -11.864 -59.987 1.00 88.75 592 PRO A O 1
ATOM 4832 N N . ARG A 1 593 ? 54.913 -13.877 -59.038 1.00 88.44 593 ARG A N 1
ATOM 4833 C CA . ARG A 1 593 ? 53.515 -14.309 -59.186 1.00 88.44 593 ARG A CA 1
ATOM 4834 C C . ARG A 1 593 ? 52.552 -13.515 -58.301 1.00 88.44 593 ARG A C 1
ATOM 4836 O O . ARG A 1 593 ? 51.470 -13.167 -58.762 1.00 88.44 593 ARG A O 1
ATOM 4843 N N . HIS A 1 594 ? 52.926 -13.235 -57.053 1.00 91.06 594 HIS A N 1
ATOM 4844 C CA . HIS A 1 594 ? 52.108 -12.426 -56.149 1.00 91.06 594 HIS A CA 1
ATOM 4845 C C . HIS A 1 594 ? 52.066 -10.958 -56.600 1.00 91.06 594 HIS A C 1
ATOM 4847 O O . HIS A 1 594 ? 50.992 -10.364 -56.657 1.00 91.06 594 HIS A O 1
ATOM 4853 N N . PHE A 1 595 ? 53.205 -10.398 -57.014 1.00 90.75 595 PHE A N 1
ATOM 4854 C CA . PHE A 1 595 ? 53.276 -9.032 -57.527 1.00 90.75 595 PHE A CA 1
ATOM 4855 C C . PHE A 1 595 ? 52.469 -8.847 -58.818 1.00 90.75 595 PHE A C 1
ATOM 4857 O O . PHE A 1 595 ? 51.764 -7.855 -58.961 1.00 90.75 595 PHE A O 1
ATOM 4864 N N . LEU A 1 596 ? 52.495 -9.827 -59.730 1.00 88.75 596 LEU A N 1
ATOM 4865 C CA . LEU A 1 596 ? 51.674 -9.803 -60.943 1.00 88.75 596 LEU A CA 1
ATOM 4866 C C . LEU A 1 596 ? 50.172 -9.755 -60.622 1.00 88.75 596 LEU A C 1
ATOM 4868 O O . LEU A 1 596 ? 49.429 -9.047 -61.302 1.00 88.75 596 LEU A O 1
ATOM 4872 N N . ALA A 1 597 ? 49.722 -10.486 -59.596 1.00 87.88 597 ALA A N 1
ATOM 4873 C CA . ALA A 1 597 ? 48.329 -10.447 -59.152 1.00 87.88 597 ALA A CA 1
ATOM 4874 C C . ALA A 1 597 ? 47.950 -9.053 -58.621 1.00 87.88 597 ALA A C 1
ATOM 4876 O O . ALA A 1 597 ? 46.924 -8.512 -59.028 1.00 87.88 597 ALA A O 1
ATOM 4877 N N . LEU A 1 598 ? 48.815 -8.449 -57.796 1.00 88.75 598 LEU A N 1
ATOM 4878 C CA . LEU A 1 598 ? 48.670 -7.078 -57.290 1.00 88.75 598 LEU A CA 1
ATOM 4879 C C . LEU A 1 598 ? 48.616 -6.045 -58.429 1.00 88.75 598 LEU A C 1
ATOM 4881 O O . LEU A 1 598 ? 47.662 -5.275 -58.520 1.00 88.75 598 LEU A O 1
ATOM 4885 N N . GLN A 1 599 ? 49.582 -6.082 -59.348 1.00 87.25 599 GLN A N 1
ATOM 4886 C CA . GLN A 1 599 ? 49.659 -5.162 -60.485 1.00 87.25 599 GLN A CA 1
ATOM 4887 C C . GLN A 1 599 ? 48.461 -5.308 -61.436 1.00 87.25 599 GLN A C 1
ATOM 4889 O O . GLN A 1 599 ? 47.911 -4.316 -61.918 1.00 87.25 599 GLN A O 1
ATOM 4894 N N . THR A 1 600 ? 48.013 -6.542 -61.687 1.00 86.94 600 THR A N 1
ATOM 4895 C CA . THR A 1 600 ? 46.844 -6.803 -62.540 1.00 86.94 600 THR A CA 1
ATOM 4896 C C . THR A 1 600 ? 45.559 -6.291 -61.895 1.00 86.94 600 THR A C 1
ATOM 4898 O O . THR A 1 600 ? 44.749 -5.682 -62.593 1.00 86.94 600 THR A O 1
ATOM 4901 N N . ALA A 1 601 ? 45.383 -6.495 -60.585 1.00 86.12 601 ALA A N 1
ATOM 4902 C CA . ALA A 1 601 ? 44.223 -6.007 -59.843 1.00 86.12 601 ALA A CA 1
ATOM 4903 C C . ALA A 1 601 ? 44.121 -4.475 -59.911 1.00 86.12 601 ALA A C 1
ATOM 4905 O O . ALA A 1 601 ? 43.097 -3.952 -60.348 1.00 86.12 601 ALA A O 1
ATOM 4906 N N . PHE A 1 602 ? 45.213 -3.766 -59.604 1.00 85.31 602 PHE A N 1
ATOM 4907 C CA . PHE A 1 602 ? 45.269 -2.299 -59.660 1.00 85.31 602 PHE A CA 1
ATOM 4908 C C . PHE A 1 602 ? 44.924 -1.766 -61.055 1.00 85.31 602 PHE A C 1
ATOM 4910 O O . PHE A 1 602 ? 44.084 -0.879 -61.195 1.00 85.31 602 PHE A O 1
ATOM 4917 N N . ARG A 1 603 ? 45.499 -2.363 -62.106 1.00 84.88 603 ARG A N 1
ATOM 4918 C CA . ARG A 1 603 ? 45.227 -1.963 -63.493 1.00 84.88 603 ARG A CA 1
ATOM 4919 C C . ARG A 1 603 ? 43.759 -2.158 -63.889 1.00 84.88 603 ARG A C 1
ATOM 4921 O O . ARG A 1 603 ? 43.186 -1.291 -64.544 1.00 84.88 603 ARG A O 1
ATOM 4928 N N . VAL A 1 604 ? 43.161 -3.300 -63.540 1.00 84.81 604 VAL A N 1
ATOM 4929 C CA . VAL A 1 604 ? 41.772 -3.631 -63.910 1.00 84.81 604 VAL A CA 1
ATOM 4930 C C . VAL A 1 604 ? 40.775 -2.750 -63.158 1.00 84.81 604 VAL A C 1
ATOM 4932 O O . VAL A 1 604 ? 39.827 -2.256 -63.767 1.00 84.81 604 VAL A O 1
ATOM 4935 N N . PHE A 1 605 ? 40.986 -2.522 -61.860 1.00 85.75 605 PHE A N 1
ATOM 4936 C CA . PHE A 1 605 ? 40.070 -1.716 -61.051 1.00 85.75 605 PHE A CA 1
ATOM 4937 C C . PHE A 1 605 ? 40.101 -0.242 -61.456 1.00 85.75 605 PHE A C 1
ATOM 4939 O O . PHE A 1 605 ? 39.038 0.343 -61.641 1.00 85.75 605 PHE A O 1
ATOM 4946 N N . LYS A 1 606 ? 41.284 0.317 -61.739 1.00 80.31 606 LYS A N 1
ATOM 4947 C CA . LYS A 1 606 ? 41.412 1.690 -62.249 1.00 80.31 606 LYS A CA 1
ATOM 4948 C C . LYS A 1 606 ? 40.751 1.903 -63.608 1.00 80.31 606 LYS A C 1
ATOM 4950 O O . LYS A 1 606 ? 40.084 2.912 -63.815 1.00 80.31 606 LYS A O 1
ATOM 4955 N N . ALA A 1 607 ? 40.914 0.962 -64.542 1.00 78.56 607 ALA A N 1
ATOM 4956 C CA . ALA A 1 607 ? 40.255 1.053 -65.846 1.00 78.56 607 ALA A CA 1
ATOM 4957 C C . ALA A 1 607 ? 38.724 1.108 -65.689 1.00 78.56 607 ALA A C 1
ATOM 4959 O O . ALA A 1 607 ? 38.068 1.962 -66.276 1.00 78.56 607 ALA A O 1
ATOM 4960 N N . HIS A 1 608 ? 38.177 0.267 -64.808 1.00 77.00 608 HIS A N 1
ATOM 4961 C CA . HIS A 1 608 ? 36.749 0.237 -64.499 1.00 77.00 608 HIS A CA 1
ATOM 4962 C C . HIS A 1 608 ? 36.251 1.501 -63.760 1.00 77.00 608 HIS A C 1
ATOM 4964 O O . HIS A 1 608 ? 35.090 1.882 -63.901 1.00 77.00 608 HIS A O 1
ATOM 4970 N N . GLU A 1 609 ? 37.089 2.154 -62.953 1.00 74.69 609 GLU A N 1
ATOM 4971 C CA . GLU A 1 609 ? 36.756 3.424 -62.285 1.00 74.69 609 GLU A CA 1
ATOM 4972 C C . GLU A 1 609 ? 36.738 4.607 -63.266 1.00 74.69 609 GLU A C 1
ATOM 4974 O O . GLU A 1 609 ? 35.818 5.424 -63.223 1.00 74.69 609 GLU A O 1
ATOM 4979 N N . ASN A 1 610 ? 37.679 4.651 -64.215 1.00 67.19 610 ASN A N 1
ATOM 4980 C CA . ASN A 1 610 ? 37.738 5.689 -65.248 1.00 67.19 610 ASN A CA 1
ATOM 4981 C C . ASN A 1 610 ? 36.570 5.616 -66.248 1.00 67.19 610 ASN A C 1
ATOM 4983 O O . ASN A 1 610 ? 36.065 6.656 -66.671 1.00 67.19 610 ASN A O 1
ATOM 4987 N N . ASP A 1 611 ? 36.100 4.412 -66.586 1.00 61.94 611 ASP A N 1
ATOM 4988 C CA . ASP A 1 611 ? 34.938 4.220 -67.468 1.00 61.94 611 ASP A CA 1
ATOM 4989 C C . ASP A 1 611 ? 33.619 4.697 -66.827 1.00 61.94 611 ASP A C 1
ATOM 4991 O O . ASP A 1 611 ? 32.693 5.083 -67.536 1.00 61.94 611 ASP A O 1
ATOM 4995 N N . LYS A 1 612 ? 33.530 4.720 -65.488 1.00 56.28 612 LYS A N 1
ATOM 4996 C CA . LYS A 1 612 ? 32.359 5.223 -64.746 1.00 56.28 612 LYS A CA 1
ATOM 4997 C C . LYS A 1 612 ? 32.317 6.741 -64.577 1.00 56.28 612 LYS A C 1
ATOM 4999 O O . LYS A 1 612 ? 31.235 7.273 -64.379 1.00 56.28 612 LYS A O 1
ATOM 5004 N N . ASN A 1 613 ? 33.461 7.422 -64.614 1.00 52.78 613 ASN A N 1
ATOM 5005 C CA . ASN A 1 613 ? 33.522 8.883 -64.480 1.00 52.78 613 ASN A CA 1
ATOM 5006 C C . ASN A 1 613 ? 33.348 9.619 -65.824 1.00 52.78 613 ASN A C 1
ATOM 5008 O O . ASN A 1 613 ? 33.133 10.828 -65.828 1.00 52.78 613 ASN A O 1
ATOM 5012 N N . ASN A 1 614 ? 33.437 8.903 -66.952 1.00 46.91 614 ASN A N 1
ATOM 5013 C CA . ASN A 1 614 ? 33.302 9.446 -68.311 1.00 46.91 614 ASN A CA 1
ATOM 5014 C C . ASN A 1 614 ? 31.964 9.107 -69.005 1.00 46.91 614 ASN A C 1
ATOM 5016 O O . ASN A 1 614 ? 31.781 9.487 -70.164 1.00 46.91 614 ASN A O 1
ATOM 5020 N N . GLY A 1 615 ? 31.052 8.394 -68.337 1.00 38.69 615 GLY A N 1
ATOM 5021 C CA . GLY A 1 615 ? 29.690 8.101 -68.804 1.00 38.69 615 GLY A CA 1
ATOM 5022 C C . GLY A 1 615 ? 28.662 8.606 -67.809 1.00 38.69 615 GLY A C 1
ATOM 5023 O O . GLY A 1 615 ? 27.572 9.013 -68.270 1.00 38.69 615 GLY A O 1
#

Sequence (615 aa):
FDRKTIVEGMRHNPNFYDKLFDGKTAEWFRDWYVLLSEVQGVGLYKDVFKKVKMILGRDGKLYYATDNIYLENTQYKPENLKSPIYVNLSNSSSSQNEAAKKFLEMLGVKEMSAEVDIMSDISGKQNVDKDDVILTLMKVMQMNDAGEDINAFKNQAIFLGRTFSDDGKLYRVTAAECCYTDEVAFFYKNNALVKYVLCREHYSVFTTEEEMQSFNKVFADLGGKIGPKIYSCQLTAAHPLYNQLNTDRERYDSCIKEDYSLTGVQFLQSIPEEKLYIQSKLLWDYLVEDKNFYHHIAKYRANGSRNTEQIDSTVAYWLRRIAWIPNKNGIFCRPCDVTADNLYNGFEFDEKAIFLKNIGFGDQTKAPNDIVALLKKAGVKMSSTDEMFLNASEEEKQEFLKFLESKRSRKNETLNLSEALEAENKDQLPYEEDDDYGRDISIKNVTKRQQKQQQDFEEGLTVAPSRKQVWHYTYLSTNGKLEKQFISEQYHGKCQICGRSAIRKFNGQPYFEAINIINTSNLDPKYQTSLDAGWNTLCLCPNCAAEYRYCAKDLSDLETQVENTQIENRKNEYIEIHINLKCMRTKIMFTPRHFLALQTAFRVFKAHENDKNNG

Secondary structure (DSSP, 8-state):
--HHHHHHHHHH-TTHHHHHSTT--HHHHHHHHHHHHTSTTGGGGHHHHTTS--EEBTTS-EE-TTSSEEEPPTT---SSSSSPEEB---S---HHHHHHHHHHHHHTPEEP-HHHHHHHHHTT-SS--HHHHHHHHHHHHHHHHTT---GGGTTS--EEEEETT--S--EEE-GGGEESSHHHHGGGTT-TT--EEE-GGGGTT--SHHHHHHHHHHHHHTT-B-S---EEEE--TTSTTGGGS--TT--TTT-EEEEEE-TTGGGGGGS-HHHHHHHHHHHHHHHHH---TTTTEEEEESSTTSPPEEEE-HHHHHHTTS--EEBTTS-EE-GGG--GGGBPTT-PPPTT-HHHHHTTTT-GGGS---HHHHHHHTT----HHHHHHHHS-HHHHHHHHHHHHHHHHHHH----HHHHHHTT-BPPPPP------SS----TTHHHHHHHHHHHHHHHHHS--------------SS-HHHHHHHHHHHTT--TTT-PPPEEPTTSPEE-EEEESS-TTTS-HHHHTTGGG-TTEEEE-HHHHHHHHHS-EE-TTHHHHHHH----TT--SPEEEEEEETTEEEEEEE-HHHHHHHHHHHHHHHHHHHHHH--